Protein AF-A0A8G1S115-F1 (afdb_monomer_lite)

InterPro domains:
  IPR000209 Peptidase S8/S53 domain [PF00082] (184-410)
  IPR015500 Peptidase S8, subtilisin-related [PR00723] (183-202)
  IPR015500 Peptidase S8, subtilisin-related [PR00723] (228-241)
  IPR015500 Peptidase S8, subtilisin-related [PR00723] (392-408)
  IPR036852 Peptidase S8/S53 domain superfamily [G3DSA:3.40.50.200] (173-439)
  IPR036852 Peptidase S8/S53 domain superfamily [SSF52743] (178-411)
  IPR051048 Peptidase S8/S53 subtilisin kexin sedolisin [PTHR43399] (184-409)

Sequence (497 aa):
MVFIFDFLRKKRVSRILRVIVDDLLCPAHSDEAIEQAIRGFGVEVWDWRKIDISIDTIMDVASDVRELHLYSSGNNMVLRGWSDHGGLAQLKNLHTVYLHQNQGLETAERSRRNVNQFCNRLAALRPDIHVQLEKQVPNQHTKQTDKSVEGARECNEHPHRWITCMDKFADFIQNIHSPAGSMEGIRVALIDDGVDIEEKTLRGKIVGGRSFSPREHAQNLQRSFYVSGGGHGTVMASLVCRLCPAAKLFVVKVAEHVSRDSGRHISASSAAKAVRAAIDQKVHIITMPWTIERNELNAADIRDLEAATGAAANAGIMMFCAASDQGPAIDITFPAACVNTKNIFKIGAAEASGAVWKWVGDAAAVDFIFPGHEVVKERPNDAPIDECQTLTGSWVATAIASGFAALILHCVQLSFVQTQAINQPGQMDHFEGLQRHERMREAFLAIGTTQSSGNKYIEVWNVFEKAVEKSQGKPPDQFPAIVNEVANKLKARKMLE

Radius of gyration: 26.98 Å; chains: 1; bounding box: 74×54×70 Å

Organism: NCBI:txid1448319

Structure (mmCIF, N/CA/C/O backbone):
data_AF-A0A8G1S115-F1
#
_entry.id   AF-A0A8G1S115-F1
#
loop_
_atom_site.group_PDB
_atom_site.id
_atom_site.type_symbol
_atom_site.label_atom_id
_atom_site.label_alt_id
_atom_site.label_comp_id
_atom_site.label_asym_id
_atom_site.label_entity_id
_atom_site.label_seq_id
_atom_site.pdbx_PDB_ins_code
_atom_site.Cartn_x
_atom_site.Cartn_y
_atom_site.Cartn_z
_atom_site.occupancy
_atom_site.B_iso_or_equiv
_atom_site.auth_seq_id
_atom_site.auth_comp_id
_atom_site.aut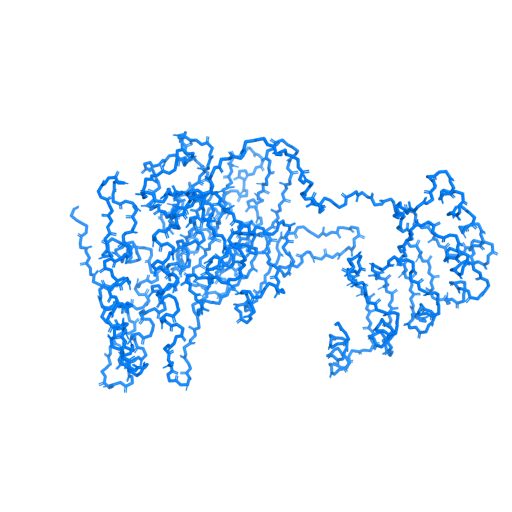h_asym_id
_atom_site.auth_atom_id
_atom_site.pdbx_PDB_model_num
ATOM 1 N N . MET A 1 1 ? 12.529 -20.465 -6.906 1.00 74.94 1 MET A N 1
ATOM 2 C CA . MET A 1 1 ? 12.141 -20.003 -8.255 1.00 74.94 1 MET A CA 1
ATOM 3 C C . MET A 1 1 ? 11.750 -21.132 -9.223 1.00 74.94 1 MET A C 1
ATOM 5 O O . MET A 1 1 ? 10.765 -20.942 -9.924 1.00 74.94 1 MET A O 1
ATOM 9 N N . VAL A 1 2 ? 12.383 -22.320 -9.215 1.00 84.44 2 VAL A N 1
ATOM 10 C CA . VAL A 1 2 ? 11.957 -23.488 -10.042 1.00 84.44 2 VAL A CA 1
ATOM 11 C C . VAL A 1 2 ? 10.444 -23.764 -9.969 1.00 84.44 2 VAL A C 1
ATOM 13 O O . VAL A 1 2 ? 9.809 -24.004 -10.992 1.00 84.44 2 VAL A O 1
ATOM 16 N N . PHE A 1 3 ? 9.835 -23.601 -8.789 1.00 87.94 3 PHE A N 1
ATOM 17 C CA . PHE A 1 3 ? 8.390 -23.772 -8.595 1.00 87.94 3 PHE A CA 1
ATOM 18 C C . PHE A 1 3 ? 7.513 -22.894 -9.514 1.00 87.94 3 PHE A C 1
ATOM 20 O O . PHE A 1 3 ? 6.417 -23.314 -9.888 1.00 87.94 3 PHE A O 1
ATOM 27 N N . ILE A 1 4 ? 7.962 -21.681 -9.875 1.00 88.62 4 ILE A N 1
ATOM 28 C CA . ILE A 1 4 ? 7.221 -20.766 -10.763 1.00 88.62 4 ILE A CA 1
ATOM 29 C C . ILE A 1 4 ? 7.180 -21.367 -12.165 1.00 88.62 4 ILE A C 1
ATOM 31 O O . ILE A 1 4 ? 6.129 -21.429 -12.799 1.00 88.62 4 ILE A O 1
ATOM 35 N N . PHE A 1 5 ? 8.315 -21.877 -12.627 1.00 91.81 5 PHE A N 1
ATOM 36 C CA . PHE A 1 5 ? 8.425 -22.531 -13.920 1.00 91.81 5 PHE A CA 1
ATOM 37 C C . PHE A 1 5 ? 7.688 -23.874 -13.942 1.00 91.81 5 PHE A C 1
ATOM 39 O O . PHE A 1 5 ? 6.985 -24.165 -14.909 1.00 91.81 5 PHE A O 1
ATOM 46 N N . ASP A 1 6 ? 7.714 -24.643 -12.850 1.00 91.56 6 ASP A N 1
ATOM 47 C CA . ASP A 1 6 ? 6.862 -25.830 -12.697 1.00 91.56 6 ASP A CA 1
ATOM 48 C C . ASP A 1 6 ? 5.374 -25.472 -12.812 1.00 91.56 6 ASP A C 1
ATOM 50 O O . ASP A 1 6 ? 4.598 -26.193 -13.444 1.00 91.56 6 ASP A O 1
ATOM 54 N N . PHE A 1 7 ? 4.956 -24.351 -12.217 1.00 92.38 7 PHE A N 1
ATOM 55 C CA . PHE A 1 7 ? 3.592 -23.845 -12.336 1.00 92.38 7 PHE A CA 1
ATOM 56 C C . PHE A 1 7 ? 3.244 -23.468 -13.784 1.00 92.38 7 PHE A C 1
ATOM 58 O O . PHE A 1 7 ? 2.181 -23.862 -14.269 1.00 92.38 7 PHE A O 1
ATOM 65 N N . LEU A 1 8 ? 4.137 -22.786 -14.507 1.00 93.31 8 LEU A N 1
ATOM 66 C CA . LEU A 1 8 ? 3.951 -22.478 -15.930 1.00 93.31 8 LEU A CA 1
ATOM 67 C C . LEU A 1 8 ? 3.835 -23.755 -16.779 1.00 93.31 8 LEU A C 1
ATOM 69 O O . LEU A 1 8 ? 2.917 -23.860 -17.599 1.00 93.31 8 LEU A O 1
ATOM 73 N N . ARG A 1 9 ? 4.674 -24.769 -16.519 1.00 92.44 9 ARG A N 1
ATOM 74 C CA . ARG A 1 9 ? 4.576 -26.087 -17.177 1.00 92.44 9 ARG A CA 1
ATOM 75 C C . ARG A 1 9 ? 3.225 -26.748 -16.895 1.00 92.44 9 ARG A C 1
ATOM 77 O O . ARG A 1 9 ? 2.567 -27.220 -17.820 1.00 92.44 9 ARG A O 1
ATOM 84 N N . LYS A 1 10 ? 2.740 -26.705 -15.647 1.00 93.81 10 LYS A N 1
ATOM 85 C CA . LYS A 1 10 ? 1.395 -27.200 -15.277 1.00 93.81 10 LYS A CA 1
ATOM 86 C C . LYS A 1 10 ? 0.270 -26.458 -16.006 1.00 93.81 10 LYS A C 1
ATOM 88 O O . LYS A 1 10 ? -0.763 -27.055 -16.299 1.00 93.81 10 LYS A O 1
ATOM 93 N N . LYS A 1 11 ? 0.464 -25.177 -16.331 1.00 94.69 11 LYS A N 1
ATOM 94 C CA . LYS A 1 11 ? -0.456 -24.369 -17.150 1.00 94.69 11 LYS A CA 1
ATOM 95 C C . LYS A 1 11 ? -0.286 -24.580 -18.661 1.00 94.69 11 LYS A C 1
ATOM 97 O O . LYS A 1 11 ? -0.959 -23.900 -19.428 1.00 94.69 11 LYS A O 1
ATOM 102 N N . ARG A 1 12 ? 0.540 -25.548 -19.083 1.00 93.38 12 ARG A N 1
ATOM 103 C CA . ARG A 1 12 ? 0.835 -25.888 -20.488 1.00 93.38 12 ARG A CA 1
ATOM 104 C C . ARG A 1 12 ? 1.473 -24.740 -21.274 1.00 93.38 12 ARG A C 1
ATOM 106 O O . ARG A 1 12 ? 1.303 -24.648 -22.487 1.00 93.38 12 ARG A O 1
ATOM 113 N N . VAL A 1 13 ? 2.210 -23.869 -20.590 1.00 94.00 13 VAL A N 1
ATOM 114 C CA . VAL A 1 13 ? 3.054 -22.878 -21.259 1.00 94.00 13 VAL A CA 1
ATOM 115 C C . VAL A 1 13 ? 4.243 -23.617 -21.871 1.00 94.00 13 VAL A C 1
ATOM 117 O O . VAL A 1 13 ? 4.922 -24.364 -21.175 1.00 94.00 13 VAL A O 1
ATOM 120 N N . SER A 1 14 ? 4.477 -23.425 -23.167 1.00 91.06 14 SER A N 1
ATOM 121 C CA . SER A 1 14 ? 5.612 -24.010 -23.899 1.00 91.06 14 SER A CA 1
ATOM 122 C C . SER A 1 14 ? 6.589 -22.961 -24.431 1.00 91.06 14 SER A C 1
ATOM 124 O O . SER A 1 14 ? 7.744 -23.275 -24.702 1.00 91.06 14 SER A O 1
ATOM 126 N N . ARG A 1 15 ? 6.146 -21.707 -24.562 1.00 92.38 15 ARG A N 1
ATOM 127 C CA . ARG A 1 15 ? 6.925 -20.597 -25.118 1.00 92.38 15 ARG A CA 1
ATOM 128 C C . ARG A 1 15 ? 6.859 -19.394 -24.187 1.00 92.38 15 ARG A C 1
ATOM 130 O O . ARG A 1 15 ? 5.772 -19.019 -23.744 1.00 92.38 15 ARG A O 1
ATOM 137 N N . ILE A 1 16 ? 8.012 -18.797 -23.907 1.00 92.12 16 ILE A N 1
ATOM 138 C CA . ILE A 1 16 ? 8.159 -17.606 -23.069 1.00 92.12 16 ILE A CA 1
ATOM 139 C C . ILE A 1 16 ? 8.727 -16.491 -23.944 1.00 92.12 16 ILE A C 1
ATOM 141 O O . ILE A 1 16 ? 9.867 -16.556 -24.394 1.00 92.12 16 ILE A O 1
ATOM 145 N N . LEU A 1 17 ? 7.926 -15.451 -24.183 1.00 90.88 17 LEU A N 1
ATOM 146 C CA . LEU A 1 17 ? 8.343 -14.334 -25.037 1.00 90.88 17 LEU A CA 1
ATOM 147 C C . LEU A 1 17 ? 9.509 -13.554 -24.416 1.00 90.88 17 LEU A C 1
ATOM 149 O O . LEU A 1 17 ? 10.434 -13.158 -25.114 1.00 90.88 17 LEU A O 1
ATOM 153 N N . ARG A 1 18 ? 9.466 -13.341 -23.098 1.00 89.50 18 ARG A N 1
ATOM 154 C CA . ARG A 1 18 ? 10.514 -12.657 -22.342 1.00 89.50 18 ARG A CA 1
ATOM 155 C C . ARG A 1 18 ? 10.540 -13.154 -20.907 1.00 89.50 18 ARG A C 1
ATOM 157 O O . ARG A 1 18 ? 9.490 -13.218 -20.268 1.00 89.50 18 ARG A O 1
ATOM 164 N N . VAL A 1 19 ? 11.727 -13.475 -20.406 1.00 90.56 19 VAL A N 1
ATOM 165 C CA . VAL A 1 19 ? 11.965 -13.809 -18.999 1.00 90.56 19 VAL A CA 1
ATOM 166 C C . VAL A 1 19 ? 12.970 -12.827 -18.419 1.00 90.56 19 VAL A C 1
ATOM 168 O O . VAL A 1 19 ? 14.030 -12.612 -19.003 1.00 90.56 19 VAL A O 1
ATOM 171 N N . ILE A 1 20 ? 12.606 -12.220 -17.287 1.00 89.06 20 ILE A N 1
ATOM 172 C CA . ILE A 1 20 ? 13.496 -11.363 -16.509 1.00 89.06 20 ILE A CA 1
ATOM 173 C C . ILE A 1 20 ? 13.566 -11.899 -15.086 1.00 89.06 20 ILE A C 1
ATOM 175 O O . ILE A 1 20 ? 12.526 -12.054 -14.442 1.00 89.06 20 ILE A O 1
ATOM 179 N N . VAL A 1 21 ? 14.775 -12.180 -14.608 1.00 88.50 21 VAL A N 1
ATOM 180 C CA . VAL A 1 21 ? 15.026 -12.636 -13.235 1.00 88.50 21 VAL A CA 1
ATOM 181 C C . VAL A 1 21 ? 16.127 -11.780 -12.636 1.00 88.50 21 VAL A C 1
ATOM 183 O O . VAL A 1 21 ? 17.242 -11.772 -13.152 1.00 88.50 21 VAL A O 1
ATOM 186 N N . ASP A 1 22 ? 15.821 -11.070 -11.551 1.00 84.81 22 ASP A N 1
ATOM 187 C CA . ASP A 1 22 ? 16.842 -10.367 -10.778 1.00 84.81 22 ASP A CA 1
ATOM 188 C C . ASP A 1 22 ? 17.574 -11.363 -9.866 1.00 84.81 22 ASP A C 1
ATOM 190 O O . ASP A 1 22 ? 16.977 -11.922 -8.947 1.00 84.81 22 ASP A O 1
ATOM 194 N N . ASP A 1 23 ? 18.843 -11.631 -10.174 1.00 86.44 23 ASP A N 1
ATOM 195 C CA . ASP A 1 23 ? 19.681 -12.651 -9.528 1.00 86.44 23 ASP A CA 1
ATOM 196 C C . ASP A 1 23 ? 21.080 -12.096 -9.192 1.00 86.44 23 ASP A C 1
ATOM 198 O O . ASP A 1 23 ? 22.078 -12.818 -9.153 1.00 86.44 23 ASP A O 1
ATOM 202 N N . LEU A 1 24 ? 21.169 -10.768 -9.014 1.00 84.12 24 LEU A N 1
ATOM 203 C CA . LEU A 1 24 ? 22.433 -10.066 -8.754 1.00 84.12 24 LEU A CA 1
ATOM 204 C C . LEU A 1 24 ? 22.847 -10.134 -7.279 1.00 84.12 24 LEU A C 1
ATOM 206 O O . LEU A 1 24 ? 23.994 -9.833 -6.942 1.00 84.12 24 LEU A O 1
ATOM 210 N N . LEU A 1 25 ? 21.912 -10.476 -6.390 1.00 79.25 25 LEU A N 1
ATOM 211 C CA . LEU A 1 25 ? 22.146 -10.576 -4.953 1.00 79.25 25 LEU A CA 1
ATOM 212 C C . LEU A 1 25 ? 22.726 -11.947 -4.589 1.00 79.25 25 LEU A C 1
ATOM 214 O O . LEU A 1 25 ? 22.385 -12.963 -5.182 1.00 79.25 25 LEU A O 1
ATOM 218 N N . CYS A 1 26 ? 23.606 -11.974 -3.587 1.00 72.81 26 CYS A N 1
ATOM 219 C CA . CYS A 1 26 ? 24.211 -13.207 -3.090 1.00 72.81 26 CYS A CA 1
ATOM 220 C C . CYS A 1 26 ? 23.360 -13.809 -1.950 1.00 72.81 26 CYS A C 1
ATOM 222 O O . CYS A 1 26 ? 22.986 -13.057 -1.046 1.00 72.81 26 CYS A O 1
ATOM 224 N N . PRO A 1 27 ? 23.103 -15.133 -1.930 1.00 80.50 27 PRO A N 1
ATOM 225 C CA . PRO A 1 27 ? 23.500 -16.117 -2.939 1.00 80.50 27 PRO A CA 1
ATOM 226 C C . PRO A 1 27 ? 22.615 -16.049 -4.193 1.00 80.50 27 PRO A C 1
ATOM 228 O O . PRO A 1 27 ? 21.392 -16.090 -4.092 1.00 80.50 27 PRO A O 1
ATOM 231 N N . ALA A 1 28 ? 23.254 -16.001 -5.364 1.00 87.06 28 ALA A N 1
ATOM 232 C CA . ALA A 1 28 ? 22.571 -16.135 -6.648 1.00 87.06 28 ALA A CA 1
ATOM 233 C C . ALA A 1 28 ? 22.176 -17.601 -6.896 1.00 87.06 28 ALA A C 1
ATOM 235 O O . ALA A 1 28 ? 22.732 -18.521 -6.280 1.00 87.06 28 ALA A O 1
ATOM 236 N N . HIS A 1 29 ? 21.247 -17.844 -7.818 1.00 90.56 29 HIS A N 1
ATOM 237 C CA . HIS A 1 29 ? 20.835 -19.205 -8.160 1.00 90.56 29 HIS A CA 1
ATOM 238 C C . HIS A 1 29 ? 21.995 -20.000 -8.787 1.00 90.56 29 HIS A C 1
ATOM 240 O O . HIS A 1 29 ? 22.796 -19.476 -9.567 1.00 90.56 29 HIS A O 1
ATOM 246 N N . SER A 1 30 ? 22.092 -21.296 -8.469 1.00 91.81 30 SER A N 1
ATOM 247 C CA . SER A 1 30 ? 23.040 -22.199 -9.134 1.00 91.81 30 SER A CA 1
ATOM 248 C C . SER A 1 30 ? 22.656 -22.389 -10.598 1.00 91.81 30 SER A C 1
ATOM 250 O O . SER A 1 30 ? 21.473 -22.375 -10.924 1.00 91.81 30 SER A O 1
ATOM 252 N N . ASP A 1 31 ? 23.643 -22.601 -11.468 1.00 91.50 31 ASP A N 1
ATOM 253 C CA . ASP A 1 31 ? 23.419 -22.850 -12.900 1.00 91.50 31 ASP A CA 1
ATOM 254 C C . ASP A 1 31 ? 22.452 -24.022 -13.141 1.00 91.50 31 ASP A C 1
ATOM 256 O O . ASP A 1 31 ? 21.497 -23.888 -13.899 1.00 91.50 31 ASP A O 1
ATOM 260 N N . GLU A 1 32 ? 22.584 -25.105 -12.370 1.00 92.44 32 GLU A N 1
ATOM 261 C CA . GLU A 1 32 ? 21.661 -26.248 -12.404 1.00 92.44 32 GLU A CA 1
ATOM 262 C C . GLU A 1 32 ? 20.201 -25.851 -12.103 1.00 92.44 32 GLU A C 1
ATOM 264 O O . GLU A 1 32 ? 19.265 -26.345 -12.735 1.00 92.44 32 GLU A O 1
ATOM 269 N N . ALA A 1 33 ? 19.975 -24.924 -11.163 1.00 92.19 33 ALA A N 1
ATOM 270 C CA . ALA A 1 33 ? 18.631 -24.441 -10.858 1.00 92.19 33 ALA A CA 1
ATOM 271 C C . ALA A 1 33 ? 18.062 -23.571 -11.992 1.00 92.19 33 ALA A C 1
ATOM 273 O O . ALA A 1 33 ? 16.856 -23.630 -12.253 1.00 92.19 33 ALA A O 1
ATOM 274 N N . ILE A 1 34 ? 18.911 -22.789 -12.673 1.00 93.50 34 ILE A N 1
ATOM 275 C CA . ILE A 1 34 ? 18.544 -22.026 -13.880 1.00 93.50 34 ILE A CA 1
ATOM 276 C C . ILE A 1 34 ? 18.143 -22.992 -14.993 1.00 93.50 34 ILE A C 1
ATOM 278 O O . ILE A 1 34 ? 17.081 -22.837 -15.604 1.00 93.50 34 ILE A O 1
ATOM 282 N N . GLU A 1 35 ? 18.951 -24.030 -15.206 1.00 93.56 35 GLU A N 1
ATOM 283 C CA . GLU A 1 35 ? 18.693 -25.048 -16.215 1.00 93.56 35 GLU A CA 1
ATOM 284 C C . GLU A 1 35 ? 17.364 -25.747 -15.952 1.00 93.56 35 GLU A C 1
ATOM 286 O O . GLU A 1 35 ? 16.499 -25.803 -16.824 1.00 93.56 35 GLU A O 1
ATOM 291 N N . GLN A 1 36 ? 17.146 -26.226 -14.727 1.00 92.69 36 GLN A N 1
ATOM 292 C CA . GLN A 1 36 ? 15.903 -26.891 -14.342 1.00 92.69 36 GLN A CA 1
ATOM 293 C C . GLN A 1 36 ? 14.671 -25.982 -14.492 1.00 92.69 36 GLN A C 1
ATOM 295 O O . GLN A 1 36 ? 13.579 -26.453 -14.834 1.00 92.69 36 GLN A O 1
ATOM 300 N N . ALA A 1 37 ? 14.826 -24.684 -14.229 1.00 92.88 37 ALA A N 1
ATOM 301 C CA . ALA A 1 37 ? 13.760 -23.708 -14.383 1.00 92.88 37 ALA A CA 1
ATOM 302 C C . ALA A 1 37 ? 13.354 -23.538 -15.857 1.00 92.88 37 ALA A C 1
ATOM 304 O O . ALA A 1 37 ? 12.173 -23.669 -16.182 1.00 92.88 37 ALA A O 1
ATOM 305 N N . ILE A 1 38 ? 14.315 -23.292 -16.751 1.00 93.56 38 ILE A N 1
ATOM 306 C CA . ILE A 1 38 ? 14.041 -22.940 -18.155 1.00 93.56 38 ILE A CA 1
ATOM 307 C C . ILE A 1 38 ? 13.865 -24.168 -19.060 1.00 93.56 38 ILE A C 1
ATOM 309 O O . ILE A 1 38 ? 13.205 -24.080 -20.098 1.00 93.56 38 ILE A O 1
ATOM 313 N N . ARG A 1 39 ? 14.386 -25.336 -18.672 1.00 90.69 39 ARG A N 1
ATOM 314 C CA . ARG A 1 39 ? 14.333 -26.555 -19.488 1.00 90.69 39 ARG A CA 1
ATOM 315 C C . ARG A 1 39 ? 12.913 -26.863 -19.970 1.00 90.69 39 ARG A C 1
ATOM 317 O O . ARG A 1 39 ? 11.976 -27.024 -19.184 1.00 90.69 39 ARG A O 1
ATOM 324 N N . GLY A 1 40 ? 12.787 -26.997 -21.289 1.00 87.94 40 GLY A N 1
ATOM 325 C CA . GLY A 1 40 ? 11.531 -27.302 -21.974 1.00 87.94 40 GLY A CA 1
ATOM 326 C C . GLY A 1 40 ? 10.699 -26.082 -22.383 1.00 87.94 40 GLY A C 1
ATOM 327 O O . GLY A 1 40 ? 9.637 -26.274 -22.973 1.00 87.94 40 GLY A O 1
ATOM 328 N N . PHE A 1 41 ? 11.157 -24.857 -22.112 1.00 92.19 41 PHE A N 1
ATOM 329 C CA . PHE A 1 41 ? 10.546 -23.635 -22.635 1.00 92.19 41 PHE A CA 1
ATOM 330 C C . PHE A 1 41 ? 11.324 -23.087 -23.835 1.00 92.19 41 PHE A C 1
ATOM 332 O O . PHE A 1 41 ? 12.541 -22.949 -23.772 1.00 92.19 41 PHE A O 1
ATOM 339 N N . GLY A 1 42 ? 10.617 -22.690 -24.896 1.00 91.50 42 GLY A N 1
ATOM 340 C CA . GLY A 1 42 ? 11.189 -21.855 -25.957 1.00 91.50 42 GLY A CA 1
ATOM 341 C C . GLY A 1 42 ? 11.229 -20.395 -25.503 1.00 91.50 42 GLY A C 1
ATOM 342 O O . GLY A 1 42 ? 10.195 -19.721 -25.539 1.00 91.50 42 GLY A O 1
ATOM 343 N N . VAL A 1 43 ? 12.381 -19.926 -25.016 1.00 93.31 43 VAL A N 1
ATOM 344 C CA . VAL A 1 43 ? 12.584 -18.545 -24.540 1.00 93.31 43 VAL A CA 1
ATOM 345 C C . VAL A 1 43 ? 13.122 -17.671 -25.671 1.00 93.31 43 VAL A C 1
ATOM 347 O O . VAL A 1 43 ? 14.166 -17.981 -26.232 1.00 93.31 43 VAL A O 1
ATOM 350 N N . GLU A 1 44 ? 12.449 -16.560 -25.979 1.00 93.19 44 GLU A N 1
ATOM 351 C CA . GLU A 1 44 ? 12.887 -15.630 -27.038 1.00 93.19 44 GLU A CA 1
ATOM 352 C C . GLU A 1 44 ? 13.762 -14.482 -26.538 1.00 93.19 44 GLU A C 1
ATOM 354 O O . GLU A 1 44 ? 14.748 -14.139 -27.188 1.00 93.19 44 GLU A O 1
ATOM 359 N N . VAL A 1 45 ? 13.413 -13.878 -25.402 1.00 92.50 45 VAL A N 1
ATOM 360 C CA . VAL A 1 45 ? 14.205 -12.814 -24.775 1.00 92.50 45 VAL A CA 1
ATOM 361 C C . VAL A 1 45 ? 14.609 -13.269 -23.384 1.00 92.50 45 VAL A C 1
ATOM 363 O O . VAL A 1 45 ? 13.748 -13.483 -22.523 1.00 92.50 45 VAL A O 1
ATOM 366 N N . TRP A 1 46 ? 15.912 -13.415 -23.168 1.00 93.50 46 TRP A N 1
ATOM 367 C CA . TRP A 1 46 ? 16.463 -13.873 -21.901 1.00 93.50 46 TRP A CA 1
ATOM 368 C C . TRP A 1 46 ? 17.258 -12.765 -21.218 1.00 93.50 46 TRP A C 1
ATOM 370 O O . TRP A 1 46 ? 18.309 -12.348 -21.700 1.00 93.50 46 TRP A O 1
ATOM 380 N N . ASP A 1 47 ? 16.752 -12.314 -20.072 1.00 92.44 47 ASP A N 1
ATOM 381 C CA . ASP A 1 47 ? 17.427 -11.379 -19.178 1.00 92.44 47 ASP A CA 1
ATOM 382 C C . ASP A 1 47 ? 17.495 -11.956 -17.762 1.00 92.44 47 ASP A C 1
ATOM 384 O O . ASP A 1 47 ? 16.638 -11.737 -16.908 1.00 92.44 47 ASP A O 1
ATOM 388 N N . TRP A 1 48 ? 18.515 -12.771 -17.519 1.00 92.62 48 TRP A N 1
ATOM 389 C CA . TRP A 1 48 ? 18.768 -13.313 -16.194 1.00 92.62 48 TRP A CA 1
ATOM 390 C C . TRP A 1 48 ? 19.976 -12.641 -15.598 1.00 92.62 48 TRP A C 1
ATOM 392 O O . TRP A 1 48 ? 21.105 -12.811 -16.062 1.00 92.62 48 TRP A O 1
ATOM 402 N N . ARG A 1 49 ? 19.723 -11.866 -14.550 1.00 91.69 49 ARG A N 1
ATOM 403 C CA . ARG A 1 49 ? 20.697 -10.949 -13.980 1.00 91.69 49 ARG A CA 1
ATOM 404 C C . ARG A 1 49 ? 21.648 -11.667 -13.043 1.00 91.69 49 ARG A C 1
ATOM 406 O O . ARG A 1 49 ? 21.725 -11.333 -11.875 1.00 91.69 49 ARG A O 1
ATOM 413 N N . LYS A 1 50 ? 22.367 -12.661 -13.554 1.00 90.62 50 LYS A N 1
ATOM 414 C CA . LYS A 1 50 ? 23.413 -13.383 -12.835 1.00 90.62 50 LYS A CA 1
ATOM 415 C C . LYS A 1 50 ? 24.766 -12.996 -13.411 1.00 90.62 50 LYS A C 1
ATOM 417 O O . LYS A 1 50 ? 24.990 -13.104 -14.615 1.00 90.62 50 LYS A O 1
ATOM 422 N N . ILE A 1 51 ? 25.662 -12.542 -12.539 1.00 90.00 51 ILE A N 1
ATOM 423 C CA . ILE A 1 51 ? 27.022 -12.180 -12.934 1.00 90.00 51 ILE A CA 1
ATOM 424 C C . ILE A 1 51 ? 27.756 -13.439 -13.398 1.00 90.00 51 ILE A C 1
ATOM 426 O O . ILE A 1 51 ? 27.786 -14.437 -12.681 1.00 90.00 51 ILE A O 1
ATOM 430 N N . ASP A 1 52 ? 28.379 -13.347 -14.571 1.00 90.25 52 ASP A N 1
ATOM 431 C CA . ASP A 1 52 ? 29.282 -14.350 -15.129 1.00 90.25 52 ASP A CA 1
ATOM 432 C C . ASP A 1 52 ? 28.655 -15.756 -15.269 1.00 90.25 52 ASP A C 1
ATOM 434 O O . ASP A 1 52 ? 29.280 -16.765 -14.949 1.00 90.25 52 ASP A O 1
ATOM 438 N N . ILE A 1 53 ? 27.411 -15.824 -15.759 1.00 92.12 53 ILE A N 1
ATOM 439 C CA . ILE A 1 53 ? 26.713 -17.090 -16.042 1.00 92.12 53 ILE A CA 1
ATOM 440 C C . ILE A 1 53 ? 27.506 -17.993 -17.009 1.00 92.12 53 ILE A C 1
ATOM 442 O O . ILE A 1 53 ? 28.119 -17.515 -17.974 1.00 92.12 53 ILE A O 1
ATOM 446 N N . SER A 1 54 ? 27.483 -19.308 -16.765 1.00 92.25 54 SER A N 1
ATOM 447 C CA . SER A 1 54 ? 28.172 -20.280 -17.618 1.00 92.25 54 SER A CA 1
ATOM 448 C C . SER A 1 54 ? 27.583 -20.328 -19.032 1.00 92.25 54 SER A C 1
ATOM 450 O O . SER A 1 54 ? 26.373 -20.210 -19.232 1.00 92.25 54 SER A O 1
ATOM 452 N N . ILE A 1 55 ? 28.451 -20.525 -20.029 1.00 92.19 55 ILE A N 1
ATOM 453 C CA . ILE A 1 55 ? 28.027 -20.714 -21.420 1.00 92.19 55 ILE A CA 1
ATOM 454 C C . ILE A 1 55 ? 27.261 -22.025 -21.609 1.00 92.19 55 ILE A C 1
ATOM 456 O O . ILE A 1 55 ? 26.297 -22.042 -22.366 1.00 92.19 55 ILE A O 1
ATOM 460 N N . ASP A 1 56 ? 27.635 -23.082 -20.886 1.00 90.56 56 ASP A N 1
ATOM 461 C CA . ASP A 1 56 ? 26.993 -24.399 -20.991 1.00 90.56 56 ASP A CA 1
ATOM 462 C C . ASP A 1 56 ? 25.517 -24.303 -20.590 1.00 90.56 56 ASP A C 1
ATOM 464 O O . ASP A 1 56 ? 24.628 -24.716 -21.330 1.00 90.56 56 ASP A O 1
ATOM 468 N N . THR A 1 57 ? 25.252 -23.595 -19.491 1.00 92.06 57 THR A N 1
ATOM 469 C CA . THR A 1 57 ? 23.904 -23.274 -19.013 1.00 92.06 57 THR A CA 1
ATOM 470 C C . THR A 1 57 ? 23.105 -22.516 -20.063 1.00 92.06 57 THR A C 1
ATOM 472 O O . THR A 1 57 ? 21.927 -22.804 -20.256 1.00 92.06 57 THR A O 1
ATOM 475 N N . ILE A 1 58 ? 23.722 -21.563 -20.775 1.00 91.81 58 ILE A N 1
ATOM 476 C CA . ILE A 1 58 ? 23.034 -20.826 -21.840 1.00 91.81 58 ILE A CA 1
ATOM 477 C C . ILE A 1 58 ? 22.677 -21.754 -23.005 1.00 91.81 58 ILE A C 1
ATOM 479 O O . ILE A 1 58 ? 21.545 -21.732 -23.495 1.00 91.81 58 ILE A O 1
ATOM 483 N N . MET A 1 59 ? 23.635 -22.568 -23.442 1.00 89.69 59 MET A N 1
ATOM 484 C CA . MET A 1 59 ? 23.477 -23.475 -24.577 1.00 89.69 59 MET A CA 1
ATOM 485 C C . MET A 1 59 ? 22.428 -24.560 -24.317 1.00 89.69 59 MET A C 1
ATOM 487 O O . MET A 1 59 ? 21.672 -24.904 -25.229 1.00 89.69 59 MET A O 1
ATOM 491 N N . ASP A 1 60 ? 22.328 -25.041 -23.078 1.00 88.06 60 ASP A N 1
ATOM 492 C CA . ASP A 1 60 ? 21.400 -26.104 -22.695 1.00 88.06 60 ASP A CA 1
ATOM 493 C C . ASP A 1 60 ? 19.932 -25.665 -22.689 1.00 88.06 60 ASP A C 1
ATOM 495 O O . ASP A 1 60 ? 19.043 -26.481 -22.960 1.00 88.06 60 ASP A O 1
ATOM 499 N N . VAL A 1 61 ? 19.644 -24.395 -22.379 1.00 88.00 61 VAL A N 1
ATOM 500 C CA . VAL A 1 61 ? 18.254 -23.947 -22.160 1.00 88.00 61 VAL A CA 1
ATOM 501 C C . VAL A 1 61 ? 17.754 -22.835 -23.070 1.00 88.00 61 VAL A C 1
ATOM 503 O O . VAL A 1 61 ? 16.547 -22.606 -23.106 1.00 88.00 61 VAL A O 1
ATOM 506 N N . ALA A 1 62 ? 18.618 -22.173 -23.840 1.00 85.31 62 ALA A N 1
ATOM 507 C CA . ALA A 1 62 ? 18.228 -21.027 -24.663 1.00 85.31 62 ALA A CA 1
ATOM 508 C C . ALA A 1 62 ? 18.505 -21.201 -26.153 1.00 85.31 62 ALA A C 1
ATOM 510 O O . ALA A 1 62 ? 18.969 -20.291 -26.834 1.00 85.31 62 ALA A O 1
ATOM 511 N N . SER A 1 63 ? 18.150 -22.363 -26.689 1.00 85.81 63 SER A N 1
ATOM 512 C CA . SER A 1 63 ? 18.268 -22.663 -28.120 1.00 85.81 63 SER A CA 1
ATOM 513 C C . SER A 1 63 ? 17.442 -21.731 -29.026 1.00 85.81 63 SER A C 1
ATOM 515 O O . SER A 1 63 ? 17.853 -21.450 -30.154 1.00 85.81 63 SER A O 1
ATOM 517 N N . ASP A 1 64 ? 16.315 -21.208 -28.532 1.00 90.69 64 ASP A N 1
ATOM 518 C CA . ASP A 1 64 ? 15.389 -20.345 -29.282 1.00 90.69 64 ASP A CA 1
ATOM 519 C C . ASP A 1 64 ? 15.595 -18.833 -29.060 1.00 90.69 64 ASP A C 1
ATOM 521 O O . ASP A 1 64 ? 14.834 -18.021 -29.600 1.00 90.69 64 ASP A O 1
ATOM 525 N N . VAL A 1 65 ? 16.621 -18.439 -28.299 1.00 93.69 65 VAL A N 1
ATOM 526 C CA . VAL A 1 65 ? 16.820 -17.041 -27.898 1.00 93.69 65 VAL A CA 1
ATOM 527 C C . VAL A 1 65 ? 17.172 -16.146 -29.082 1.00 93.69 65 VAL A C 1
ATOM 529 O O . VAL A 1 65 ? 17.988 -16.491 -29.937 1.00 93.69 65 VAL A O 1
ATOM 532 N N . ARG A 1 66 ? 16.547 -14.970 -29.113 1.00 93.81 66 ARG A N 1
ATOM 533 C CA . ARG A 1 66 ? 16.747 -13.906 -30.103 1.00 93.81 66 ARG A CA 1
ATOM 534 C C . ARG A 1 66 ? 17.468 -12.705 -29.518 1.00 93.81 66 ARG A C 1
ATOM 536 O O . ARG A 1 66 ? 18.300 -12.109 -30.205 1.00 93.81 66 ARG A O 1
ATOM 543 N N . GLU A 1 67 ? 17.177 -12.394 -28.259 1.00 93.69 67 GLU A N 1
ATOM 544 C CA . GLU A 1 67 ? 17.828 -11.335 -27.490 1.00 93.69 67 GLU A CA 1
ATOM 545 C C . GLU A 1 67 ? 18.334 -11.892 -26.158 1.00 93.69 67 GLU A C 1
ATOM 547 O O . GLU A 1 67 ? 17.567 -12.482 -25.393 1.00 93.69 67 GLU A O 1
ATOM 552 N N . LEU A 1 68 ? 19.622 -11.693 -25.878 1.00 93.44 68 LEU A N 1
ATOM 553 C CA . LEU A 1 68 ? 20.284 -12.206 -24.680 1.00 93.44 68 LEU A CA 1
ATOM 554 C C . LEU A 1 68 ? 20.944 -11.066 -23.899 1.00 93.44 68 LEU A C 1
ATOM 556 O O . LEU A 1 68 ? 21.769 -10.338 -24.449 1.00 93.44 68 LEU A O 1
ATOM 560 N N . HIS A 1 69 ? 20.614 -10.927 -22.616 1.00 93.50 69 HIS A N 1
ATOM 561 C CA . HIS A 1 69 ? 21.276 -9.995 -21.704 1.00 93.50 69 HIS A CA 1
ATOM 562 C C . HIS A 1 69 ? 22.291 -10.747 -20.840 1.00 93.50 69 HIS A C 1
ATOM 564 O O . HIS A 1 69 ? 21.946 -11.696 -20.138 1.00 93.50 69 HIS A O 1
ATOM 570 N N . LEU A 1 70 ? 23.548 -10.311 -20.890 1.00 92.81 70 LEU A N 1
ATOM 571 C CA . LEU A 1 70 ? 24.671 -10.897 -20.165 1.00 92.81 70 LEU A CA 1
ATOM 572 C C . LEU A 1 70 ? 25.237 -9.890 -19.175 1.00 92.81 70 LEU A C 1
ATOM 574 O O . LEU A 1 70 ? 25.513 -8.747 -19.534 1.00 92.81 70 LEU A O 1
ATOM 578 N N . TYR A 1 71 ? 25.472 -10.339 -17.947 1.00 91.69 71 TYR A N 1
ATOM 579 C CA . TYR A 1 71 ? 26.031 -9.527 -16.873 1.00 91.69 71 TYR A CA 1
ATOM 580 C C . TYR A 1 71 ? 27.451 -9.997 -16.595 1.00 91.69 71 TYR A C 1
ATOM 582 O O . TYR A 1 71 ? 27.652 -11.132 -16.173 1.00 91.69 71 TYR A O 1
ATOM 590 N N . SER A 1 72 ? 28.445 -9.145 -16.845 1.00 88.25 72 SER A N 1
ATOM 591 C CA . SER A 1 72 ? 29.854 -9.511 -16.681 1.00 88.25 72 SER A CA 1
ATOM 592 C C . SER A 1 72 ? 30.526 -8.707 -15.581 1.00 88.25 72 SER A C 1
ATOM 594 O O . SER A 1 72 ? 30.402 -7.483 -15.544 1.00 88.25 72 SER A O 1
ATOM 596 N N . SER A 1 73 ? 31.320 -9.381 -14.746 1.00 86.69 73 SER A N 1
ATOM 597 C CA . SER A 1 73 ? 32.237 -8.722 -13.801 1.00 86.69 73 SER A CA 1
ATOM 598 C C . SER A 1 73 ? 33.506 -8.165 -14.474 1.00 86.69 73 SER A C 1
ATOM 600 O O . SER A 1 73 ? 34.346 -7.538 -13.827 1.00 86.69 73 SER A O 1
ATOM 602 N N . GLY A 1 74 ? 33.690 -8.430 -15.773 1.00 82.06 74 GLY A N 1
ATOM 603 C CA . GLY A 1 74 ? 34.946 -8.208 -16.495 1.00 82.06 74 GLY A CA 1
ATOM 604 C C . GLY A 1 74 ? 35.883 -9.422 -16.510 1.00 82.06 74 GLY A C 1
ATOM 605 O O . GLY A 1 74 ? 36.989 -9.325 -17.056 1.00 82.06 74 GLY A O 1
ATOM 606 N N . ASN A 1 75 ? 35.450 -10.564 -15.961 1.00 86.06 75 ASN A N 1
ATOM 607 C CA . ASN A 1 75 ? 36.194 -11.820 -15.986 1.00 86.06 75 ASN A CA 1
ATOM 608 C C . ASN A 1 75 ? 36.467 -12.290 -17.429 1.00 86.06 75 ASN A C 1
ATOM 610 O O . ASN A 1 75 ? 35.573 -12.699 -18.171 1.00 86.06 75 ASN A O 1
ATOM 614 N N . ASN A 1 76 ? 37.741 -12.259 -17.828 1.00 88.44 76 ASN A N 1
ATOM 615 C CA . ASN A 1 76 ? 38.157 -12.586 -19.192 1.00 88.44 76 ASN A CA 1
ATOM 616 C C . ASN A 1 76 ? 37.903 -14.054 -19.573 1.00 88.44 76 ASN A C 1
ATOM 618 O O . ASN A 1 76 ? 37.714 -14.335 -20.752 1.00 88.44 76 ASN A O 1
ATOM 622 N N . MET A 1 77 ? 37.912 -14.985 -18.612 1.00 88.38 77 MET A N 1
ATOM 623 C CA . MET A 1 77 ? 37.633 -16.402 -18.890 1.00 88.38 77 MET A CA 1
ATOM 624 C C . MET A 1 77 ? 36.203 -16.585 -19.396 1.00 88.38 77 MET A C 1
ATOM 626 O O . MET A 1 77 ? 35.978 -17.250 -20.403 1.00 88.38 77 MET A O 1
ATOM 630 N N . VAL A 1 78 ? 35.258 -15.915 -18.743 1.00 90.69 78 VAL A N 1
ATOM 631 C CA . VAL A 1 78 ? 33.829 -15.975 -19.061 1.00 90.69 78 VAL A CA 1
ATOM 632 C C . VAL A 1 78 ? 33.554 -15.288 -20.396 1.00 90.69 78 VAL A C 1
ATOM 634 O O . VAL A 1 78 ? 32.959 -15.879 -21.294 1.00 90.69 78 VAL A O 1
ATOM 637 N N . LEU A 1 79 ? 34.110 -14.086 -20.592 1.00 90.69 79 LEU A N 1
ATOM 638 C CA . LEU A 1 79 ? 34.040 -13.380 -21.874 1.00 90.69 79 LEU A CA 1
ATOM 639 C C . LEU A 1 79 ? 34.640 -14.206 -23.023 1.00 90.69 79 LEU A C 1
ATOM 641 O O . LEU A 1 79 ? 34.156 -14.150 -24.151 1.00 90.69 79 LEU A O 1
ATOM 645 N N . ARG A 1 80 ? 35.706 -14.975 -22.780 1.00 91.12 80 ARG A N 1
ATOM 646 C CA . ARG A 1 80 ? 36.245 -15.901 -23.784 1.00 91.12 80 ARG A CA 1
ATOM 647 C C . ARG A 1 80 ? 35.275 -17.036 -24.067 1.00 91.12 80 ARG A C 1
ATOM 649 O O . ARG A 1 80 ? 34.959 -17.209 -25.235 1.00 91.12 80 ARG A O 1
ATOM 656 N N . GLY A 1 81 ? 34.758 -17.712 -23.042 1.00 90.56 81 GLY A N 1
ATOM 657 C CA . GLY A 1 81 ? 33.783 -18.796 -23.205 1.00 90.56 81 GLY A CA 1
ATOM 658 C C . GLY A 1 81 ? 32.562 -18.377 -24.027 1.00 90.56 81 GLY A C 1
ATOM 659 O O . GLY A 1 81 ? 32.180 -19.067 -24.966 1.00 90.56 81 GLY A O 1
ATOM 660 N N . TRP A 1 82 ? 32.010 -17.189 -23.769 1.00 93.56 82 TRP A N 1
ATOM 661 C CA . TRP A 1 82 ? 30.870 -16.675 -24.536 1.00 93.56 82 TRP A CA 1
ATOM 662 C C . TRP A 1 82 ? 31.189 -16.374 -26.010 1.00 93.56 82 TRP A C 1
ATOM 664 O O . TRP A 1 82 ? 30.319 -16.525 -26.863 1.00 93.56 82 TRP A O 1
ATOM 674 N N . SER A 1 83 ? 32.413 -15.938 -26.326 1.00 92.12 83 SER A N 1
ATOM 675 C CA . SER A 1 83 ? 32.819 -15.544 -27.692 1.00 92.12 83 SER A CA 1
ATOM 676 C C . SER A 1 83 ? 33.647 -16.594 -28.432 1.00 92.12 83 SER A C 1
ATOM 678 O O . SER A 1 83 ? 34.231 -16.280 -29.469 1.00 92.12 83 SER A O 1
ATOM 680 N N . ASP A 1 84 ? 33.740 -17.809 -27.899 1.00 91.69 84 ASP A N 1
ATOM 681 C CA . ASP A 1 84 ? 34.442 -18.909 -28.549 1.00 91.69 84 ASP A CA 1
ATOM 682 C C . ASP A 1 84 ? 33.566 -19.580 -29.623 1.00 91.69 84 ASP A C 1
ATOM 684 O O . ASP A 1 84 ? 32.350 -19.382 -29.677 1.00 91.69 84 ASP A O 1
ATOM 688 N N . HIS A 1 85 ? 34.169 -20.423 -30.464 1.00 85.50 85 HIS A N 1
ATOM 689 C CA . HIS A 1 85 ? 33.463 -21.225 -31.474 1.00 85.50 85 HIS A CA 1
ATOM 690 C C . HIS A 1 85 ? 32.383 -22.140 -30.862 1.00 85.50 85 HIS A C 1
ATOM 692 O O . HIS A 1 85 ? 31.389 -22.464 -31.515 1.00 85.50 85 HIS A O 1
ATOM 698 N N . GLY A 1 86 ? 32.591 -22.557 -29.608 1.00 84.44 86 GLY A N 1
ATOM 699 C CA . GLY A 1 86 ? 31.650 -23.327 -28.793 1.00 84.44 86 GLY A CA 1
ATOM 700 C C . GLY A 1 86 ? 30.524 -22.511 -28.151 1.00 84.44 86 GLY A C 1
ATOM 701 O O . GLY A 1 86 ? 29.610 -23.098 -27.587 1.00 84.44 86 GLY A O 1
ATOM 702 N N . GLY A 1 87 ? 30.608 -21.179 -28.194 1.00 88.94 87 GLY A N 1
ATOM 703 C CA . GLY A 1 87 ? 29.753 -20.290 -27.414 1.00 88.94 87 GLY A CA 1
ATOM 704 C C . GLY A 1 87 ? 28.559 -19.734 -28.185 1.00 88.94 87 GLY A C 1
ATOM 705 O O . GLY A 1 87 ? 27.908 -20.422 -28.971 1.00 88.94 87 GLY A O 1
ATOM 706 N N . LEU A 1 88 ? 28.283 -18.441 -27.988 1.00 90.81 88 LEU A N 1
ATOM 707 C CA . LEU A 1 88 ? 27.061 -17.777 -28.463 1.00 90.81 88 LEU A CA 1
ATOM 708 C C . LEU A 1 88 ? 26.862 -17.845 -29.984 1.00 90.81 88 LEU A C 1
ATOM 710 O O . LEU A 1 88 ? 25.732 -17.774 -30.460 1.00 90.81 88 LEU A O 1
ATOM 714 N N . ALA A 1 89 ? 27.940 -18.011 -30.754 1.00 89.38 89 ALA A N 1
ATOM 715 C CA . ALA A 1 89 ? 27.879 -18.121 -32.209 1.00 89.38 89 ALA A CA 1
ATOM 716 C C . ALA A 1 89 ? 27.042 -19.324 -32.700 1.00 89.38 89 ALA A C 1
ATOM 718 O O . ALA A 1 89 ? 26.535 -19.295 -33.826 1.00 89.38 89 ALA A O 1
ATOM 719 N N . GLN A 1 90 ? 26.873 -20.357 -31.865 1.00 90.50 90 GLN A N 1
ATOM 720 C CA . GLN A 1 90 ? 26.070 -21.543 -32.179 1.00 90.50 90 GLN A CA 1
ATOM 721 C C . GLN A 1 90 ? 24.557 -21.307 -32.073 1.00 90.50 90 GLN A C 1
ATOM 723 O O . GLN A 1 90 ? 23.770 -22.064 -32.652 1.00 90.50 90 GLN A O 1
ATOM 728 N N . LEU A 1 91 ? 24.133 -20.250 -31.376 1.00 90.12 91 LEU A N 1
ATOM 729 C CA . LEU A 1 91 ? 22.726 -19.896 -31.232 1.00 90.12 91 LEU A CA 1
ATOM 730 C C . LEU A 1 91 ? 22.215 -19.323 -32.561 1.00 90.12 91 LEU A C 1
ATOM 732 O O . LEU A 1 91 ? 22.539 -18.205 -32.968 1.00 90.12 91 LEU A O 1
ATOM 736 N N . LYS A 1 92 ? 21.434 -20.128 -33.287 1.00 88.19 92 LYS A N 1
ATOM 737 C CA . LYS A 1 92 ? 20.989 -19.805 -34.656 1.00 88.19 92 LYS A CA 1
ATOM 738 C C . LYS A 1 92 ? 20.074 -18.586 -34.701 1.00 88.19 92 LYS A C 1
ATOM 740 O O . LYS A 1 92 ? 20.158 -17.802 -35.637 1.00 88.19 92 LYS A O 1
ATOM 745 N N . ASN A 1 93 ? 19.227 -18.440 -33.685 1.00 91.19 93 ASN A N 1
ATOM 746 C CA . ASN A 1 93 ? 18.201 -17.406 -33.625 1.00 91.19 93 ASN A CA 1
ATOM 747 C C . ASN A 1 93 ? 18.666 -16.124 -32.924 1.00 91.19 93 ASN A C 1
ATOM 749 O O . ASN A 1 93 ? 17.891 -15.173 -32.887 1.00 91.19 93 ASN A O 1
ATOM 753 N N . LEU A 1 94 ? 19.888 -16.080 -32.384 1.00 92.94 94 LEU A N 1
ATOM 754 C CA . LEU A 1 94 ? 20.399 -14.935 -31.635 1.00 92.94 94 LEU A CA 1
ATOM 755 C C . LEU A 1 94 ? 20.771 -13.797 -32.591 1.00 92.94 94 LEU A C 1
ATOM 757 O O . LEU A 1 94 ? 21.583 -13.993 -33.491 1.00 92.94 94 LEU A O 1
ATOM 761 N N . HIS A 1 95 ? 20.193 -12.615 -32.370 1.00 92.00 95 HIS A N 1
ATOM 762 C CA . HIS A 1 95 ? 20.454 -11.409 -33.167 1.00 92.00 95 HIS A CA 1
ATOM 763 C C . HIS A 1 95 ? 21.059 -10.286 -32.324 1.00 92.00 95 HIS A C 1
ATOM 765 O O . HIS A 1 95 ? 21.899 -9.541 -32.819 1.00 92.00 95 HIS A O 1
ATOM 771 N N . THR A 1 96 ? 20.666 -10.172 -31.052 1.00 92.06 96 THR A N 1
ATOM 772 C CA . THR A 1 96 ? 21.097 -9.066 -30.187 1.00 92.06 96 THR A CA 1
ATOM 773 C C . THR A 1 96 ? 21.644 -9.589 -28.867 1.00 92.06 96 THR A C 1
ATOM 775 O O . THR A 1 96 ? 21.002 -10.395 -28.193 1.00 92.06 96 THR A O 1
ATOM 778 N N . VAL A 1 97 ? 22.817 -9.094 -28.474 1.00 92.81 97 VAL A N 1
ATOM 779 C CA . VAL A 1 97 ? 23.420 -9.349 -27.162 1.00 92.81 97 VAL A CA 1
ATOM 780 C C . VAL A 1 97 ? 23.599 -8.027 -26.428 1.00 92.81 97 VAL A C 1
ATOM 782 O O . VAL A 1 97 ? 24.354 -7.162 -26.868 1.00 92.81 97 VAL A O 1
ATOM 785 N N . TYR A 1 98 ? 22.940 -7.886 -25.285 1.00 91.75 98 TYR A N 1
ATOM 786 C CA . TYR A 1 98 ? 23.132 -6.770 -24.366 1.00 91.75 98 TYR A CA 1
ATOM 787 C C . TYR A 1 98 ? 24.171 -7.162 -23.324 1.00 91.75 98 TYR A C 1
ATOM 789 O O . TYR A 1 98 ? 23.926 -8.045 -22.506 1.00 91.75 98 TYR A O 1
ATOM 797 N N . LEU A 1 99 ? 25.336 -6.522 -23.342 1.00 90.50 99 LEU A N 1
ATOM 798 C CA . LEU A 1 99 ? 26.392 -6.775 -22.368 1.00 90.50 99 LEU A CA 1
ATOM 799 C C . LEU A 1 99 ? 26.393 -5.676 -21.302 1.00 90.50 99 LEU A C 1
ATOM 801 O O . LEU A 1 99 ? 26.785 -4.536 -21.563 1.00 90.50 99 LEU A O 1
ATOM 805 N N . HIS A 1 100 ? 25.977 -6.057 -20.097 1.00 88.62 100 HIS A N 1
ATOM 806 C CA . HIS A 1 100 ? 25.941 -5.239 -18.889 1.00 88.62 100 HIS A CA 1
ATOM 807 C C . HIS A 1 100 ? 27.260 -5.390 -18.145 1.00 88.62 100 HIS A C 1
ATOM 809 O O . HIS A 1 100 ? 27.598 -6.472 -17.657 1.00 88.62 100 HIS A O 1
ATOM 815 N N . GLN A 1 101 ? 28.031 -4.308 -18.073 1.00 81.56 101 GLN A N 1
ATOM 816 C CA . GLN A 1 101 ? 29.340 -4.332 -17.430 1.00 81.56 101 GLN A CA 1
ATOM 817 C C . GLN A 1 101 ? 29.255 -3.872 -15.973 1.00 81.56 101 GLN A C 1
ATOM 819 O O . GLN A 1 101 ? 29.034 -2.690 -15.703 1.00 81.56 101 GLN A O 1
ATOM 824 N N . ASN A 1 102 ? 29.532 -4.793 -15.050 1.00 77.94 102 ASN A N 1
ATOM 825 C CA . ASN A 1 102 ? 29.731 -4.499 -13.636 1.00 77.94 102 ASN A CA 1
ATOM 826 C C . ASN A 1 102 ? 31.233 -4.473 -13.339 1.00 77.94 102 ASN A C 1
ATOM 828 O O . ASN A 1 102 ? 31.988 -5.342 -13.773 1.00 77.94 102 ASN A O 1
ATOM 832 N N . GLN A 1 103 ? 31.682 -3.457 -12.606 1.00 72.88 103 GLN A N 1
ATOM 833 C CA . GLN A 1 103 ? 33.090 -3.315 -12.254 1.00 72.88 103 GLN A CA 1
ATOM 834 C C . GLN A 1 103 ? 33.478 -4.392 -11.228 1.00 72.88 103 GLN A C 1
ATOM 836 O O . GLN A 1 103 ? 33.145 -4.279 -10.050 1.00 72.88 103 GLN A O 1
ATOM 841 N N . GLY A 1 104 ? 34.163 -5.442 -11.684 1.00 73.31 104 GLY A N 1
ATOM 842 C CA . GLY A 1 104 ? 34.787 -6.444 -10.822 1.00 73.31 104 GLY A CA 1
ATOM 843 C C . GLY A 1 104 ? 36.177 -6.025 -10.336 1.00 73.31 104 GLY A C 1
ATOM 844 O O . GLY A 1 104 ? 36.489 -4.843 -10.200 1.00 73.31 104 GLY A O 1
ATOM 845 N N . LEU A 1 105 ? 37.033 -7.021 -10.091 1.00 74.31 105 LEU A N 1
ATOM 846 C CA . LEU A 1 105 ? 38.386 -6.835 -9.547 1.00 74.31 105 LEU A CA 1
ATOM 847 C C . LEU A 1 105 ? 39.405 -6.282 -10.564 1.00 74.31 105 LEU A C 1
ATOM 849 O O . LEU A 1 105 ? 40.480 -5.830 -10.178 1.00 74.31 105 LEU A O 1
ATOM 853 N N . GLU A 1 106 ? 39.097 -6.337 -11.861 1.00 79.88 106 GLU A N 1
ATOM 854 C CA . GLU A 1 106 ? 39.981 -5.863 -12.933 1.00 79.88 106 GLU A CA 1
ATOM 855 C C . GLU A 1 106 ? 39.964 -4.335 -13.066 1.00 79.88 106 GLU A C 1
ATOM 857 O O . GLU A 1 106 ? 38.961 -3.688 -12.785 1.00 79.88 106 GLU A O 1
ATOM 862 N N . THR A 1 107 ? 41.047 -3.724 -13.557 1.00 82.19 107 THR A N 1
ATOM 863 C CA . THR A 1 107 ? 41.068 -2.269 -13.803 1.00 82.19 107 THR A CA 1
ATOM 864 C C . THR A 1 107 ? 40.125 -1.879 -14.943 1.00 82.19 107 THR A C 1
ATOM 866 O O . THR A 1 107 ? 39.923 -2.645 -15.884 1.00 82.19 107 THR A O 1
ATOM 869 N N . ALA A 1 108 ? 39.585 -0.655 -14.923 1.00 80.88 108 ALA A N 1
ATOM 870 C CA . ALA A 1 108 ? 38.674 -0.173 -15.969 1.00 80.88 108 ALA A CA 1
ATOM 871 C C . ALA A 1 108 ? 39.271 -0.286 -17.390 1.00 80.88 108 ALA A C 1
ATOM 873 O O . ALA A 1 108 ? 38.585 -0.673 -18.339 1.00 80.88 108 ALA A O 1
ATOM 874 N N . GLU A 1 109 ? 40.569 -0.006 -17.547 1.00 83.62 109 GLU A N 1
ATOM 875 C CA . GLU A 1 109 ? 41.267 -0.144 -18.829 1.00 83.62 109 GLU A CA 1
ATOM 876 C C . GLU A 1 109 ? 41.357 -1.597 -19.302 1.00 83.62 109 GLU A C 1
ATOM 878 O O . GLU A 1 109 ? 41.159 -1.879 -20.490 1.00 83.62 109 GLU A O 1
ATOM 883 N N . ARG A 1 110 ? 41.642 -2.526 -18.380 1.00 84.62 110 ARG A N 1
ATOM 884 C CA . ARG A 1 110 ? 41.727 -3.956 -18.680 1.00 84.62 110 ARG A CA 1
ATOM 885 C C . ARG A 1 110 ? 40.354 -4.536 -18.988 1.00 84.62 110 ARG A C 1
ATOM 887 O O . ARG A 1 110 ? 40.217 -5.232 -19.992 1.00 84.62 110 ARG A O 1
ATOM 894 N N . SER A 1 111 ? 39.333 -4.164 -18.225 1.00 84.62 111 SER A N 1
ATOM 895 C CA . SER A 1 111 ? 37.940 -4.532 -18.485 1.00 84.62 111 SER A CA 1
ATOM 896 C C . SER A 1 111 ? 37.480 -4.053 -19.864 1.00 84.62 111 SER A C 1
ATOM 898 O O . SER A 1 111 ? 36.935 -4.842 -20.635 1.00 84.62 111 SER A O 1
ATOM 900 N N . ARG A 1 112 ? 37.785 -2.803 -20.248 1.00 85.69 112 ARG A N 1
ATOM 901 C CA . ARG A 1 112 ? 37.496 -2.285 -21.600 1.00 85.69 112 ARG A CA 1
ATOM 902 C C . ARG A 1 112 ? 38.206 -3.089 -22.691 1.00 85.69 112 ARG A C 1
ATOM 904 O O . ARG A 1 112 ? 37.613 -3.386 -23.725 1.00 85.69 112 ARG A O 1
ATOM 911 N N . ARG A 1 113 ? 39.469 -3.467 -22.469 1.00 87.88 113 ARG A N 1
ATOM 912 C CA . ARG A 1 113 ? 40.231 -4.296 -23.415 1.00 87.88 113 ARG A CA 1
ATOM 913 C C . ARG A 1 113 ? 39.609 -5.684 -23.580 1.00 87.88 113 ARG A C 1
ATOM 915 O O . ARG A 1 113 ? 39.460 -6.131 -24.714 1.00 87.88 113 ARG A O 1
ATOM 922 N N . ASN A 1 114 ? 39.234 -6.339 -22.483 1.00 89.25 114 ASN A N 1
ATOM 923 C CA . ASN A 1 114 ? 38.622 -7.670 -22.507 1.00 89.25 114 ASN A CA 1
ATOM 924 C C . ASN A 1 114 ? 37.284 -7.654 -23.262 1.00 89.25 114 ASN A C 1
ATOM 926 O O . ASN A 1 114 ? 37.052 -8.512 -24.113 1.00 89.25 114 ASN A O 1
ATOM 930 N N . VAL A 1 115 ? 36.447 -6.643 -23.010 1.00 88.62 115 VAL A N 1
ATOM 931 C CA . VAL A 1 115 ? 35.165 -6.452 -23.704 1.00 88.62 115 VAL A CA 1
ATOM 932 C C . VAL A 1 115 ? 35.366 -6.206 -25.200 1.00 88.62 115 VAL A C 1
ATOM 934 O O . VAL A 1 115 ? 34.731 -6.866 -26.017 1.00 88.62 115 VAL A O 1
ATOM 937 N N . ASN A 1 116 ? 36.308 -5.341 -25.588 1.00 89.88 116 ASN A N 1
ATOM 938 C CA . ASN A 1 116 ? 36.608 -5.118 -27.006 1.00 89.88 116 ASN A CA 1
ATOM 939 C C . ASN A 1 116 ? 37.076 -6.406 -27.703 1.00 89.88 116 ASN A C 1
ATOM 941 O O . ASN A 1 116 ? 36.681 -6.684 -28.833 1.00 89.88 116 ASN A O 1
ATOM 945 N N . GLN A 1 117 ? 37.897 -7.219 -27.030 1.00 91.62 117 GLN A N 1
ATOM 946 C CA . GLN A 1 117 ? 38.318 -8.510 -27.575 1.00 91.62 117 GLN A CA 1
ATOM 947 C C . GLN A 1 117 ? 37.152 -9.500 -27.701 1.00 91.62 117 GLN A C 1
ATOM 949 O O . GLN A 1 117 ? 37.117 -10.251 -28.671 1.00 91.62 117 GLN A O 1
ATOM 954 N N . PHE A 1 118 ? 36.212 -9.504 -26.752 1.00 92.62 118 PHE A N 1
ATOM 955 C CA . PHE A 1 118 ? 34.973 -10.283 -26.840 1.00 92.62 118 PHE A CA 1
ATOM 956 C C . PHE A 1 118 ? 34.155 -9.894 -28.074 1.00 92.62 118 PHE A C 1
ATOM 958 O O . PHE A 1 118 ? 33.860 -10.763 -28.894 1.00 92.62 118 PHE A O 1
ATOM 965 N N . CYS A 1 119 ? 33.876 -8.600 -28.257 1.00 90.75 119 CYS A N 1
ATOM 966 C CA . CYS A 1 119 ? 33.106 -8.114 -29.402 1.00 90.75 119 CYS A CA 1
ATOM 967 C C . CYS A 1 119 ? 33.778 -8.482 -30.730 1.00 90.75 119 CYS A C 1
ATOM 969 O O . CYS A 1 119 ? 33.115 -8.975 -31.637 1.00 90.75 119 CYS A O 1
ATOM 971 N N . ASN A 1 120 ? 35.101 -8.311 -30.831 1.00 91.44 120 ASN A N 1
ATOM 972 C CA . ASN A 1 120 ? 35.848 -8.634 -32.048 1.00 91.44 120 ASN A CA 1
ATOM 973 C C . ASN A 1 120 ? 35.803 -10.131 -32.385 1.00 91.44 120 ASN A C 1
ATOM 975 O O . ASN A 1 120 ? 35.648 -10.484 -33.551 1.00 91.44 120 ASN A O 1
ATOM 979 N N . ARG A 1 121 ? 35.935 -11.013 -31.383 1.00 93.06 121 ARG A N 1
ATOM 980 C CA . ARG A 1 121 ? 35.839 -12.466 -31.595 1.00 93.06 121 ARG A CA 1
ATOM 981 C C . ARG A 1 121 ? 34.439 -12.869 -32.040 1.00 93.06 121 ARG A C 1
ATOM 983 O O . ARG A 1 121 ? 34.309 -13.587 -33.022 1.00 93.06 121 ARG A O 1
ATOM 990 N N . LEU A 1 122 ? 33.403 -12.367 -31.366 1.00 91.25 122 LEU A N 1
ATOM 991 C CA . LEU A 1 122 ? 32.024 -12.711 -31.704 1.00 91.25 122 LEU A CA 1
ATOM 992 C C . LEU A 1 122 ? 31.646 -12.208 -33.106 1.00 91.25 122 LEU A C 1
ATOM 994 O O . LEU A 1 122 ? 31.100 -12.974 -33.894 1.00 91.25 122 LEU A O 1
ATOM 998 N N . ALA A 1 123 ? 32.029 -10.976 -33.457 1.00 90.75 123 ALA A N 1
ATOM 999 C CA . ALA A 1 123 ? 31.796 -10.411 -34.786 1.00 90.75 123 ALA A CA 1
ATOM 1000 C C . ALA A 1 123 ? 32.551 -11.160 -35.899 1.00 90.75 123 ALA A C 1
ATOM 1002 O O . ALA A 1 123 ? 32.048 -11.264 -37.015 1.00 90.75 123 ALA A O 1
ATOM 1003 N N . ALA A 1 124 ? 33.738 -11.705 -35.605 1.00 91.19 124 ALA A N 1
ATOM 1004 C CA . ALA A 1 1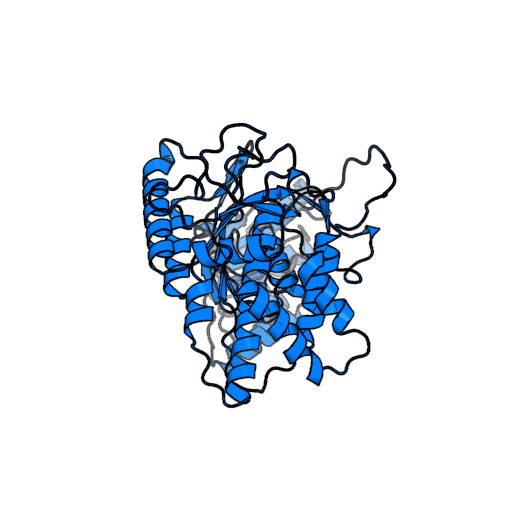24 ? 34.482 -12.528 -36.558 1.00 91.19 124 ALA A CA 1
ATOM 1005 C C . ALA A 1 124 ? 33.789 -13.872 -36.849 1.00 91.19 124 ALA A C 1
ATOM 1007 O O . ALA A 1 124 ? 33.935 -14.404 -37.946 1.00 91.19 124 ALA A O 1
ATOM 1008 N N . LEU A 1 125 ? 33.041 -14.416 -35.883 1.00 91.19 125 LEU A N 1
ATOM 1009 C CA . LEU A 1 125 ? 32.314 -15.681 -36.028 1.00 91.19 125 LEU A CA 1
ATOM 1010 C C . LEU A 1 125 ? 30.917 -15.494 -36.631 1.00 91.19 125 LEU A C 1
ATOM 1012 O O . LEU A 1 125 ? 30.506 -16.272 -37.490 1.00 91.19 125 LEU A O 1
ATOM 1016 N N . ARG A 1 126 ? 30.184 -14.482 -36.161 1.00 89.19 126 ARG A N 1
ATOM 1017 C CA . ARG A 1 126 ? 28.794 -14.180 -36.526 1.00 89.19 126 ARG A CA 1
ATOM 1018 C C . ARG A 1 126 ? 28.606 -12.659 -36.602 1.00 89.19 126 ARG A C 1
ATOM 1020 O O . ARG A 1 126 ? 28.227 -12.038 -35.608 1.00 89.19 126 ARG A O 1
ATOM 1027 N N . PRO A 1 127 ? 28.893 -12.034 -37.758 1.00 86.88 127 PRO A N 1
ATOM 1028 C CA . PRO A 1 127 ? 28.799 -10.579 -37.917 1.00 86.88 127 PRO A CA 1
ATOM 1029 C C . PRO A 1 127 ? 27.357 -10.049 -37.862 1.00 86.88 127 PRO A C 1
ATOM 1031 O O . PRO A 1 127 ? 27.146 -8.846 -37.749 1.00 86.88 127 PRO A O 1
ATOM 1034 N N . ASP A 1 128 ? 26.369 -10.936 -37.955 1.00 87.94 128 ASP A N 1
ATOM 1035 C CA . ASP A 1 128 ? 24.943 -10.650 -37.835 1.00 87.94 128 ASP A CA 1
ATOM 1036 C C . ASP A 1 128 ? 24.473 -10.444 -36.384 1.00 87.94 128 ASP A C 1
ATOM 1038 O O . ASP A 1 128 ? 23.400 -9.879 -36.179 1.00 87.94 128 ASP A O 1
ATOM 1042 N N . ILE A 1 129 ? 25.271 -10.840 -35.382 1.00 90.00 129 ILE A N 1
ATOM 1043 C CA . ILE A 1 129 ? 24.958 -10.591 -33.969 1.00 90.00 129 ILE A CA 1
ATOM 1044 C C . ILE A 1 129 ? 25.378 -9.168 -33.587 1.00 90.00 129 ILE A C 1
ATOM 1046 O O . ILE A 1 129 ? 26.559 -8.815 -33.595 1.00 90.00 129 ILE A O 1
ATOM 1050 N N . HIS A 1 130 ? 24.411 -8.354 -33.177 1.00 89.56 130 HIS A N 1
ATOM 1051 C CA . HIS A 1 130 ? 24.640 -7.000 -32.699 1.00 89.56 130 HIS A CA 1
ATOM 1052 C C . HIS A 1 130 ? 24.883 -6.976 -31.185 1.00 89.56 130 HIS A C 1
ATOM 1054 O O . HIS A 1 130 ? 24.011 -7.339 -30.397 1.00 89.56 130 HIS A O 1
ATOM 1060 N N . VAL A 1 131 ? 26.064 -6.514 -30.767 1.00 89.06 131 VAL A N 1
ATOM 1061 C CA . VAL A 1 131 ? 26.415 -6.367 -29.348 1.00 89.06 131 VAL A CA 1
ATOM 1062 C C . VAL A 1 131 ? 26.207 -4.920 -28.900 1.00 89.06 131 VAL A C 1
ATOM 1064 O O . VAL A 1 131 ? 26.878 -4.016 -29.401 1.00 89.06 131 VAL A O 1
ATOM 1067 N N . GLN A 1 132 ? 25.324 -4.706 -27.925 1.00 87.00 132 GLN A N 1
ATOM 1068 C CA . GLN A 1 132 ? 25.093 -3.408 -27.287 1.00 87.00 132 GLN A CA 1
ATOM 1069 C C . GLN A 1 132 ? 25.726 -3.379 -25.899 1.00 87.00 132 GLN A C 1
ATOM 1071 O O . GLN A 1 132 ? 25.469 -4.238 -25.059 1.00 87.00 132 GLN A O 1
ATOM 1076 N N . LEU A 1 133 ? 26.577 -2.381 -25.663 1.00 84.38 133 LEU A N 1
ATOM 1077 C CA . LEU A 1 133 ? 27.218 -2.168 -24.370 1.00 84.38 133 LEU A CA 1
ATOM 1078 C C . LEU A 1 133 ? 26.336 -1.268 -23.512 1.00 84.38 133 LEU A C 1
ATOM 1080 O O . LEU A 1 133 ? 26.267 -0.060 -23.746 1.00 84.38 133 LEU A O 1
ATOM 1084 N N . GLU A 1 134 ? 25.716 -1.847 -22.490 1.00 76.25 134 GLU A N 1
ATOM 1085 C CA . GLU A 1 134 ? 25.007 -1.083 -21.474 1.00 76.25 134 GLU A CA 1
ATOM 1086 C C . GLU A 1 134 ? 25.930 -0.875 -20.277 1.00 76.25 134 GLU A C 1
ATOM 1088 O O . GLU A 1 134 ? 26.349 -1.802 -19.579 1.00 76.25 134 GLU A O 1
ATOM 1093 N N . LYS A 1 135 ? 26.284 0.388 -20.037 1.00 61.66 135 LYS A N 1
ATOM 1094 C CA . LYS A 1 135 ? 26.833 0.771 -18.741 1.00 61.66 135 LYS A CA 1
ATOM 1095 C C . LYS A 1 135 ? 25.658 0.777 -17.783 1.00 61.66 135 LYS A C 1
ATOM 1097 O O . LYS A 1 135 ? 24.680 1.469 -18.064 1.00 61.66 135 LYS A O 1
ATOM 1102 N N . GLN A 1 136 ? 25.761 0.072 -16.659 1.00 49.59 136 GLN A N 1
ATOM 1103 C CA . GLN A 1 136 ? 24.814 0.308 -15.580 1.00 49.59 136 GLN A CA 1
ATOM 1104 C C . GLN A 1 136 ? 24.874 1.801 -15.233 1.00 49.59 136 GLN A C 1
ATOM 1106 O O . GLN A 1 136 ? 25.863 2.293 -14.685 1.00 49.59 136 GLN A O 1
ATOM 1111 N N . VAL A 1 137 ? 23.813 2.541 -15.567 1.00 33.56 137 VAL A N 1
ATOM 1112 C CA . VAL A 1 137 ? 23.447 3.696 -14.753 1.00 33.56 137 VAL A CA 1
ATOM 1113 C C . VAL A 1 137 ? 23.234 3.085 -13.378 1.00 33.56 137 VAL A C 1
ATOM 1115 O O . VAL A 1 137 ? 22.500 2.096 -13.306 1.00 33.56 137 VAL A O 1
ATOM 1118 N N . PRO A 1 138 ? 23.919 3.553 -12.323 1.00 29.59 138 PRO A N 1
ATOM 1119 C CA . PRO A 1 138 ? 23.735 2.973 -11.009 1.00 29.59 138 PRO A CA 1
ATOM 1120 C C . PRO A 1 138 ? 22.239 2.996 -10.729 1.00 29.59 138 PRO A C 1
ATOM 1122 O O . PRO A 1 138 ? 21.644 4.068 -10.607 1.00 29.59 138 PRO A O 1
ATOM 1125 N N . ASN A 1 139 ? 21.625 1.810 -10.692 1.00 29.47 139 ASN A N 1
ATOM 1126 C CA . ASN A 1 139 ? 20.336 1.661 -10.060 1.00 29.47 139 ASN A CA 1
ATOM 1127 C C . ASN A 1 139 ? 20.594 2.197 -8.661 1.00 29.47 139 ASN A C 1
ATOM 1129 O O . ASN A 1 139 ? 21.361 1.604 -7.901 1.00 29.47 139 ASN A O 1
ATOM 1133 N N . GLN A 1 140 ? 20.013 3.350 -8.343 1.00 30.55 140 GLN A N 1
ATOM 1134 C CA . GLN A 1 140 ? 19.906 3.823 -6.976 1.00 30.55 140 GLN A CA 1
ATOM 1135 C C . GLN A 1 140 ? 18.933 2.891 -6.236 1.00 30.55 140 GLN A C 1
ATOM 1137 O O . GLN A 1 140 ? 17.943 3.324 -5.670 1.00 30.55 140 GLN A O 1
ATOM 1142 N N . HIS A 1 141 ? 19.233 1.592 -6.189 1.00 29.95 141 HIS A N 1
ATOM 1143 C CA . HIS A 1 141 ? 19.212 0.929 -4.907 1.00 29.95 141 HIS A CA 1
ATOM 1144 C C . HIS A 1 141 ? 20.338 1.586 -4.127 1.00 29.95 141 HIS A C 1
ATOM 1146 O O . HIS A 1 141 ? 21.494 1.163 -4.159 1.00 29.95 141 HIS A O 1
ATOM 1152 N N . THR A 1 142 ? 19.996 2.700 -3.489 1.00 26.25 142 THR A N 1
ATOM 1153 C CA . THR A 1 142 ? 20.675 3.168 -2.298 1.00 26.25 142 THR A CA 1
ATOM 1154 C C . THR A 1 142 ? 20.770 1.966 -1.365 1.00 26.25 142 THR A C 1
ATOM 1156 O O . THR A 1 142 ? 19.892 1.703 -0.553 1.00 26.25 142 THR A O 1
ATOM 1159 N N . LYS A 1 143 ? 21.880 1.226 -1.462 1.00 27.78 143 LYS A N 1
ATOM 1160 C CA . LYS A 1 143 ? 22.558 0.796 -0.251 1.00 27.78 143 LYS A CA 1
ATOM 1161 C C . LYS A 1 143 ? 22.728 2.088 0.527 1.00 27.78 143 LYS A C 1
ATOM 1163 O O . LYS A 1 143 ? 23.507 2.945 0.111 1.00 27.78 143 LYS A O 1
ATOM 1168 N N . GLN A 1 144 ? 21.902 2.279 1.551 1.00 29.30 144 GLN A N 1
ATOM 1169 C CA . GLN A 1 144 ? 22.198 3.228 2.606 1.00 29.30 144 GLN A CA 1
ATOM 1170 C C . GLN A 1 144 ? 23.604 2.873 3.078 1.00 29.30 144 GLN A C 1
ATOM 1172 O O . GLN A 1 144 ? 23.830 1.875 3.751 1.00 29.30 144 GLN A O 1
ATOM 1177 N N . THR A 1 145 ? 24.583 3.611 2.576 1.00 25.67 145 THR A N 1
ATOM 1178 C CA . THR A 1 145 ? 25.905 3.642 3.159 1.00 25.67 145 THR A CA 1
ATOM 1179 C C . THR A 1 145 ? 25.752 4.391 4.462 1.00 25.67 145 THR A C 1
ATOM 1181 O O . THR A 1 145 ? 25.551 5.606 4.452 1.00 25.67 145 THR A O 1
ATOM 1184 N N . ASP A 1 146 ? 25.845 3.642 5.553 1.00 35.06 146 ASP A N 1
ATOM 1185 C CA . ASP A 1 146 ? 26.206 4.149 6.865 1.00 35.06 146 ASP A CA 1
ATOM 1186 C C . ASP A 1 146 ? 27.359 5.147 6.744 1.00 35.06 146 ASP A C 1
ATOM 1188 O O . ASP A 1 146 ? 28.439 4.814 6.243 1.00 35.06 146 ASP A O 1
ATOM 1192 N N . LYS A 1 147 ? 27.076 6.382 7.166 1.00 27.11 147 LYS A N 1
ATOM 1193 C CA . LYS A 1 147 ? 27.972 7.461 7.623 1.00 27.11 147 LYS A CA 1
ATOM 1194 C C . LYS A 1 147 ? 27.050 8.667 7.848 1.00 27.11 147 LYS A C 1
ATOM 1196 O O . LYS A 1 147 ? 26.504 9.195 6.892 1.00 27.11 147 LYS A O 1
ATOM 1201 N N . SER A 1 148 ? 26.764 9.096 9.069 1.00 25.67 148 SER A N 1
ATOM 1202 C CA . SER A 1 148 ? 27.713 9.437 10.127 1.00 25.67 148 SER A CA 1
ATOM 1203 C C . SER A 1 148 ? 27.229 9.001 11.512 1.00 25.67 148 SER A C 1
ATOM 1205 O O . SER A 1 148 ? 26.193 9.453 11.993 1.00 25.67 148 SER A O 1
ATOM 1207 N N . VAL A 1 149 ? 28.053 8.186 12.172 1.00 39.06 149 VAL A N 1
ATOM 1208 C CA . VAL A 1 149 ? 28.127 8.107 13.630 1.00 39.06 149 VAL A CA 1
ATOM 1209 C C . VAL A 1 149 ? 28.645 9.453 14.121 1.00 39.06 149 VAL A C 1
ATOM 1211 O O . VAL A 1 149 ? 29.816 9.761 13.928 1.00 39.06 149 VAL A O 1
ATOM 1214 N N . GLU A 1 150 ? 27.780 10.237 14.752 1.00 26.66 150 GLU A N 1
ATOM 1215 C CA . GLU A 1 150 ? 28.187 11.257 15.713 1.00 26.66 150 GLU A CA 1
ATOM 1216 C C . GLU A 1 150 ? 27.100 11.392 16.782 1.00 26.66 150 GLU A C 1
ATOM 1218 O O . GLU A 1 150 ? 25.977 11.815 16.519 1.00 26.66 150 GLU A O 1
ATOM 1223 N N . GLY A 1 151 ? 27.466 10.990 18.000 1.00 26.41 151 GLY A N 1
ATOM 1224 C CA . GLY A 1 151 ? 26.652 11.103 19.204 1.00 26.41 151 GLY A CA 1
ATOM 1225 C C . GLY A 1 151 ? 25.886 9.832 19.545 1.00 26.41 151 GLY A C 1
ATOM 1226 O O . GLY A 1 151 ? 24.699 9.732 19.260 1.00 26.41 151 GLY A O 1
ATOM 1227 N N . ALA A 1 152 ? 26.547 8.902 20.242 1.00 32.03 152 ALA A N 1
ATOM 1228 C CA . ALA A 1 152 ? 25.861 7.944 21.100 1.00 32.03 152 ALA A CA 1
ATOM 1229 C C . ALA A 1 152 ? 24.981 8.733 22.084 1.00 32.03 152 ALA A C 1
ATOM 1231 O O . ALA A 1 152 ? 25.464 9.268 23.082 1.00 32.03 152 ALA A O 1
ATOM 1232 N N . ARG A 1 153 ? 23.699 8.876 21.751 1.00 32.09 153 ARG A N 1
ATOM 1233 C CA . ARG A 1 153 ? 22.661 9.246 22.703 1.00 32.09 153 ARG A CA 1
ATOM 1234 C C . ARG A 1 153 ? 22.016 7.947 23.137 1.00 32.09 153 ARG A C 1
ATOM 1236 O O . ARG A 1 153 ? 21.595 7.150 22.307 1.00 32.09 153 ARG A O 1
ATOM 1243 N N . GLU A 1 154 ? 22.057 7.728 24.440 1.00 29.00 154 GLU A N 1
ATOM 1244 C CA . GLU A 1 154 ? 21.459 6.599 25.137 1.00 29.00 154 GLU A CA 1
ATOM 1245 C C . GLU A 1 154 ? 20.070 6.291 24.566 1.00 29.00 154 GLU A C 1
ATOM 1247 O O . GLU A 1 154 ? 19.191 7.154 24.552 1.00 29.00 154 GLU A O 1
ATOM 1252 N N . CYS A 1 155 ? 19.888 5.061 24.082 1.00 30.81 155 CYS A N 1
ATOM 1253 C CA . CYS A 1 155 ? 18.599 4.522 23.674 1.00 30.81 155 CYS A CA 1
ATOM 1254 C C . CYS A 1 155 ? 17.719 4.413 24.929 1.00 30.81 155 CYS A C 1
ATOM 1256 O O . CYS A 1 155 ? 17.749 3.423 25.654 1.00 30.81 155 CYS A O 1
ATOM 1258 N N . ASN A 1 156 ? 17.003 5.491 25.228 1.00 36.75 156 ASN A N 1
ATOM 1259 C CA . ASN A 1 156 ? 16.034 5.594 26.315 1.00 36.75 156 ASN A CA 1
ATOM 1260 C C . ASN A 1 156 ? 14.632 5.776 25.707 1.00 36.75 156 ASN A C 1
ATOM 1262 O O . ASN A 1 156 ? 13.870 6.666 26.081 1.00 36.75 156 ASN A O 1
ATOM 1266 N N . GLU A 1 157 ? 14.292 4.961 24.709 1.00 47.06 157 GLU A N 1
ATOM 1267 C CA . GLU A 1 157 ? 13.047 5.099 23.952 1.00 47.06 157 GLU A CA 1
ATOM 1268 C C . GLU A 1 157 ? 11.966 4.190 24.535 1.00 47.06 157 GLU A C 1
ATOM 1270 O O . GLU A 1 157 ? 11.974 2.967 24.401 1.00 47.06 157 GLU A O 1
ATOM 1275 N N . HIS A 1 158 ? 11.016 4.805 25.236 1.00 51.09 158 HIS A N 1
ATOM 1276 C CA . HIS A 1 158 ? 9.832 4.109 25.714 1.00 51.09 158 HIS A CA 1
ATOM 1277 C C . HIS A 1 158 ? 8.974 3.731 24.496 1.00 51.09 158 HIS A C 1
ATOM 1279 O O . HIS A 1 158 ? 8.606 4.626 23.730 1.00 51.09 158 HIS A O 1
ATOM 1285 N N . PRO A 1 159 ? 8.606 2.450 24.305 1.00 64.81 159 PRO A N 1
ATOM 1286 C CA . PRO A 1 159 ? 7.750 2.059 23.194 1.00 64.81 159 PRO A CA 1
ATOM 1287 C C . PRO A 1 159 ? 6.443 2.849 23.256 1.00 64.81 159 PRO A C 1
ATOM 1289 O O . PRO A 1 159 ? 5.845 2.984 24.328 1.00 64.81 159 PRO A O 1
ATOM 1292 N N . HIS A 1 160 ? 5.983 3.359 22.107 1.00 83.75 160 HIS A N 1
ATOM 1293 C CA . HIS A 1 160 ? 4.698 4.052 21.990 1.00 83.75 160 HIS A CA 1
ATOM 1294 C C . HIS A 1 160 ? 3.616 3.234 22.702 1.00 83.75 160 HIS A C 1
ATOM 1296 O O . HIS A 1 160 ? 3.240 2.153 22.235 1.00 83.75 160 HIS A O 1
ATOM 1302 N N . ARG A 1 161 ? 3.098 3.734 23.834 1.00 91.06 161 ARG A N 1
ATOM 1303 C CA . ARG A 1 161 ? 2.061 3.033 24.614 1.00 91.06 161 ARG A CA 1
ATOM 1304 C C . ARG A 1 161 ? 0.866 2.677 23.732 1.00 91.06 161 ARG A C 1
ATOM 1306 O O . ARG A 1 161 ? 0.306 1.591 23.853 1.00 91.06 161 ARG A O 1
ATOM 1313 N N . TRP A 1 162 ? 0.520 3.582 22.818 1.00 94.12 162 TRP A N 1
ATOM 1314 C CA . TRP A 1 162 ? -0.532 3.393 21.829 1.00 94.12 162 TRP A CA 1
ATOM 1315 C C . TRP A 1 162 ? -0.276 2.168 20.942 1.00 94.12 162 TRP A C 1
ATOM 1317 O O . TRP A 1 162 ? -1.137 1.298 20.840 1.00 94.12 162 TRP A O 1
ATOM 1327 N N . ILE A 1 163 ? 0.926 2.053 20.364 1.00 93.94 163 ILE A N 1
ATOM 1328 C CA . ILE A 1 163 ? 1.304 0.932 19.490 1.00 93.94 163 ILE A CA 1
ATOM 1329 C C . ILE A 1 163 ? 1.311 -0.374 20.282 1.00 93.94 163 ILE A C 1
ATOM 1331 O O . ILE A 1 163 ? 0.687 -1.341 19.862 1.00 93.94 163 ILE A O 1
ATOM 1335 N N . THR A 1 164 ? 1.910 -0.373 21.475 1.00 92.62 164 THR A N 1
ATOM 1336 C CA . THR A 1 164 ? 1.934 -1.543 22.367 1.00 92.62 164 THR A CA 1
ATOM 1337 C C . THR A 1 164 ? 0.524 -2.021 22.732 1.00 92.62 164 THR A C 1
ATOM 1339 O O . THR A 1 164 ? 0.250 -3.221 22.727 1.00 92.62 164 THR A O 1
ATOM 1342 N N . CYS A 1 165 ? -0.390 -1.097 23.042 1.00 94.69 165 CYS A N 1
ATOM 1343 C CA . CYS A 1 165 ? -1.792 -1.411 23.319 1.00 94.69 165 CYS A CA 1
ATOM 1344 C C . CYS A 1 165 ? -2.457 -2.082 22.111 1.00 94.69 165 CYS A C 1
ATOM 1346 O O . CYS A 1 165 ? -3.144 -3.095 22.256 1.00 94.69 165 CYS A O 1
ATOM 1348 N N . MET A 1 166 ? -2.250 -1.527 20.918 1.00 95.62 166 MET A N 1
ATOM 1349 C CA . MET A 1 166 ? -2.895 -2.029 19.711 1.00 95.62 166 MET A CA 1
ATOM 1350 C C . MET A 1 166 ? -2.280 -3.324 19.185 1.00 95.62 166 MET A C 1
ATOM 1352 O O . MET A 1 166 ? -3.026 -4.153 18.674 1.00 95.62 166 MET A O 1
ATOM 1356 N N . ASP A 1 167 ? -0.978 -3.555 19.364 1.00 94.06 167 ASP A N 1
ATOM 1357 C CA . ASP A 1 167 ? -0.352 -4.845 19.056 1.00 94.06 167 ASP A CA 1
ATOM 1358 C C . ASP A 1 167 ? -0.966 -5.963 19.902 1.00 94.06 167 ASP A C 1
ATOM 1360 O O . ASP A 1 167 ? -1.445 -6.953 19.349 1.00 94.06 167 ASP A O 1
ATOM 1364 N N . LYS A 1 168 ? -1.072 -5.756 21.224 1.00 93.94 168 LYS A N 1
ATOM 1365 C CA . LYS A 1 168 ? -1.729 -6.712 22.132 1.00 93.94 168 LYS A CA 1
ATOM 1366 C C . LYS A 1 168 ? -3.174 -6.995 21.718 1.00 93.94 168 LYS A C 1
ATOM 1368 O O . LYS A 1 168 ? -3.623 -8.138 21.768 1.00 93.94 168 LYS A O 1
ATOM 1373 N N . PHE A 1 169 ? -3.914 -5.964 21.310 1.00 95.25 169 PHE A N 1
ATOM 1374 C CA . PHE A 1 169 ? -5.294 -6.140 20.866 1.00 95.25 169 PHE A CA 1
ATOM 1375 C C . PHE A 1 169 ? -5.390 -6.854 19.509 1.00 95.25 169 PHE A C 1
ATOM 1377 O O . PHE A 1 169 ? -6.262 -7.700 19.319 1.00 95.25 169 PHE A O 1
ATOM 1384 N N . ALA A 1 170 ? -4.489 -6.567 18.573 1.00 93.62 170 ALA A N 1
ATOM 1385 C CA . ALA A 1 170 ? -4.417 -7.267 17.295 1.00 93.62 170 ALA A CA 1
ATOM 1386 C C . ALA A 1 170 ? -4.069 -8.755 17.479 1.00 93.62 170 ALA A C 1
ATOM 1388 O O . ALA A 1 170 ? -4.611 -9.601 16.767 1.00 93.62 170 ALA A O 1
ATOM 1389 N N . ASP A 1 171 ? -3.219 -9.096 18.449 1.00 91.69 171 ASP A N 1
ATOM 1390 C CA . ASP A 1 171 ? -2.936 -10.489 18.814 1.00 91.69 171 ASP A CA 1
ATOM 1391 C C . ASP A 1 171 ? -4.157 -11.155 19.466 1.00 91.69 171 ASP A C 1
ATOM 1393 O O . ASP A 1 171 ? -4.511 -12.281 19.120 1.00 91.69 171 ASP A O 1
ATOM 1397 N N . PHE A 1 172 ? -4.876 -10.444 20.339 1.00 92.50 172 PHE A N 1
ATOM 1398 C CA . PHE A 1 172 ? -6.153 -10.909 20.892 1.00 92.50 172 PHE A CA 1
ATOM 1399 C C . PHE A 1 172 ? -7.184 -11.227 19.792 1.00 92.50 172 PHE A C 1
ATOM 1401 O O . PHE A 1 172 ? -7.760 -12.315 19.792 1.00 92.50 172 PHE A O 1
ATOM 1408 N N . ILE A 1 173 ? -7.379 -10.328 18.820 1.00 90.12 173 ILE A N 1
ATOM 1409 C CA . ILE A 1 173 ? -8.342 -10.513 17.721 1.00 90.12 173 ILE A CA 1
ATOM 1410 C C . ILE A 1 173 ? -7.971 -11.694 16.816 1.00 90.12 173 ILE A C 1
ATOM 1412 O O . ILE A 1 173 ? -8.856 -12.437 16.394 1.00 90.12 173 ILE A O 1
ATOM 1416 N N . GLN A 1 174 ? -6.682 -11.909 16.538 1.00 88.31 174 GLN A N 1
ATOM 1417 C CA . GLN A 1 174 ? -6.225 -13.043 15.720 1.00 88.31 174 GLN A CA 1
ATOM 1418 C C . GLN A 1 174 ? -6.550 -14.408 16.336 1.00 88.31 174 GLN A C 1
ATOM 1420 O O . GLN A 1 174 ? -6.695 -15.385 15.607 1.00 88.31 174 GLN A O 1
ATOM 1425 N N . ASN A 1 175 ? -6.704 -14.475 17.660 1.00 87.00 175 ASN A N 1
ATOM 1426 C CA . ASN A 1 175 ? -7.040 -15.705 18.376 1.00 87.00 175 ASN A CA 1
ATOM 1427 C C . ASN A 1 175 ? -8.550 -16.019 18.388 1.00 87.00 175 ASN A C 1
ATOM 1429 O O . ASN A 1 175 ? -8.979 -17.002 19.001 1.00 87.00 175 ASN A O 1
ATOM 1433 N N . ILE A 1 176 ? -9.376 -15.209 17.718 1.00 84.31 176 ILE A N 1
ATOM 1434 C CA . ILE A 1 176 ? -10.823 -15.419 17.634 1.00 84.31 176 ILE A CA 1
ATOM 1435 C C . ILE A 1 176 ? -11.146 -16.300 16.430 1.00 84.31 176 ILE A C 1
ATOM 1437 O O . ILE A 1 176 ? -11.053 -15.889 15.273 1.00 84.31 176 ILE A O 1
ATOM 1441 N N . HIS A 1 177 ? -11.600 -17.517 16.714 1.00 72.00 177 HIS A N 1
ATOM 1442 C CA . HIS A 1 177 ? -12.053 -18.449 15.693 1.00 72.00 177 HIS A CA 1
ATOM 1443 C C . HIS A 1 177 ? -13.426 -18.005 15.181 1.00 72.00 177 HIS A C 1
ATOM 1445 O O . HIS A 1 177 ? -14.433 -18.108 15.881 1.00 72.00 177 HIS A O 1
ATOM 1451 N N . SER A 1 178 ? -13.473 -17.491 13.953 1.00 64.06 178 SER A N 1
ATOM 1452 C CA . SER A 1 178 ? -14.751 -17.258 13.278 1.00 64.06 178 SER A CA 1
ATOM 1453 C C . SER A 1 178 ? -15.341 -18.603 12.837 1.00 64.06 178 SER A C 1
ATOM 1455 O O . SER A 1 178 ? -14.585 -19.442 12.337 1.00 64.06 178 SER A O 1
ATOM 1457 N N . PRO A 1 179 ? -16.660 -18.839 12.990 1.00 58.09 179 PRO A N 1
ATOM 1458 C CA . PRO A 1 179 ? -17.290 -20.037 12.447 1.00 58.09 179 PRO A CA 1
ATOM 1459 C C . PRO A 1 179 ? -16.988 -20.124 10.946 1.00 58.09 179 PRO A C 1
ATOM 1461 O O . PRO A 1 179 ? -17.103 -19.138 10.217 1.00 58.09 179 PRO A O 1
ATOM 1464 N N . ALA A 1 180 ? -16.496 -21.285 10.510 1.00 43.34 180 ALA A N 1
ATOM 1465 C CA . ALA A 1 180 ? -15.964 -21.483 9.171 1.00 43.34 180 ALA A CA 1
ATOM 1466 C C . ALA A 1 180 ? -17.038 -21.202 8.104 1.00 43.34 180 ALA A C 1
ATOM 1468 O O . ALA A 1 180 ? -17.966 -21.987 7.929 1.00 43.34 180 ALA A O 1
ATOM 1469 N N . GLY A 1 181 ? -16.885 -20.087 7.384 1.00 51.22 181 GLY A N 1
ATOM 1470 C CA . GLY A 1 181 ? -17.702 -19.745 6.221 1.00 51.22 181 GLY A CA 1
ATOM 1471 C C . GLY A 1 181 ? -18.201 -18.298 6.210 1.00 51.22 181 GLY A C 1
ATOM 1472 O O . GLY A 1 181 ? -19.076 -17.925 6.979 1.00 51.22 181 GLY A O 1
ATOM 1473 N N . SER A 1 182 ? -17.711 -17.524 5.235 1.00 54.81 182 SER A N 1
ATOM 1474 C CA . SER A 1 182 ? -18.352 -16.310 4.703 1.00 54.81 182 SER A CA 1
ATOM 1475 C C . SER A 1 182 ? -18.237 -14.995 5.493 1.00 54.81 182 SER A C 1
ATOM 1477 O O . SER A 1 182 ? -19.184 -14.208 5.517 1.00 54.81 182 SER A O 1
ATOM 1479 N N . MET A 1 183 ? -17.064 -14.667 6.043 1.00 66.25 183 MET A N 1
ATOM 1480 C CA . MET A 1 183 ? -16.744 -13.255 6.284 1.00 66.25 183 MET A CA 1
ATOM 1481 C C . MET A 1 183 ? -15.801 -12.750 5.194 1.00 66.25 183 MET A C 1
ATOM 1483 O O . MET A 1 183 ? -14.643 -13.160 5.121 1.00 66.25 183 MET A O 1
ATOM 1487 N N . GLU A 1 184 ? -16.303 -11.873 4.325 1.00 75.81 184 GLU A N 1
ATOM 1488 C CA . GLU A 1 184 ? -15.445 -11.178 3.372 1.00 75.81 184 GLU A CA 1
ATOM 1489 C C . GLU A 1 184 ? -14.534 -10.210 4.140 1.00 75.81 184 GLU A C 1
ATOM 1491 O O . GLU A 1 184 ? -15.016 -9.373 4.903 1.00 75.81 184 GLU A O 1
ATOM 1496 N N . GLY A 1 185 ? -13.216 -10.360 3.991 1.00 86.12 185 GLY A N 1
ATOM 1497 C CA . GLY A 1 185 ? -12.249 -9.545 4.727 1.00 86.12 185 GLY A CA 1
ATOM 1498 C C . GLY A 1 185 ? -12.358 -8.056 4.391 1.00 86.12 185 GLY A C 1
ATOM 1499 O O . GLY A 1 185 ? -12.738 -7.674 3.280 1.00 86.12 185 GLY A O 1
ATOM 1500 N N . ILE A 1 186 ? -11.977 -7.196 5.340 1.00 93.75 186 ILE A N 1
ATOM 1501 C CA . ILE A 1 186 ? -11.989 -5.747 5.128 1.00 93.75 186 ILE A CA 1
ATOM 1502 C C . ILE A 1 186 ? -10.964 -5.379 4.048 1.00 93.75 186 ILE A C 1
ATOM 1504 O O . ILE A 1 186 ? -9.756 -5.430 4.278 1.00 93.75 186 ILE A O 1
ATOM 1508 N N . ARG A 1 187 ? -11.455 -5.011 2.859 1.00 97.06 187 ARG A N 1
ATOM 1509 C CA . ARG A 1 187 ? -10.636 -4.522 1.746 1.00 97.06 187 ARG A CA 1
ATOM 1510 C C . ARG A 1 187 ? -10.138 -3.096 1.983 1.00 97.06 187 ARG A C 1
ATOM 1512 O O . ARG A 1 187 ? -10.948 -2.176 2.115 1.00 97.06 187 ARG A O 1
ATOM 1519 N N . VAL A 1 188 ? -8.822 -2.921 1.952 1.00 98.56 188 VAL A N 1
ATOM 1520 C CA . VAL A 1 188 ? -8.129 -1.629 2.018 1.00 98.56 188 VAL A CA 1
ATOM 1521 C C . VAL A 1 188 ? -7.339 -1.437 0.724 1.00 98.56 188 VAL A C 1
ATOM 1523 O O . VAL A 1 188 ? -6.482 -2.257 0.394 1.00 98.56 188 VAL A O 1
ATOM 1526 N N . ALA A 1 189 ? -7.621 -0.373 -0.024 1.00 98.69 189 ALA A N 1
ATOM 1527 C CA . ALA A 1 189 ? -6.787 0.042 -1.141 1.00 98.69 189 ALA A CA 1
ATOM 1528 C C . ALA A 1 189 ? -5.592 0.848 -0.632 1.00 98.69 189 ALA A C 1
ATOM 1530 O O . ALA A 1 189 ? -5.776 1.910 -0.039 1.00 98.69 189 ALA A O 1
ATOM 1531 N N . LEU A 1 190 ? -4.383 0.364 -0.909 1.00 98.62 190 LEU A N 1
ATOM 1532 C CA . LEU A 1 190 ? -3.142 1.099 -0.680 1.00 98.62 190 LEU A CA 1
ATOM 1533 C C . LEU A 1 190 ? -2.706 1.745 -1.992 1.00 98.62 190 LEU A C 1
ATOM 1535 O O . LEU A 1 190 ? -2.306 1.039 -2.918 1.00 98.62 190 LEU A O 1
ATOM 1539 N N . ILE A 1 191 ? -2.791 3.071 -2.070 1.00 98.31 191 ILE A N 1
ATOM 1540 C CA . ILE A 1 191 ? -2.324 3.840 -3.225 1.00 98.31 191 ILE A CA 1
ATOM 1541 C C . ILE A 1 191 ? -0.934 4.376 -2.889 1.00 98.31 191 ILE A C 1
ATOM 1543 O O . ILE A 1 191 ? -0.831 5.326 -2.122 1.00 98.31 191 ILE A O 1
ATOM 1547 N N . ASP A 1 192 ? 0.124 3.763 -3.420 1.00 96.50 192 ASP A N 1
ATOM 1548 C CA . ASP A 1 192 ? 1.510 4.117 -3.073 1.00 96.50 192 ASP A CA 1
ATOM 1549 C C . ASP A 1 192 ? 2.517 3.631 -4.143 1.00 96.50 192 ASP A C 1
ATOM 1551 O O . ASP A 1 192 ? 2.156 3.445 -5.305 1.00 96.50 192 ASP A O 1
ATOM 1555 N N . ASP A 1 193 ? 3.782 3.397 -3.790 1.00 93.38 193 ASP A N 1
ATOM 1556 C CA . ASP A 1 193 ? 4.856 2.967 -4.689 1.00 93.38 193 ASP A CA 1
ATOM 1557 C C . ASP A 1 193 ? 4.804 1.478 -5.054 1.00 93.38 193 ASP A C 1
ATOM 1559 O O . ASP A 1 193 ? 5.755 0.956 -5.630 1.00 93.38 193 ASP A O 1
ATOM 1563 N N . GLY A 1 194 ? 3.707 0.781 -4.769 1.00 93.94 194 GLY A N 1
ATOM 1564 C CA . GLY A 1 194 ? 3.618 -0.674 -4.864 1.00 93.94 194 GLY A CA 1
ATOM 1565 C C . GLY A 1 194 ? 3.944 -1.350 -3.535 1.00 93.94 194 GLY A C 1
ATOM 1566 O O . GLY A 1 194 ? 3.910 -0.731 -2.480 1.00 93.94 194 GLY A O 1
ATOM 1567 N N . VAL A 1 195 ? 4.195 -2.651 -3.572 1.00 94.62 195 VAL A N 1
ATOM 1568 C CA . VAL A 1 195 ? 4.435 -3.464 -2.377 1.00 94.62 195 VAL A CA 1
ATOM 1569 C C . VAL A 1 195 ? 5.405 -4.580 -2.719 1.00 94.62 195 VAL A C 1
ATOM 1571 O O . VAL A 1 195 ? 5.332 -5.122 -3.816 1.00 94.62 195 VAL A O 1
ATOM 1574 N N . ASP A 1 196 ? 6.290 -4.937 -1.800 1.00 90.50 196 ASP A N 1
ATOM 1575 C CA . ASP A 1 196 ? 7.025 -6.195 -1.877 1.00 90.50 196 ASP A CA 1
ATOM 1576 C C . ASP A 1 196 ? 6.126 -7.332 -1.373 1.00 90.50 196 ASP A C 1
ATOM 1578 O O . ASP A 1 196 ? 5.717 -7.357 -0.213 1.00 90.50 196 ASP A O 1
ATOM 1582 N N . ILE A 1 197 ? 5.774 -8.259 -2.262 1.00 87.19 197 ILE A N 1
ATOM 1583 C CA . ILE A 1 197 ? 4.910 -9.401 -1.931 1.00 87.19 197 ILE A CA 1
ATOM 1584 C C . ILE A 1 197 ? 5.631 -10.494 -1.135 1.00 87.19 197 ILE A C 1
ATOM 1586 O O . ILE A 1 197 ? 4.959 -11.337 -0.535 1.00 87.19 197 ILE A O 1
ATOM 1590 N N . GLU A 1 198 ? 6.966 -10.492 -1.120 1.00 84.69 198 GLU A N 1
ATOM 1591 C CA . GLU A 1 198 ? 7.767 -11.465 -0.371 1.00 84.69 198 GLU A CA 1
ATOM 1592 C C . GLU A 1 198 ? 7.907 -11.088 1.110 1.00 84.69 198 GLU A C 1
ATOM 1594 O O . GLU A 1 198 ? 8.254 -11.941 1.939 1.00 84.69 198 GLU A O 1
ATOM 1599 N N . GLU A 1 199 ? 7.562 -9.843 1.454 1.00 86.81 199 GLU A N 1
ATOM 1600 C CA . GLU A 1 199 ? 7.531 -9.336 2.820 1.00 86.81 199 GLU A CA 1
ATOM 1601 C C . GLU A 1 199 ? 6.671 -10.245 3.713 1.00 86.81 199 GLU A C 1
ATOM 1603 O O . GLU A 1 199 ? 5.467 -10.446 3.504 1.00 86.81 199 GLU A O 1
ATOM 1608 N N . LYS A 1 200 ? 7.307 -10.826 4.739 1.00 88.12 200 LYS A N 1
ATOM 1609 C CA . LYS A 1 200 ? 6.714 -11.889 5.567 1.00 88.12 200 LYS A CA 1
ATOM 1610 C C . LYS A 1 200 ? 5.410 -11.435 6.212 1.00 88.12 200 LYS A C 1
ATOM 1612 O O . LYS A 1 200 ? 4.452 -12.210 6.260 1.00 88.12 200 LYS A O 1
ATOM 1617 N N . THR A 1 201 ? 5.360 -10.180 6.658 1.00 85.75 201 THR A N 1
ATOM 1618 C CA . THR A 1 201 ? 4.198 -9.591 7.339 1.00 85.75 201 THR A CA 1
ATOM 1619 C C . THR A 1 201 ? 2.963 -9.435 6.438 1.00 85.75 201 THR A C 1
ATOM 1621 O O . THR A 1 201 ? 1.847 -9.272 6.951 1.00 85.75 201 THR A O 1
ATOM 1624 N N . LEU A 1 202 ? 3.128 -9.545 5.112 1.00 91.69 202 LEU A N 1
ATOM 1625 C CA . LEU A 1 202 ? 2.088 -9.339 4.094 1.00 91.69 202 LEU A CA 1
ATOM 1626 C C . LEU A 1 202 ? 1.594 -10.625 3.421 1.00 91.69 202 LEU A C 1
ATOM 1628 O O . LEU A 1 202 ? 0.624 -10.593 2.652 1.00 91.69 202 LEU A O 1
ATOM 1632 N N . ARG A 1 203 ? 2.207 -11.772 3.729 1.00 89.25 203 ARG A N 1
ATOM 1633 C CA . ARG A 1 203 ? 1.842 -13.068 3.142 1.00 89.25 203 ARG A CA 1
ATOM 1634 C C . ARG A 1 203 ? 0.356 -13.377 3.336 1.00 89.25 203 ARG A C 1
ATOM 1636 O O . ARG A 1 203 ? -0.167 -13.362 4.446 1.00 89.25 203 ARG A O 1
ATOM 1643 N N . GLY A 1 204 ? -0.338 -13.656 2.231 1.00 89.12 204 GLY A N 1
ATOM 1644 C CA . GLY A 1 204 ? -1.773 -13.972 2.221 1.00 89.12 204 GLY A CA 1
ATOM 1645 C C . GLY A 1 204 ? -2.715 -12.784 2.477 1.00 89.12 204 GLY A C 1
ATOM 1646 O O . GLY A 1 204 ? -3.936 -12.978 2.557 1.00 89.12 204 GLY A O 1
ATOM 1647 N N . LYS A 1 205 ? -2.188 -11.557 2.601 1.00 93.50 205 LYS A N 1
ATOM 1648 C CA . LYS A 1 205 ? -2.982 -10.336 2.828 1.00 93.50 205 LYS A CA 1
ATOM 1649 C C . LYS A 1 205 ? -3.251 -9.558 1.540 1.00 93.50 205 LYS A C 1
ATOM 1651 O O . LYS A 1 205 ? -4.272 -8.887 1.446 1.00 93.50 205 LYS A O 1
ATOM 1656 N N . ILE A 1 206 ? -2.393 -9.685 0.532 1.00 95.25 206 ILE A N 1
ATOM 1657 C CA . ILE A 1 206 ? -2.545 -9.004 -0.760 1.00 95.25 206 ILE A CA 1
ATOM 1658 C C . ILE A 1 206 ? -3.495 -9.813 -1.650 1.00 95.25 206 ILE A C 1
ATOM 1660 O O . ILE A 1 206 ? -3.207 -10.960 -1.986 1.00 95.25 206 ILE A O 1
ATOM 1664 N N . VAL A 1 207 ? -4.636 -9.225 -2.019 1.00 94.31 207 VAL A N 1
ATOM 1665 C CA . VAL A 1 207 ? -5.679 -9.896 -2.829 1.00 94.31 207 VAL A CA 1
ATOM 1666 C C . VAL A 1 207 ? -5.623 -9.534 -4.309 1.00 94.31 207 VAL A C 1
ATOM 1668 O O . VAL A 1 207 ? -6.238 -10.200 -5.136 1.00 94.31 207 VAL A O 1
ATOM 1671 N N . GLY A 1 208 ? -4.875 -8.491 -4.657 1.00 94.38 208 GLY A N 1
ATOM 1672 C CA . GLY A 1 208 ? -4.674 -8.058 -6.030 1.00 94.38 208 GLY A CA 1
ATOM 1673 C C . GLY A 1 208 ? -4.086 -6.658 -6.095 1.00 94.38 208 GLY A C 1
ATOM 1674 O O . GLY A 1 208 ? -3.797 -6.035 -5.071 1.00 94.38 208 GLY A O 1
ATOM 1675 N N . GLY A 1 209 ? -3.938 -6.149 -7.311 1.00 95.00 209 GLY A N 1
ATOM 1676 C CA . GLY A 1 209 ? -3.462 -4.795 -7.515 1.00 95.00 209 GLY A CA 1
ATOM 1677 C C . GLY A 1 209 ? -3.473 -4.346 -8.967 1.00 95.00 209 GLY A C 1
ATOM 1678 O O . GLY A 1 209 ? -3.749 -5.121 -9.886 1.00 95.00 209 GLY A O 1
ATOM 1679 N N . ARG A 1 210 ? -3.182 -3.064 -9.171 1.00 94.69 210 ARG A N 1
ATOM 1680 C CA . ARG A 1 210 ? -3.022 -2.422 -10.484 1.00 94.69 210 ARG A CA 1
ATOM 1681 C C . ARG A 1 210 ? -1.829 -1.474 -10.439 1.00 94.69 210 ARG A C 1
ATOM 1683 O O . ARG A 1 210 ? -1.464 -0.980 -9.380 1.00 94.69 210 ARG A O 1
ATOM 1690 N N . SER A 1 211 ? -1.220 -1.202 -11.586 1.00 93.94 211 SER A N 1
ATOM 1691 C CA . SER A 1 211 ? -0.144 -0.216 -11.679 1.00 93.94 211 SER A CA 1
ATOM 1692 C C . SER A 1 211 ? -0.459 0.839 -12.724 1.00 93.94 211 SER A C 1
ATOM 1694 O O . SER A 1 211 ? -0.743 0.513 -13.877 1.00 93.94 211 SER A O 1
ATOM 1696 N N . PHE A 1 212 ? -0.362 2.095 -12.307 1.00 93.31 212 PHE A N 1
ATOM 1697 C CA . PHE A 1 212 ? -0.421 3.292 -13.141 1.00 93.31 212 PHE A CA 1
ATOM 1698 C C . PHE A 1 212 ? 0.935 4.005 -13.202 1.00 93.31 212 PHE A C 1
ATOM 1700 O O . PHE A 1 212 ? 1.012 5.153 -13.636 1.00 93.31 212 PHE A O 1
ATOM 1707 N N . SER A 1 213 ? 2.003 3.323 -12.777 1.00 85.88 213 SER A N 1
ATOM 1708 C CA . SER A 1 213 ? 3.376 3.784 -12.958 1.00 85.88 213 SER A CA 1
ATOM 1709 C C . SER A 1 213 ? 3.768 3.719 -14.443 1.00 85.88 213 SER A C 1
ATOM 1711 O O . SER A 1 213 ? 3.293 2.819 -15.151 1.00 85.88 213 SER A O 1
ATOM 1713 N N . PRO A 1 214 ? 4.617 4.634 -14.950 1.00 78.31 214 PRO A N 1
ATOM 1714 C CA . PRO A 1 214 ? 5.036 4.615 -16.343 1.00 78.31 214 PRO A CA 1
ATOM 1715 C C . PRO A 1 214 ? 5.732 3.298 -16.680 1.00 78.31 214 PRO A C 1
ATOM 1717 O O . PRO A 1 214 ? 6.420 2.700 -15.846 1.00 78.31 214 PRO A O 1
ATOM 1720 N N . ARG A 1 215 ? 5.561 2.849 -17.925 1.00 73.81 215 ARG A N 1
ATOM 1721 C CA . ARG A 1 215 ? 6.302 1.695 -18.430 1.00 73.81 215 ARG A CA 1
ATOM 1722 C C . ARG A 1 215 ? 7.789 2.018 -18.476 1.00 73.81 215 ARG A C 1
ATOM 1724 O O . ARG A 1 215 ? 8.190 3.128 -18.835 1.00 73.81 215 ARG A O 1
ATOM 1731 N N . GLU A 1 216 ? 8.604 1.027 -18.158 1.00 66.88 216 GLU A N 1
ATOM 1732 C CA . GLU A 1 216 ? 10.032 1.100 -18.414 1.00 66.88 216 GLU A CA 1
ATOM 1733 C C . GLU A 1 216 ? 10.248 0.918 -19.915 1.00 66.88 216 GLU A C 1
ATOM 1735 O O . GLU A 1 216 ? 10.164 -0.192 -20.433 1.00 66.88 216 GLU A O 1
ATOM 1740 N N . HIS A 1 217 ? 10.460 2.028 -20.628 1.00 59.22 217 HIS A N 1
ATOM 1741 C CA . HIS A 1 217 ? 10.510 2.039 -22.092 1.00 59.22 217 HIS A CA 1
ATOM 1742 C C . HIS A 1 217 ? 11.677 1.204 -22.639 1.00 59.22 217 HIS A C 1
ATOM 1744 O O . HIS A 1 217 ? 11.526 0.573 -23.677 1.00 59.22 217 HIS A O 1
ATOM 1750 N N . ALA A 1 218 ? 12.797 1.132 -21.910 1.00 59.72 218 ALA A N 1
ATOM 1751 C CA . ALA A 1 218 ? 13.948 0.307 -22.284 1.00 59.72 218 ALA A CA 1
ATOM 1752 C C . ALA A 1 218 ? 13.617 -1.196 -22.324 1.00 59.72 218 ALA A C 1
ATOM 1754 O O . ALA A 1 218 ? 14.130 -1.924 -23.164 1.00 59.72 218 ALA A O 1
ATOM 1755 N N . GLN A 1 219 ? 12.730 -1.663 -21.442 1.00 57.03 219 GLN A N 1
ATOM 1756 C CA . GLN A 1 219 ? 12.378 -3.084 -21.328 1.00 57.03 219 GLN A CA 1
ATOM 1757 C C . GLN A 1 219 ? 10.959 -3.386 -21.839 1.00 57.03 219 GLN A C 1
ATOM 1759 O O . GLN A 1 219 ? 10.539 -4.541 -21.844 1.00 57.03 219 GLN A O 1
ATOM 1764 N N . ASN A 1 220 ? 10.206 -2.362 -22.263 1.00 63.16 220 ASN A N 1
ATOM 1765 C CA . ASN A 1 220 ? 8.777 -2.426 -22.596 1.00 63.16 220 ASN A CA 1
ATOM 1766 C C . ASN A 1 220 ? 7.901 -3.086 -21.512 1.00 63.16 220 ASN A C 1
ATOM 1768 O O . ASN A 1 220 ? 6.823 -3.610 -21.799 1.00 63.16 220 ASN A O 1
ATOM 1772 N N . LEU A 1 221 ? 8.329 -3.027 -20.249 1.00 67.94 221 LEU A N 1
ATOM 1773 C CA . LEU A 1 221 ? 7.619 -3.635 -19.129 1.00 67.94 221 LEU A CA 1
ATOM 1774 C C . LEU A 1 221 ? 6.762 -2.630 -18.368 1.00 67.94 221 LEU A C 1
ATOM 1776 O O . LEU A 1 221 ? 7.135 -1.474 -18.152 1.00 67.94 221 LEU A O 1
ATOM 1780 N N . GLN A 1 222 ? 5.616 -3.104 -17.888 1.00 72.50 222 GLN A N 1
ATOM 1781 C CA . GLN A 1 222 ? 4.860 -2.402 -16.863 1.00 72.50 222 GLN A CA 1
ATOM 1782 C C . GLN A 1 222 ? 5.505 -2.675 -15.503 1.00 72.50 222 GLN A C 1
ATOM 1784 O O . GLN A 1 222 ? 5.708 -3.828 -15.133 1.00 72.50 222 GLN A O 1
ATOM 1789 N N . ARG A 1 223 ? 5.804 -1.619 -14.741 1.00 81.94 223 ARG A N 1
ATOM 1790 C CA . ARG A 1 223 ? 6.249 -1.767 -13.352 1.00 81.94 223 ARG A CA 1
ATOM 1791 C C . ARG A 1 223 ? 5.082 -2.280 -12.525 1.00 81.94 223 ARG A C 1
ATOM 1793 O O . ARG A 1 223 ? 4.151 -1.524 -12.257 1.00 81.94 223 ARG A O 1
ATOM 1800 N N . SER A 1 224 ? 5.088 -3.560 -12.185 1.00 88.44 224 SER A N 1
ATOM 1801 C CA . SER A 1 224 ? 3.978 -4.202 -11.484 1.00 88.44 224 SER A CA 1
ATOM 1802 C C . SER A 1 224 ? 3.756 -3.641 -10.081 1.00 88.44 224 SER A C 1
ATOM 1804 O O . SER A 1 224 ? 4.667 -3.115 -9.451 1.00 88.44 224 SER A O 1
ATOM 1806 N N . PHE A 1 225 ? 2.532 -3.781 -9.571 1.00 92.06 225 PHE A N 1
ATOM 1807 C CA . PHE A 1 225 ? 2.186 -3.334 -8.218 1.00 92.06 225 PHE A CA 1
ATOM 1808 C C . PHE A 1 225 ? 2.883 -4.146 -7.120 1.00 92.06 225 PHE A C 1
ATOM 1810 O O . PHE A 1 225 ? 3.086 -3.623 -6.034 1.00 92.06 225 PHE A O 1
ATOM 1817 N N . TYR A 1 226 ? 3.252 -5.399 -7.413 1.00 90.25 226 TYR A N 1
ATOM 1818 C CA . TYR A 1 226 ? 3.954 -6.317 -6.510 1.00 90.25 226 TYR A CA 1
ATOM 1819 C C . TYR A 1 226 ? 5.473 -6.080 -6.449 1.00 90.25 226 TYR A C 1
ATOM 1821 O O . TYR A 1 226 ? 6.207 -6.914 -5.927 1.00 90.25 226 TYR A O 1
ATOM 1829 N N . VAL A 1 227 ? 5.946 -4.964 -7.014 1.00 86.88 227 VAL A N 1
ATOM 1830 C CA . VAL A 1 227 ? 7.323 -4.490 -6.872 1.00 86.88 227 VAL A CA 1
ATOM 1831 C C . VAL A 1 227 ? 7.274 -3.050 -6.363 1.00 86.88 227 VAL A C 1
ATOM 1833 O O . VAL A 1 227 ? 6.870 -2.129 -7.091 1.00 86.88 227 VAL A O 1
ATOM 1836 N N . SER A 1 228 ? 7.664 -2.854 -5.104 1.00 87.94 228 SER A N 1
ATOM 1837 C CA . SER A 1 228 ? 7.748 -1.524 -4.495 1.00 87.94 228 SER A CA 1
ATOM 1838 C C . SER A 1 228 ? 8.878 -0.698 -5.126 1.00 87.94 228 SER A C 1
ATOM 1840 O O . SER A 1 228 ? 9.914 -1.234 -5.513 1.00 87.94 228 SER A O 1
ATOM 1842 N N . GLY A 1 229 ? 8.646 0.606 -5.308 1.00 83.06 229 GLY A N 1
ATOM 1843 C CA . GLY A 1 229 ? 9.608 1.532 -5.916 1.00 83.06 229 GLY A CA 1
ATOM 1844 C C . GLY A 1 229 ? 10.751 1.924 -4.979 1.00 83.06 229 GLY A C 1
ATOM 1845 O O . GLY A 1 229 ? 11.903 1.935 -5.403 1.00 83.06 229 GLY A O 1
ATOM 1846 N N . GLY A 1 230 ? 10.434 2.224 -3.719 1.00 82.62 230 GLY A N 1
ATOM 1847 C CA . GLY A 1 230 ? 11.388 2.644 -2.689 1.00 82.62 230 GLY A CA 1
ATOM 1848 C C . GLY A 1 230 ? 11.154 1.994 -1.323 1.00 82.62 230 GLY A C 1
ATOM 1849 O O . GLY A 1 230 ? 11.759 2.413 -0.342 1.00 82.62 230 GLY A O 1
ATOM 1850 N N . GLY A 1 231 ? 10.275 0.993 -1.239 1.00 88.94 231 GLY A N 1
ATOM 1851 C CA . GLY A 1 231 ? 9.910 0.299 -0.003 1.00 88.94 231 GLY A CA 1
ATOM 1852 C C . GLY A 1 231 ? 8.821 1.001 0.809 1.00 88.94 231 GLY A C 1
ATOM 1853 O O . GLY A 1 231 ? 8.311 0.413 1.763 1.00 88.94 231 GLY A O 1
ATOM 1854 N N . HIS A 1 232 ? 8.421 2.222 0.439 1.00 92.38 232 HIS A N 1
ATOM 1855 C CA . HIS A 1 232 ? 7.477 3.017 1.224 1.00 92.38 232 HIS A CA 1
ATOM 1856 C C . HIS A 1 232 ? 6.118 2.318 1.326 1.00 92.38 232 HIS A C 1
ATOM 1858 O O . HIS A 1 232 ? 5.611 2.097 2.426 1.00 92.38 232 HIS A O 1
ATOM 1864 N N . GLY A 1 233 ? 5.556 1.879 0.201 1.00 94.62 233 GLY A N 1
ATOM 1865 C CA . GLY A 1 233 ? 4.287 1.166 0.169 1.00 94.62 233 GLY A CA 1
ATOM 1866 C C . GLY A 1 233 ? 4.344 -0.180 0.893 1.00 94.62 233 GLY A C 1
ATOM 1867 O O . GLY A 1 233 ? 3.375 -0.545 1.556 1.00 94.62 233 GLY A O 1
ATOM 1868 N N . THR A 1 234 ? 5.487 -0.875 0.891 1.00 95.38 234 THR A N 1
ATOM 1869 C CA . THR A 1 234 ? 5.689 -2.078 1.719 1.00 95.38 234 THR A CA 1
ATOM 1870 C C . THR A 1 234 ? 5.541 -1.759 3.204 1.00 95.38 234 THR A C 1
ATOM 1872 O O . THR A 1 234 ? 4.769 -2.419 3.896 1.00 95.38 234 THR A O 1
ATOM 1875 N N . VAL A 1 235 ? 6.199 -0.701 3.687 1.00 95.56 235 VAL A N 1
ATOM 1876 C CA . VAL A 1 235 ? 6.086 -0.269 5.089 1.00 95.56 235 VAL A CA 1
ATOM 1877 C C . VAL A 1 235 ? 4.643 0.120 5.432 1.00 95.56 235 VAL A C 1
ATOM 1879 O O . VAL A 1 235 ? 4.123 -0.296 6.468 1.00 95.56 235 VAL A O 1
ATOM 1882 N N . MET A 1 236 ? 3.956 0.855 4.551 1.00 97.06 236 MET A N 1
ATOM 1883 C CA . MET A 1 236 ? 2.551 1.248 4.747 1.00 97.06 236 MET A CA 1
ATOM 1884 C C . MET A 1 236 ? 1.613 0.049 4.809 1.00 97.06 236 MET A C 1
ATOM 1886 O O . MET A 1 236 ? 0.780 -0.037 5.714 1.00 97.06 236 MET A O 1
ATOM 1890 N N . ALA A 1 237 ? 1.778 -0.905 3.895 1.00 97.56 237 ALA A N 1
ATOM 1891 C CA . ALA A 1 237 ? 1.048 -2.163 3.912 1.00 97.56 237 ALA A CA 1
ATOM 1892 C C . ALA A 1 237 ? 1.263 -2.907 5.239 1.00 97.56 237 ALA A C 1
ATOM 1894 O O . ALA A 1 237 ? 0.292 -3.352 5.858 1.00 97.56 237 ALA A O 1
ATOM 1895 N N . SER A 1 238 ? 2.514 -3.008 5.700 1.00 96.06 238 SER A N 1
ATOM 1896 C CA . SER A 1 238 ? 2.854 -3.707 6.940 1.00 96.06 238 SER A CA 1
ATOM 1897 C C . SER A 1 238 ? 2.227 -3.037 8.158 1.00 96.06 238 SER A C 1
ATOM 1899 O O . SER A 1 238 ? 1.653 -3.740 8.985 1.00 96.06 238 SER A O 1
ATOM 1901 N N . LEU A 1 239 ? 2.234 -1.702 8.249 1.00 96.88 239 LEU A N 1
ATOM 1902 C CA . LEU A 1 239 ? 1.579 -0.973 9.343 1.00 96.88 239 LEU A CA 1
ATOM 1903 C C . LEU A 1 239 ? 0.055 -1.159 9.338 1.00 96.88 239 LEU A C 1
ATOM 1905 O O . LEU A 1 239 ? -0.525 -1.469 10.378 1.00 96.88 239 LEU A O 1
ATOM 1909 N N . VAL A 1 240 ? -0.604 -1.054 8.178 1.00 97.88 240 VAL A N 1
ATOM 1910 C CA . VAL A 1 240 ? -2.055 -1.312 8.067 1.00 97.88 240 VAL A CA 1
ATOM 1911 C C . VAL A 1 240 ? -2.384 -2.721 8.570 1.00 97.88 240 VAL A C 1
ATOM 1913 O O . VAL A 1 240 ? -3.295 -2.910 9.380 1.00 97.88 240 VAL A O 1
ATOM 1916 N N . CYS A 1 241 ? -1.611 -3.713 8.130 1.00 96.00 241 CYS A N 1
ATOM 1917 C CA . CYS A 1 241 ? -1.804 -5.115 8.481 1.00 96.00 241 CYS A CA 1
ATOM 1918 C C . CYS A 1 241 ? -1.309 -5.496 9.885 1.00 96.00 241 CYS A C 1
ATOM 1920 O O . CYS A 1 241 ? -1.693 -6.559 10.378 1.00 96.00 241 CYS A O 1
ATOM 1922 N N . ARG A 1 242 ? -0.469 -4.670 10.517 1.00 94.31 242 ARG A N 1
ATOM 1923 C CA . ARG A 1 242 ? -0.077 -4.780 11.929 1.00 94.31 242 ARG A CA 1
ATOM 1924 C C . ARG A 1 242 ? -1.254 -4.428 12.831 1.00 94.31 242 ARG A C 1
ATOM 1926 O O . ARG A 1 242 ? -1.504 -5.126 13.808 1.00 94.31 242 ARG A O 1
ATOM 1933 N N . LEU A 1 243 ? -1.996 -3.381 12.472 1.00 95.19 243 LEU A N 1
ATOM 1934 C CA . LEU A 1 243 ? -3.176 -2.940 13.216 1.00 95.19 243 LEU A CA 1
ATOM 1935 C C . LEU A 1 243 ? -4.398 -3.821 12.940 1.00 95.19 243 LEU A C 1
ATOM 1937 O O . LEU A 1 243 ? -5.118 -4.181 13.868 1.00 95.19 243 LEU A O 1
ATOM 1941 N N . CYS A 1 244 ? -4.624 -4.200 11.681 1.00 95.44 244 CYS A N 1
ATOM 1942 C CA . CYS A 1 244 ? -5.701 -5.108 11.295 1.00 95.44 244 CYS A CA 1
ATOM 1943 C C . CYS A 1 244 ? -5.139 -6.344 10.569 1.00 95.44 244 CYS A C 1
ATOM 1945 O O . CYS A 1 244 ? -5.036 -6.352 9.339 1.00 95.44 244 CYS A O 1
ATOM 1947 N N . PRO A 1 245 ? -4.813 -7.425 11.300 1.00 92.56 245 PRO A N 1
ATOM 1948 C CA . PRO A 1 245 ? -4.278 -8.655 10.708 1.00 92.56 245 PRO A CA 1
ATOM 1949 C C . PRO A 1 245 ? -5.209 -9.329 9.690 1.00 92.56 245 PRO A C 1
ATOM 1951 O O . PRO A 1 245 ? -4.735 -9.999 8.773 1.00 92.56 245 PRO A O 1
ATOM 1954 N N . ALA A 1 246 ? -6.524 -9.120 9.825 1.00 91.75 246 ALA A N 1
ATOM 1955 C CA . ALA A 1 246 ? -7.552 -9.641 8.924 1.00 91.75 246 ALA A CA 1
ATOM 1956 C C . ALA A 1 246 ? -7.764 -8.793 7.650 1.00 91.75 246 ALA A C 1
ATOM 1958 O O . ALA A 1 246 ? -8.528 -9.200 6.768 1.00 91.75 246 ALA A O 1
ATOM 1959 N N . ALA A 1 247 ? -7.114 -7.627 7.535 1.00 95.12 247 ALA A N 1
ATOM 1960 C CA . ALA A 1 247 ? -7.261 -6.750 6.379 1.00 95.12 247 ALA A CA 1
ATOM 1961 C C . ALA A 1 247 ? -6.763 -7.416 5.088 1.00 95.12 247 ALA A C 1
ATOM 1963 O O . ALA A 1 247 ? -5.775 -8.158 5.072 1.00 95.12 247 ALA A O 1
ATOM 1964 N N . LYS A 1 248 ? -7.448 -7.112 3.985 1.00 96.94 248 LYS A N 1
ATOM 1965 C CA . LYS A 1 248 ? -7.091 -7.543 2.633 1.00 96.94 248 LYS A CA 1
ATOM 1966 C C . LYS A 1 248 ? -6.689 -6.337 1.799 1.00 96.94 248 LYS A C 1
ATOM 1968 O O . LYS A 1 248 ? -7.475 -5.410 1.630 1.00 96.94 248 LYS A O 1
ATOM 1973 N N . LEU A 1 249 ? -5.469 -6.346 1.279 1.00 98.19 249 LEU A N 1
ATOM 1974 C CA . LEU A 1 249 ? -4.894 -5.211 0.570 1.00 98.19 249 LEU A CA 1
ATOM 1975 C C . LEU A 1 249 ? -5.123 -5.322 -0.938 1.00 98.19 249 LEU A C 1
ATOM 1977 O O . LEU A 1 249 ? -4.753 -6.324 -1.557 1.00 98.19 249 LEU A O 1
ATOM 1981 N N . PHE A 1 250 ? -5.688 -4.269 -1.525 1.00 98.25 250 PHE A N 1
ATOM 1982 C CA . PHE A 1 250 ? -5.665 -4.026 -2.964 1.00 98.25 250 PHE A CA 1
ATOM 1983 C C . PHE A 1 250 ? -4.626 -2.942 -3.259 1.00 98.25 250 PHE A C 1
ATOM 1985 O O . PHE A 1 250 ? -4.821 -1.777 -2.920 1.00 98.25 250 PHE A O 1
ATOM 1992 N N . VAL A 1 251 ? -3.494 -3.316 -3.848 1.00 98.12 251 VAL A N 1
ATOM 1993 C CA . VAL A 1 251 ? -2.361 -2.391 -3.996 1.00 98.12 251 VAL A CA 1
ATOM 1994 C C . VAL A 1 251 ? -2.408 -1.701 -5.348 1.00 98.12 251 VAL A C 1
ATOM 1996 O O . VAL A 1 251 ? -2.452 -2.348 -6.395 1.00 98.12 251 VAL A O 1
ATOM 1999 N N . VAL A 1 252 ? -2.371 -0.373 -5.342 1.00 97.75 252 VAL A N 1
ATOM 2000 C CA . VAL A 1 252 ? -2.382 0.433 -6.556 1.00 97.75 252 VAL A CA 1
ATOM 2001 C C . VAL A 1 252 ? -1.113 1.263 -6.638 1.00 97.75 252 VAL A C 1
ATOM 2003 O O . VAL A 1 252 ? -0.955 2.253 -5.930 1.00 97.75 252 VAL A O 1
ATOM 2006 N N . LYS A 1 253 ? -0.204 0.852 -7.524 1.00 96.00 253 LYS A N 1
ATOM 2007 C CA . LYS A 1 253 ? 1.071 1.540 -7.724 1.00 96.00 253 LYS A CA 1
ATOM 2008 C C . LYS A 1 253 ? 0.873 2.808 -8.550 1.00 96.00 253 LYS A C 1
ATOM 2010 O O . LYS A 1 253 ? 0.366 2.730 -9.673 1.00 96.00 253 LYS A O 1
ATOM 2015 N N . VAL A 1 254 ? 1.297 3.953 -8.026 1.00 94.81 254 VAL A N 1
ATOM 2016 C CA . VAL A 1 254 ? 1.240 5.252 -8.713 1.00 94.81 254 VAL A CA 1
ATOM 2017 C C . VAL A 1 254 ? 2.551 5.592 -9.425 1.00 94.81 254 VAL A C 1
ATOM 2019 O O . VAL A 1 254 ? 3.576 4.926 -9.268 1.00 94.81 254 VAL A O 1
ATOM 2022 N N . ALA A 1 255 ? 2.492 6.595 -10.298 1.00 90.12 255 ALA A N 1
ATOM 2023 C CA . ALA A 1 255 ? 3.664 7.146 -10.955 1.00 90.12 255 ALA A CA 1
ATOM 2024 C C . ALA A 1 255 ? 4.382 8.111 -10.011 1.00 90.12 255 ALA A C 1
ATOM 2026 O O . ALA A 1 255 ? 3.754 8.989 -9.416 1.00 90.12 255 ALA A O 1
ATOM 2027 N N . GLU A 1 256 ? 5.698 7.951 -9.921 1.00 83.94 256 GLU A N 1
ATOM 2028 C CA . GLU A 1 256 ? 6.552 8.712 -9.021 1.00 83.94 256 GLU A CA 1
ATOM 2029 C C . GLU A 1 256 ? 7.661 9.390 -9.811 1.00 83.94 256 GLU A C 1
ATOM 2031 O O . GLU A 1 256 ? 8.242 8.802 -10.728 1.00 83.94 256 GLU A O 1
ATOM 2036 N N . HIS A 1 257 ? 7.972 10.617 -9.420 1.00 77.06 257 HIS A N 1
ATOM 2037 C CA . HIS A 1 257 ? 9.106 11.370 -9.920 1.00 77.06 257 HIS A CA 1
ATOM 2038 C C . HIS A 1 257 ? 9.990 11.731 -8.731 1.00 77.06 257 HIS A C 1
ATOM 2040 O O . HIS A 1 257 ? 9.544 12.374 -7.784 1.00 77.06 257 HIS A O 1
ATOM 2046 N N . VAL A 1 258 ? 11.245 11.292 -8.770 1.00 64.81 258 VAL A N 1
ATOM 2047 C CA . VAL A 1 258 ? 12.248 11.699 -7.786 1.00 64.81 258 VAL A CA 1
ATOM 2048 C C . VAL A 1 258 ? 12.944 12.930 -8.346 1.00 64.81 258 VAL A C 1
ATOM 2050 O O . VAL A 1 258 ? 13.618 12.853 -9.374 1.00 64.81 258 VAL A O 1
ATOM 2053 N N . SER A 1 259 ? 12.746 14.074 -7.699 1.00 57.66 259 SER A N 1
ATOM 2054 C CA . SER A 1 259 ? 13.525 15.277 -7.988 1.00 57.66 259 SER A CA 1
ATOM 2055 C C . SER A 1 259 ? 14.793 15.258 -7.140 1.00 57.66 259 SER A C 1
ATOM 2057 O O . SER A 1 259 ? 14.749 14.842 -5.982 1.00 57.66 259 SER A O 1
ATOM 2059 N N . ARG A 1 260 ? 15.921 15.718 -7.697 1.00 48.47 260 ARG A N 1
ATOM 2060 C CA . ARG A 1 260 ? 17.217 15.750 -6.990 1.00 48.47 260 ARG A CA 1
ATOM 2061 C C . ARG A 1 260 ? 17.181 16.594 -5.710 1.00 48.47 260 ARG A C 1
ATOM 2063 O O . ARG A 1 260 ? 17.924 16.281 -4.790 1.00 48.47 260 ARG A O 1
ATOM 2070 N N . ASP A 1 261 ? 16.284 17.580 -5.649 1.00 47.34 261 ASP A N 1
ATOM 2071 C CA . ASP A 1 261 ? 16.250 18.586 -4.579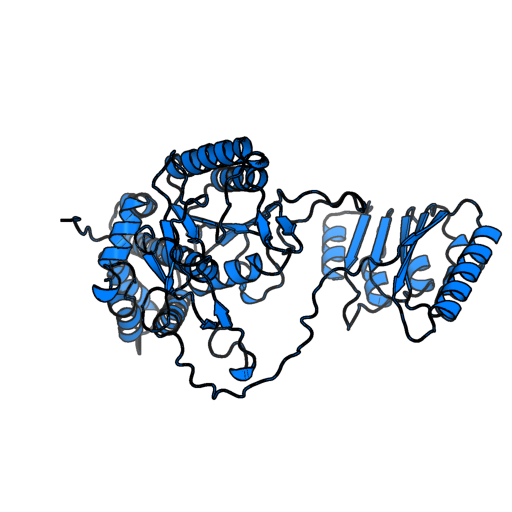 1.00 47.34 261 ASP A CA 1
ATOM 2072 C C . ASP A 1 261 ? 14.972 18.553 -3.716 1.00 47.34 261 ASP A C 1
ATOM 2074 O O . ASP A 1 261 ? 14.921 19.216 -2.686 1.00 47.34 261 ASP A O 1
ATOM 2078 N N . SER A 1 262 ? 13.928 17.804 -4.103 1.00 53.19 262 SER A N 1
ATOM 2079 C CA . SER A 1 262 ? 12.603 17.898 -3.455 1.00 53.19 262 SER A CA 1
ATOM 2080 C C . SER A 1 262 ? 11.932 16.562 -3.122 1.00 53.19 262 SER A C 1
ATOM 2082 O O . SER A 1 262 ? 10.731 16.519 -2.873 1.00 53.19 262 SER A O 1
ATOM 2084 N N . GLY A 1 263 ? 12.688 15.464 -3.080 1.00 65.94 263 GLY A N 1
ATOM 2085 C CA . GLY A 1 263 ? 12.177 14.169 -2.627 1.00 65.94 263 GLY A CA 1
ATOM 2086 C C . GLY A 1 263 ? 11.214 13.492 -3.612 1.00 65.94 263 GLY A C 1
ATOM 2087 O O . GLY A 1 263 ? 11.304 13.662 -4.831 1.00 65.94 263 GLY A O 1
ATOM 2088 N N . ARG A 1 264 ? 10.334 12.648 -3.066 1.00 78.81 264 ARG A N 1
ATOM 2089 C CA . ARG A 1 264 ? 9.387 11.791 -3.793 1.00 78.81 264 ARG A CA 1
ATOM 2090 C C . ARG A 1 264 ? 8.121 12.573 -4.163 1.00 78.81 264 ARG A C 1
ATOM 2092 O O . ARG A 1 264 ? 7.385 12.983 -3.274 1.00 78.81 264 ARG A O 1
ATOM 2099 N N . HIS A 1 265 ? 7.827 12.702 -5.460 1.00 84.56 265 HIS A N 1
ATOM 2100 C CA . HIS A 1 265 ? 6.608 13.350 -5.971 1.00 84.56 265 HIS A CA 1
ATOM 2101 C C . HIS A 1 265 ? 5.686 12.350 -6.650 1.00 84.56 265 HIS A C 1
ATOM 2103 O O . HIS A 1 265 ? 6.118 11.605 -7.530 1.00 84.56 265 HIS A O 1
ATOM 2109 N N . ILE A 1 266 ? 4.403 12.371 -6.300 1.00 90.69 266 ILE A N 1
ATOM 2110 C CA . ILE A 1 266 ? 3.387 11.513 -6.915 1.00 90.69 266 ILE A CA 1
ATOM 2111 C C . ILE A 1 266 ? 2.648 12.278 -8.010 1.00 90.69 266 ILE A C 1
ATOM 2113 O O . ILE A 1 266 ? 2.236 13.424 -7.838 1.00 90.69 266 ILE A O 1
ATOM 2117 N N . SER A 1 267 ? 2.446 11.630 -9.156 1.00 93.19 267 SER A N 1
ATOM 2118 C CA . SER A 1 267 ? 1.651 12.198 -10.245 1.00 93.19 267 SER A CA 1
ATOM 2119 C C . SER A 1 267 ? 0.159 12.176 -9.904 1.00 93.19 267 SER A C 1
ATOM 2121 O O . SER A 1 267 ? -0.437 11.099 -9.776 1.00 93.19 267 SER A O 1
ATOM 2123 N N . ALA A 1 268 ? -0.464 13.357 -9.869 1.00 95.50 268 ALA A N 1
ATOM 2124 C CA . ALA A 1 268 ? -1.903 13.518 -9.653 1.00 95.50 268 ALA A CA 1
ATOM 2125 C C . ALA A 1 268 ? -2.753 12.733 -10.673 1.00 95.50 268 ALA A C 1
ATOM 2127 O O . ALA A 1 268 ? -3.745 12.115 -10.293 1.00 95.50 268 ALA A O 1
ATOM 2128 N N . SER A 1 269 ? -2.318 12.647 -11.938 1.00 95.31 269 SER A N 1
ATOM 2129 C CA . SER A 1 269 ? -3.006 11.866 -12.980 1.00 95.31 269 SER A CA 1
ATOM 2130 C C . SER A 1 269 ? -3.060 10.375 -12.633 1.00 95.31 269 SER A C 1
ATOM 2132 O O . SER A 1 269 ? -4.090 9.707 -12.761 1.00 95.31 269 SER A O 1
ATOM 2134 N N . SER A 1 270 ? -1.929 9.831 -12.170 1.00 95.94 270 SER A N 1
ATOM 2135 C CA . SER A 1 270 ? -1.846 8.426 -11.763 1.00 95.94 270 SER A CA 1
ATOM 2136 C C . SER A 1 270 ? -2.628 8.159 -10.476 1.00 95.94 270 SER A C 1
ATOM 2138 O O . SER A 1 270 ? -3.289 7.125 -10.377 1.00 95.94 270 SER A O 1
ATOM 2140 N N . ALA A 1 271 ? -2.636 9.114 -9.542 1.00 97.19 271 ALA A N 1
ATOM 2141 C CA . ALA A 1 271 ? -3.423 9.046 -8.318 1.00 97.19 271 ALA A CA 1
ATOM 2142 C C . ALA A 1 271 ? -4.933 9.048 -8.608 1.00 97.19 271 ALA A C 1
ATOM 2144 O O . ALA A 1 271 ? -5.659 8.219 -8.065 1.00 97.19 271 ALA A O 1
ATOM 2145 N N . ALA A 1 272 ? -5.412 9.890 -9.529 1.00 97.94 272 ALA A N 1
ATOM 2146 C CA . ALA A 1 272 ? -6.821 9.923 -9.923 1.00 97.94 272 ALA A CA 1
ATOM 2147 C C . ALA A 1 272 ? -7.282 8.581 -10.521 1.00 97.94 272 ALA A C 1
ATOM 2149 O O . ALA A 1 272 ? -8.340 8.050 -10.173 1.00 97.94 272 ALA A O 1
ATOM 2150 N N . LYS A 1 273 ? -6.459 7.974 -11.388 1.00 97.94 273 LYS A N 1
ATOM 2151 C CA . LYS A 1 273 ? -6.696 6.616 -11.914 1.00 97.94 273 LYS A CA 1
ATOM 2152 C C . LYS A 1 273 ? -6.674 5.564 -10.806 1.00 97.94 273 LYS A C 1
ATOM 2154 O O . LYS A 1 273 ? -7.482 4.636 -10.838 1.00 97.94 273 LYS A O 1
ATOM 2159 N N . ALA A 1 274 ? -5.791 5.718 -9.823 1.00 97.94 274 ALA A N 1
ATOM 2160 C CA . ALA A 1 274 ? -5.690 4.802 -8.699 1.00 97.94 274 ALA A CA 1
ATOM 2161 C C . ALA A 1 274 ? -6.927 4.831 -7.794 1.00 97.94 274 ALA A C 1
ATOM 2163 O O . ALA A 1 274 ? -7.448 3.770 -7.448 1.00 97.94 274 ALA A O 1
ATOM 2164 N N . VAL A 1 275 ? -7.452 6.021 -7.493 1.00 98.50 275 VAL A N 1
ATOM 2165 C CA . VAL A 1 275 ? -8.705 6.183 -6.741 1.00 98.50 275 VAL A CA 1
ATOM 2166 C C . VAL A 1 275 ? -9.863 5.515 -7.487 1.00 98.50 275 VAL A C 1
ATOM 2168 O O . VAL A 1 275 ? -10.597 4.728 -6.896 1.00 98.50 275 VAL A O 1
ATOM 2171 N N . ARG A 1 276 ? -9.986 5.719 -8.805 1.00 98.50 276 ARG A N 1
ATOM 2172 C CA . ARG A 1 276 ? -11.012 5.033 -9.616 1.00 98.50 276 ARG A CA 1
ATOM 2173 C C . ARG A 1 276 ? -10.861 3.515 -9.610 1.00 98.50 276 ARG A C 1
ATOM 2175 O O . ARG A 1 276 ? -11.847 2.805 -9.461 1.00 98.50 276 ARG A O 1
ATOM 2182 N N . ALA A 1 277 ? -9.634 3.007 -9.700 1.00 98.06 277 ALA A N 1
ATOM 2183 C CA . ALA A 1 277 ? -9.385 1.574 -9.588 1.00 98.06 277 ALA A CA 1
ATOM 2184 C C . ALA A 1 277 ? -9.803 1.005 -8.223 1.00 98.06 277 ALA A C 1
ATOM 2186 O O . ALA A 1 277 ? -10.288 -0.122 -8.163 1.00 98.06 277 ALA A O 1
ATOM 2187 N N . ALA A 1 278 ? -9.632 1.764 -7.139 1.00 98.19 278 ALA A N 1
ATOM 2188 C CA . ALA A 1 278 ? -10.109 1.368 -5.818 1.00 98.19 278 ALA A CA 1
ATOM 2189 C C . ALA A 1 278 ? -11.648 1.335 -5.747 1.00 98.19 278 ALA A C 1
ATOM 2191 O O . ALA A 1 278 ? -12.206 0.397 -5.173 1.00 98.19 278 ALA A O 1
ATOM 2192 N N . ILE A 1 279 ? -12.330 2.291 -6.394 1.00 98.06 279 ILE A N 1
ATOM 2193 C CA . ILE A 1 279 ? -13.796 2.289 -6.550 1.00 98.06 279 ILE A CA 1
ATOM 2194 C C . ILE A 1 279 ? -14.259 1.035 -7.302 1.00 98.06 279 ILE A C 1
ATOM 2196 O O . ILE A 1 279 ? -15.153 0.338 -6.823 1.00 98.06 279 ILE A O 1
ATOM 2200 N N . ASP A 1 280 ? -13.622 0.693 -8.428 1.00 97.56 280 ASP A N 1
ATOM 2201 C CA . ASP A 1 280 ? -13.959 -0.506 -9.215 1.00 97.56 280 ASP A CA 1
ATOM 2202 C C . ASP A 1 280 ? -13.872 -1.794 -8.381 1.00 97.56 280 ASP A C 1
ATOM 2204 O O . ASP A 1 280 ? -14.647 -2.730 -8.575 1.00 97.56 280 ASP A O 1
ATOM 2208 N N . GLN A 1 281 ? -12.908 -1.856 -7.456 1.00 96.12 281 GLN A N 1
ATOM 2209 C CA . GLN A 1 281 ? -12.717 -2.988 -6.543 1.00 96.12 281 GLN A CA 1
ATOM 2210 C C . GLN A 1 281 ? -13.617 -2.942 -5.301 1.00 96.12 281 GLN A C 1
ATOM 2212 O O . GLN A 1 281 ? -13.511 -3.818 -4.435 1.00 96.12 281 GLN A O 1
ATOM 2217 N N . LYS A 1 282 ? -14.499 -1.938 -5.201 1.00 95.31 282 LYS A N 1
ATOM 2218 C CA . LYS A 1 282 ? -15.452 -1.752 -4.100 1.00 95.31 282 LYS A CA 1
ATOM 2219 C C . LYS A 1 282 ? -14.771 -1.856 -2.735 1.00 95.31 282 LYS A C 1
ATOM 2221 O O . LYS A 1 282 ? -15.246 -2.577 -1.860 1.00 95.31 282 LYS A O 1
ATOM 2226 N N . VAL A 1 283 ? -13.591 -1.259 -2.574 1.00 97.00 283 VAL A N 1
ATOM 2227 C CA . VAL A 1 283 ? -12.872 -1.321 -1.292 1.00 97.00 283 VAL A CA 1
ATOM 2228 C C . VAL A 1 283 ? -13.637 -0.569 -0.204 1.00 97.00 283 VAL A C 1
ATOM 2230 O O . VAL A 1 283 ? -14.434 0.313 -0.503 1.00 97.00 283 VAL A O 1
ATOM 2233 N N . HIS A 1 284 ? -13.380 -0.894 1.062 1.00 96.44 284 HIS A N 1
ATOM 2234 C CA . HIS A 1 284 ? -13.992 -0.173 2.181 1.00 96.44 284 HIS A CA 1
ATOM 2235 C C . HIS A 1 284 ? -13.202 1.090 2.536 1.00 96.44 284 HIS A C 1
ATOM 2237 O O . HIS A 1 284 ? -13.781 2.106 2.912 1.00 96.44 284 HIS A O 1
ATOM 2243 N N . ILE A 1 285 ? -11.872 1.013 2.425 1.00 98.44 285 ILE A N 1
ATOM 2244 C CA . ILE A 1 285 ? -10.946 2.078 2.813 1.00 98.44 285 ILE A CA 1
ATOM 2245 C C . ILE A 1 285 ? -9.953 2.324 1.676 1.00 98.44 285 ILE A C 1
ATOM 2247 O O . ILE A 1 285 ? -9.438 1.370 1.097 1.00 98.44 285 ILE A O 1
ATOM 2251 N N . ILE A 1 286 ? -9.650 3.586 1.387 1.00 98.62 286 ILE A N 1
ATOM 2252 C CA . ILE A 1 286 ? -8.517 4.031 0.572 1.00 98.62 286 ILE A CA 1
ATOM 2253 C C . ILE A 1 286 ? -7.529 4.742 1.496 1.00 98.62 286 ILE A C 1
ATOM 2255 O O . ILE A 1 286 ? -7.898 5.684 2.198 1.00 98.62 286 ILE A O 1
ATOM 2259 N N . THR A 1 287 ? -6.270 4.316 1.469 1.00 98.44 287 THR A N 1
ATOM 2260 C CA . THR A 1 287 ? -5.173 4.984 2.170 1.00 98.44 287 THR A CA 1
ATOM 2261 C C . THR A 1 287 ? -4.220 5.630 1.165 1.00 98.44 287 THR A C 1
ATOM 2263 O O . THR A 1 287 ? -3.782 4.991 0.202 1.00 98.44 287 THR A O 1
ATOM 2266 N N . MET A 1 288 ? -3.955 6.923 1.364 1.00 98.31 288 MET A N 1
ATOM 2267 C CA . MET A 1 288 ? -3.077 7.766 0.546 1.00 98.31 288 MET A CA 1
ATOM 2268 C C . MET A 1 288 ? -2.051 8.449 1.467 1.00 98.31 288 MET A C 1
ATOM 2270 O O . MET A 1 288 ? -2.225 9.616 1.822 1.00 98.31 288 MET A O 1
ATOM 2274 N N . PRO A 1 289 ? -1.015 7.727 1.931 1.00 96.88 289 PRO A N 1
ATOM 2275 C CA . PRO A 1 289 ? -0.049 8.217 2.919 1.00 96.88 289 PRO A CA 1
ATOM 2276 C C . PRO A 1 289 ? 1.007 9.133 2.275 1.00 96.88 289 PRO A C 1
ATOM 2278 O O . PRO A 1 289 ? 2.208 8.899 2.365 1.00 96.88 289 PRO A O 1
ATOM 2281 N N . TRP A 1 290 ? 0.545 10.164 1.576 1.00 95.69 290 TRP A N 1
ATOM 2282 C CA . TRP A 1 290 ? 1.350 11.118 0.824 1.00 95.69 290 TRP A CA 1
ATOM 2283 C C . TRP A 1 290 ? 0.533 12.379 0.534 1.00 95.69 290 TRP A C 1
ATOM 2285 O O . TRP A 1 290 ? -0.690 12.398 0.689 1.00 95.69 290 TRP A O 1
ATOM 2295 N N . THR A 1 291 ? 1.216 13.422 0.073 1.00 94.19 291 THR A N 1
ATOM 2296 C CA . THR A 1 291 ? 0.623 14.705 -0.308 1.00 94.19 291 THR A CA 1
ATOM 2297 C C . THR A 1 291 ? 1.068 15.114 -1.713 1.00 94.19 291 THR A C 1
ATOM 2299 O O . THR A 1 291 ? 2.120 14.694 -2.198 1.00 94.19 291 THR A O 1
ATOM 2302 N N . ILE A 1 292 ? 0.249 15.916 -2.400 1.00 93.88 292 ILE A N 1
ATOM 2303 C CA . ILE A 1 292 ? 0.586 16.531 -3.691 1.00 93.88 292 ILE A CA 1
ATOM 2304 C C . ILE A 1 292 ? 0.349 18.035 -3.603 1.00 93.88 292 ILE A C 1
ATOM 2306 O O . ILE A 1 292 ? -0.758 18.491 -3.309 1.00 93.88 292 ILE A O 1
ATOM 2310 N N . GLU A 1 293 ? 1.376 18.814 -3.922 1.00 91.69 293 GLU A N 1
ATOM 2311 C CA . GLU A 1 293 ? 1.259 20.258 -4.093 1.00 91.69 293 GLU A CA 1
ATOM 2312 C C . GLU A 1 293 ? 0.730 20.603 -5.488 1.00 91.69 293 GLU A C 1
ATOM 2314 O O . GLU A 1 293 ? 1.176 20.069 -6.511 1.00 91.69 293 GLU A O 1
ATOM 2319 N N . ARG A 1 294 ? -0.237 21.521 -5.544 1.00 91.19 294 ARG A N 1
ATOM 2320 C CA . ARG A 1 294 ? -0.758 22.035 -6.810 1.00 91.19 294 ARG A CA 1
ATOM 2321 C C . ARG A 1 294 ? 0.193 23.079 -7.384 1.00 91.19 294 ARG A C 1
ATOM 2323 O O . ARG A 1 294 ? 0.587 24.015 -6.699 1.00 91.19 294 ARG A O 1
ATOM 2330 N N . ASN A 1 295 ? 0.471 22.964 -8.674 1.00 89.69 295 ASN A N 1
ATOM 2331 C CA . ASN A 1 295 ? 1.201 23.947 -9.462 1.00 89.69 295 ASN A CA 1
ATOM 2332 C C . ASN A 1 295 ? 0.522 24.140 -10.829 1.00 89.69 295 ASN A C 1
ATOM 2334 O O . ASN A 1 295 ? -0.509 23.530 -11.129 1.00 89.69 295 ASN A O 1
ATOM 2338 N N . GLU A 1 296 ? 1.077 25.018 -11.662 1.00 89.44 296 GLU A N 1
ATOM 2339 C CA . GLU A 1 296 ? 0.509 25.328 -12.979 1.00 89.44 296 GLU A CA 1
ATOM 2340 C C . GLU A 1 296 ? 0.489 24.109 -13.915 1.00 89.44 296 GLU A C 1
ATOM 2342 O O . GLU A 1 296 ? -0.465 23.928 -14.671 1.00 89.44 296 GLU A O 1
ATOM 2347 N N . LEU A 1 297 ? 1.496 23.235 -13.817 1.00 90.06 297 LEU A N 1
ATOM 2348 C CA . LEU A 1 297 ? 1.672 22.080 -14.699 1.00 90.06 297 LEU A CA 1
ATOM 2349 C C . LEU A 1 297 ? 0.701 20.937 -14.377 1.00 90.06 297 LEU A C 1
ATOM 2351 O O . LEU A 1 297 ? 0.258 20.241 -15.286 1.00 90.06 297 LEU A O 1
ATOM 2355 N N . ASN A 1 298 ? 0.351 20.743 -13.102 1.00 93.44 298 ASN A N 1
ATOM 2356 C CA . ASN A 1 298 ? -0.511 19.640 -12.664 1.00 93.44 298 ASN A CA 1
ATOM 2357 C C . ASN A 1 298 ? -1.969 20.053 -12.395 1.00 93.44 298 ASN A C 1
ATOM 2359 O O . ASN A 1 298 ? -2.774 19.218 -11.991 1.00 93.44 298 ASN A O 1
ATOM 2363 N N . ALA A 1 299 ? -2.351 21.311 -12.636 1.00 94.31 299 ALA A N 1
ATOM 2364 C CA . ALA A 1 299 ? -3.672 21.821 -12.265 1.00 94.31 299 ALA A CA 1
ATOM 2365 C C . ALA A 1 299 ? -4.847 21.037 -12.884 1.00 94.31 299 ALA A C 1
ATOM 2367 O O . ALA A 1 299 ? -5.896 20.913 -12.253 1.00 94.31 299 ALA A O 1
ATOM 2368 N N . ALA A 1 300 ? -4.703 20.530 -14.114 1.00 96.06 300 ALA A N 1
ATOM 2369 C CA . ALA A 1 300 ? -5.723 19.693 -14.750 1.00 96.06 300 ALA A CA 1
ATOM 2370 C C . ALA A 1 300 ? -5.823 18.306 -14.100 1.00 96.06 300 ALA A C 1
ATOM 2372 O O . ALA A 1 300 ? -6.926 17.840 -13.827 1.00 96.06 300 ALA A O 1
ATOM 2373 N N . ASP A 1 301 ? -4.681 17.696 -13.788 1.00 96.44 301 ASP A N 1
ATOM 2374 C CA . ASP A 1 301 ? -4.615 16.402 -13.113 1.00 96.44 301 ASP A CA 1
ATOM 2375 C C . ASP A 1 301 ? -5.132 16.475 -11.670 1.00 96.44 301 ASP A C 1
ATOM 2377 O O . ASP A 1 301 ? -5.773 15.542 -11.195 1.00 96.44 301 ASP A O 1
ATOM 2381 N N . ILE A 1 302 ? -4.909 17.596 -10.977 1.00 96.94 302 ILE A N 1
ATOM 2382 C CA . ILE A 1 302 ? -5.478 17.844 -9.647 1.00 96.94 302 ILE A CA 1
ATOM 2383 C C . ILE A 1 302 ? -7.004 17.913 -9.715 1.00 96.94 302 ILE A C 1
ATOM 2385 O O . ILE A 1 302 ? -7.664 17.268 -8.906 1.00 96.94 302 ILE A O 1
ATOM 2389 N N . ARG A 1 303 ? -7.581 18.607 -10.708 1.00 96.69 303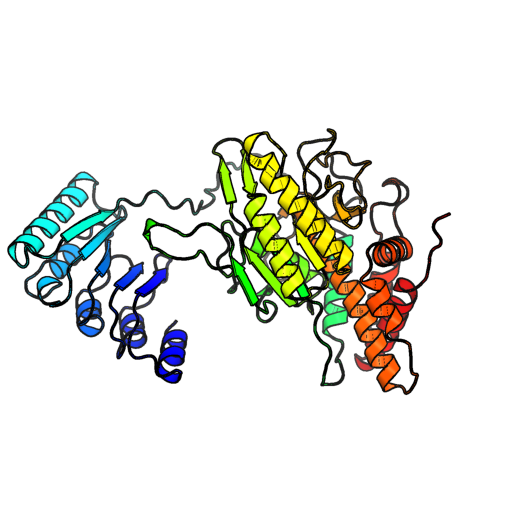 ARG A N 1
ATOM 2390 C CA . ARG A 1 303 ? -9.044 18.606 -10.905 1.00 96.69 303 ARG A CA 1
ATOM 2391 C C . ARG A 1 303 ? -9.583 17.198 -11.163 1.00 96.69 303 ARG A C 1
ATOM 2393 O O . ARG A 1 303 ? -10.667 16.857 -10.696 1.00 96.69 303 ARG A O 1
ATOM 2400 N N . ASP A 1 304 ? -8.829 16.375 -11.890 1.00 97.50 304 ASP A N 1
ATOM 2401 C CA . ASP A 1 304 ? -9.191 14.978 -12.127 1.00 97.50 304 ASP A CA 1
ATOM 2402 C C . ASP A 1 304 ? -9.144 14.140 -10.838 1.00 97.50 304 ASP A C 1
ATOM 2404 O O . ASP A 1 304 ? -10.049 13.343 -10.577 1.00 97.50 304 ASP A O 1
ATOM 2408 N N . LEU A 1 305 ? -8.129 14.364 -9.996 1.00 97.69 305 LEU A N 1
ATOM 2409 C CA . LEU A 1 305 ? -8.023 13.756 -8.670 1.00 97.69 305 LEU A CA 1
ATOM 2410 C C . LEU A 1 305 ? -9.187 14.179 -7.768 1.00 97.69 305 LEU A C 1
ATOM 2412 O O . LEU A 1 305 ? -9.794 13.317 -7.142 1.00 97.69 305 LEU A O 1
ATOM 2416 N N . GLU A 1 306 ? -9.559 15.459 -7.751 1.00 97.38 306 GLU A N 1
ATOM 2417 C CA . GLU A 1 306 ? -10.723 15.964 -7.008 1.00 97.38 306 GLU A CA 1
ATOM 2418 C C . GLU A 1 306 ? -12.042 15.331 -7.468 1.00 97.38 306 GLU A C 1
ATOM 2420 O O . GLU A 1 306 ? -12.933 15.059 -6.661 1.00 97.38 306 GLU A O 1
ATOM 2425 N N . ALA A 1 307 ? -12.203 15.099 -8.771 1.00 98.00 307 ALA A N 1
ATOM 2426 C CA . ALA A 1 307 ? -13.367 14.393 -9.296 1.00 98.00 307 ALA A CA 1
ATOM 2427 C C . ALA A 1 307 ? -13.371 12.919 -8.856 1.00 98.00 307 ALA A C 1
ATOM 2429 O O . ALA A 1 307 ? -14.413 12.391 -8.464 1.00 98.00 307 ALA A O 1
ATOM 2430 N N . ALA A 1 308 ? -12.210 12.257 -8.879 1.00 98.25 308 ALA A N 1
ATOM 2431 C CA . ALA A 1 308 ? -12.070 10.870 -8.447 1.00 98.25 308 ALA A CA 1
ATOM 2432 C C . ALA A 1 308 ? -12.313 10.696 -6.937 1.00 98.25 308 ALA A C 1
ATOM 2434 O O . ALA A 1 308 ? -13.025 9.771 -6.544 1.00 98.25 308 ALA A O 1
ATOM 2435 N N . THR A 1 309 ? -11.785 11.586 -6.090 1.00 97.88 309 THR A N 1
ATOM 2436 C CA . THR A 1 309 ? -12.029 11.561 -4.636 1.00 97.88 309 THR A CA 1
ATOM 2437 C C . THR A 1 309 ? -13.487 11.877 -4.310 1.00 97.88 309 THR A C 1
ATOM 2439 O O . THR A 1 309 ? -14.084 11.200 -3.474 1.00 97.88 309 THR A O 1
ATOM 2442 N N . GLY A 1 310 ? -14.111 12.823 -5.022 1.00 97.31 310 GLY A N 1
ATOM 2443 C CA . GLY A 1 310 ? -15.554 13.065 -4.937 1.00 97.31 310 GLY A CA 1
ATOM 2444 C C . GLY A 1 310 ? -16.381 11.820 -5.286 1.00 97.31 310 GLY A C 1
ATOM 2445 O O . GLY A 1 310 ? -17.305 11.461 -4.558 1.00 97.31 310 GLY A O 1
ATOM 2446 N N . ALA A 1 311 ? -16.011 11.100 -6.350 1.00 97.62 311 ALA A N 1
ATOM 2447 C CA . ALA A 1 311 ? -16.668 9.848 -6.726 1.00 97.62 311 ALA A CA 1
ATOM 2448 C C . ALA A 1 311 ? -16.484 8.738 -5.674 1.00 97.62 311 ALA A C 1
ATOM 2450 O O . ALA A 1 311 ? -17.441 8.024 -5.376 1.00 97.62 311 ALA A O 1
ATOM 2451 N N . ALA A 1 312 ? -15.294 8.612 -5.076 1.00 97.19 312 ALA A N 1
ATOM 2452 C CA . ALA A 1 312 ? -15.038 7.649 -4.002 1.00 97.19 312 ALA A CA 1
ATOM 2453 C C . ALA A 1 312 ? -15.879 7.948 -2.752 1.00 97.19 312 ALA A C 1
ATOM 2455 O O . ALA A 1 312 ? -16.493 7.040 -2.191 1.00 97.19 312 ALA A O 1
ATOM 2456 N N . ALA A 1 313 ? -15.981 9.224 -2.370 1.00 95.31 313 ALA A N 1
ATOM 2457 C CA . ALA A 1 313 ? -16.846 9.657 -1.277 1.00 95.31 313 ALA A CA 1
ATOM 2458 C C . ALA A 1 313 ? -18.327 9.344 -1.552 1.00 95.31 313 ALA A C 1
ATOM 2460 O O . ALA A 1 313 ? -19.015 8.826 -0.673 1.00 95.31 313 ALA A O 1
ATOM 2461 N N . ASN A 1 314 ? -18.810 9.596 -2.774 1.00 94.69 314 ASN A N 1
ATOM 2462 C CA . ASN A 1 314 ? -20.184 9.274 -3.181 1.00 94.69 314 ASN A CA 1
ATOM 2463 C C . ASN A 1 314 ? -20.458 7.762 -3.201 1.00 94.69 314 ASN A C 1
ATOM 2465 O O . ASN A 1 314 ? -21.580 7.338 -2.939 1.00 94.69 314 ASN A O 1
ATOM 2469 N N . ALA A 1 315 ? -19.437 6.949 -3.476 1.00 94.25 315 ALA A N 1
ATOM 2470 C CA . ALA A 1 315 ? -19.506 5.494 -3.376 1.00 94.25 315 ALA A CA 1
ATOM 2471 C C . ALA A 1 315 ? -19.458 4.978 -1.921 1.00 94.25 315 ALA A C 1
ATOM 2473 O O . ALA A 1 315 ? -19.496 3.768 -1.709 1.00 94.25 315 ALA A O 1
ATOM 2474 N N . GLY A 1 316 ? -19.370 5.868 -0.924 1.00 92.56 316 GLY A N 1
ATOM 2475 C CA . GLY A 1 316 ? -19.304 5.504 0.492 1.00 92.56 316 GLY A CA 1
ATOM 2476 C C . GLY A 1 316 ? -17.953 4.933 0.926 1.00 92.56 316 GLY A C 1
ATOM 2477 O O . GLY A 1 316 ? -17.884 4.272 1.958 1.00 92.56 316 GLY A O 1
ATOM 2478 N N . ILE A 1 317 ? -16.887 5.164 0.152 1.00 95.50 317 ILE A N 1
ATOM 2479 C CA . ILE A 1 317 ? -15.546 4.663 0.461 1.00 95.50 317 ILE A CA 1
ATOM 2480 C C . ILE A 1 317 ? -14.842 5.640 1.398 1.00 95.50 317 ILE A C 1
ATOM 2482 O O . ILE A 1 317 ? -14.733 6.835 1.117 1.00 95.50 317 ILE A O 1
ATOM 2486 N N . MET A 1 318 ? -14.325 5.119 2.505 1.00 95.88 318 MET A N 1
ATOM 2487 C CA . MET A 1 318 ? -13.599 5.908 3.490 1.00 95.88 318 MET A CA 1
ATOM 2488 C C . MET A 1 318 ? -12.190 6.219 2.999 1.00 95.88 318 MET A C 1
ATOM 2490 O O . MET A 1 318 ? -11.478 5.323 2.554 1.00 95.88 318 MET A O 1
ATOM 2494 N N . MET A 1 319 ? -11.765 7.475 3.096 1.00 98.00 319 MET A N 1
ATOM 2495 C CA . MET A 1 319 ? -10.454 7.908 2.617 1.00 98.00 319 MET A CA 1
ATOM 2496 C C . MET A 1 319 ? -9.620 8.480 3.759 1.00 98.00 319 MET A C 1
ATOM 2498 O O . MET A 1 319 ? -10.126 9.264 4.561 1.00 98.00 319 MET A O 1
ATOM 2502 N N . PHE A 1 320 ? -8.340 8.118 3.790 1.00 98.56 320 PHE A N 1
ATOM 2503 C CA . PHE A 1 320 ? -7.336 8.673 4.695 1.00 98.56 320 PHE A CA 1
ATOM 2504 C C . PHE A 1 320 ? -6.179 9.246 3.886 1.00 98.56 320 PHE A C 1
ATOM 2506 O O . PHE A 1 320 ? -5.689 8.588 2.962 1.00 98.56 320 PHE A O 1
ATOM 2513 N N . CYS A 1 321 ? -5.719 10.438 4.255 1.00 97.56 321 CYS A N 1
ATOM 2514 C CA . CYS A 1 321 ? -4.516 11.033 3.691 1.00 97.56 321 CYS A CA 1
ATOM 2515 C C . CYS A 1 321 ? -3.634 11.691 4.747 1.00 97.56 321 CYS A C 1
ATOM 2517 O O . CYS A 1 321 ? -4.113 12.117 5.801 1.00 97.56 321 CYS A O 1
ATOM 2519 N N . ALA A 1 322 ? -2.347 11.801 4.429 1.00 96.44 322 ALA A N 1
ATOM 2520 C CA . ALA A 1 322 ? -1.382 12.465 5.290 1.00 96.44 322 ALA A CA 1
ATOM 2521 C C . ALA A 1 322 ? -1.570 13.987 5.272 1.00 96.44 322 ALA A C 1
ATOM 2523 O O . ALA A 1 322 ? -1.926 14.572 4.249 1.00 96.44 322 ALA A O 1
ATOM 2524 N N . ALA A 1 323 ? -1.311 14.624 6.410 1.00 95.38 323 ALA A N 1
ATOM 2525 C CA . ALA A 1 323 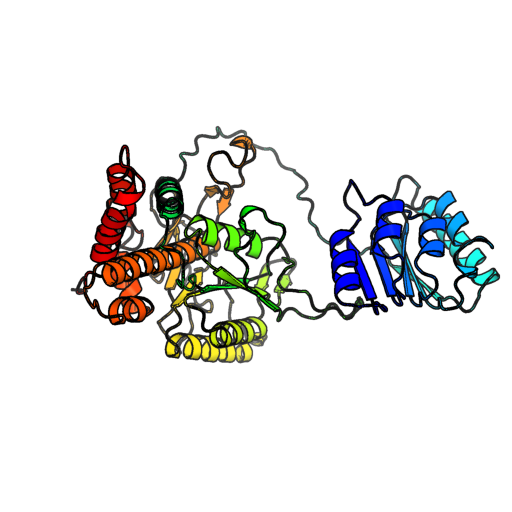? -0.963 16.036 6.450 1.00 95.38 323 ALA A CA 1
ATOM 2526 C C . ALA A 1 323 ? 0.437 16.256 5.852 1.00 95.38 323 ALA A C 1
ATOM 2528 O O . ALA A 1 323 ? 1.269 15.345 5.840 1.00 95.38 323 ALA A O 1
ATOM 2529 N N . SER A 1 324 ? 0.703 17.468 5.369 1.00 92.19 324 SER A N 1
ATOM 2530 C CA . SER A 1 324 ? 2.058 17.876 4.994 1.00 92.19 324 SER A CA 1
ATOM 2531 C C . SER A 1 324 ? 2.968 17.900 6.224 1.00 92.19 324 SER A C 1
ATOM 2533 O O . SER A 1 324 ? 2.544 18.339 7.285 1.00 92.19 324 SER A O 1
ATOM 2535 N N . ASP A 1 325 ? 4.223 17.474 6.083 1.00 90.69 325 ASP A N 1
ATOM 2536 C CA . ASP A 1 325 ? 5.228 17.496 7.157 1.00 90.69 325 ASP A CA 1
ATOM 2537 C C . ASP A 1 325 ? 6.275 18.615 6.950 1.00 90.69 325 ASP A C 1
ATOM 2539 O O . ASP A 1 325 ? 7.440 18.482 7.321 1.00 90.69 325 ASP A O 1
ATOM 2543 N N . GLN A 1 326 ? 5.883 19.718 6.303 1.00 84.25 326 GLN A N 1
ATOM 2544 C CA . GLN A 1 326 ? 6.775 20.839 5.954 1.00 84.25 326 GLN A CA 1
ATOM 2545 C C . GLN A 1 326 ? 6.777 21.974 6.998 1.00 84.25 326 GLN A C 1
ATOM 2547 O O . GLN A 1 326 ? 7.179 23.102 6.707 1.00 84.25 326 GLN A O 1
ATOM 2552 N N . GLY A 1 327 ? 6.340 21.694 8.228 1.00 78.75 327 GLY A N 1
ATOM 2553 C CA . GLY A 1 327 ? 6.212 22.687 9.296 1.00 78.75 327 GLY A CA 1
ATOM 2554 C C . GLY A 1 327 ? 4.817 23.316 9.366 1.00 78.75 327 GLY A C 1
ATOM 2555 O O . GLY A 1 327 ? 3.956 23.006 8.550 1.00 78.75 327 GLY A O 1
ATOM 2556 N N . PRO A 1 328 ? 4.571 24.229 10.324 1.00 75.56 328 PRO A N 1
ATOM 2557 C CA . PRO A 1 328 ? 3.229 24.660 10.742 1.00 75.56 328 PRO A CA 1
ATOM 2558 C C . PRO A 1 328 ? 2.508 25.588 9.748 1.00 75.56 328 PRO A C 1
ATOM 2560 O O . PRO A 1 328 ? 1.517 26.225 10.103 1.00 75.56 328 PRO A O 1
ATOM 2563 N N . ALA A 1 329 ? 3.011 25.712 8.520 1.00 82.38 329 ALA A N 1
ATOM 2564 C CA . ALA A 1 329 ? 2.383 26.510 7.479 1.00 82.38 329 ALA A CA 1
ATOM 2565 C C . ALA A 1 329 ? 0.999 25.954 7.105 1.00 82.38 329 ALA A C 1
ATOM 2567 O O . ALA A 1 329 ? 0.678 24.793 7.374 1.00 82.38 329 ALA A O 1
ATOM 2568 N N . ILE A 1 330 ? 0.186 26.802 6.465 1.00 84.12 330 ILE A N 1
ATOM 2569 C CA . ILE A 1 330 ? -1.112 26.396 5.923 1.00 84.12 330 ILE A CA 1
ATOM 2570 C C . ILE A 1 330 ? -0.878 25.282 4.907 1.00 84.12 330 ILE A C 1
ATOM 2572 O O . ILE A 1 330 ? -0.130 25.445 3.942 1.00 84.12 330 ILE A O 1
ATOM 2576 N N . ASP A 1 331 ? -1.550 24.161 5.120 1.00 85.56 331 ASP A N 1
ATOM 2577 C CA . ASP A 1 331 ? -1.410 22.985 4.285 1.00 85.56 331 ASP A CA 1
ATOM 2578 C C . ASP A 1 331 ? -2.564 22.915 3.283 1.00 85.56 331 ASP A C 1
ATOM 2580 O O . ASP A 1 331 ? -3.681 22.497 3.597 1.00 85.56 331 ASP A O 1
ATOM 2584 N N . ILE A 1 332 ? -2.250 23.339 2.060 1.00 89.88 332 ILE A N 1
ATOM 2585 C CA . ILE A 1 332 ? -3.135 23.330 0.889 1.00 89.88 332 ILE A CA 1
ATOM 2586 C C . ILE A 1 332 ? -2.887 22.116 -0.021 1.00 89.88 332 ILE A C 1
ATOM 2588 O O . ILE A 1 332 ? -3.209 22.153 -1.212 1.00 89.88 332 ILE A O 1
ATOM 2592 N N . THR A 1 333 ? -2.270 21.057 0.507 1.00 93.06 333 THR A N 1
ATOM 2593 C CA . THR A 1 333 ? -1.920 19.879 -0.286 1.00 93.06 333 THR A CA 1
ATOM 2594 C C . THR A 1 333 ? -3.107 18.945 -0.515 1.00 93.06 333 THR A C 1
ATOM 2596 O O . THR A 1 333 ? -4.056 18.844 0.266 1.00 93.06 333 THR A O 1
ATOM 2599 N N . PHE A 1 334 ? -3.060 18.246 -1.642 1.00 94.94 334 PHE A N 1
ATOM 2600 C CA . PHE A 1 334 ? -4.053 17.264 -2.053 1.00 94.94 334 PHE A CA 1
ATOM 2601 C C . PHE A 1 334 ? -3.638 15.864 -1.580 1.00 94.94 334 PHE A C 1
ATOM 2603 O O . PHE A 1 334 ? -2.441 15.581 -1.529 1.00 94.94 334 PHE A O 1
ATOM 2610 N N . PRO A 1 335 ? -4.593 14.967 -1.270 1.00 95.25 335 PRO A N 1
ATOM 2611 C CA . PRO A 1 335 ? -6.040 15.095 -1.491 1.00 95.25 335 PRO A CA 1
ATOM 2612 C C . PRO A 1 335 ? -6.821 15.805 -0.366 1.00 95.25 335 PRO A C 1
ATOM 2614 O O . PRO A 1 335 ? -8.017 16.030 -0.527 1.00 95.25 335 PRO A O 1
ATOM 2617 N N . ALA A 1 336 ? -6.189 16.197 0.745 1.00 93.38 336 ALA A N 1
ATOM 2618 C CA . ALA A 1 336 ? -6.886 16.861 1.856 1.00 93.38 336 ALA A CA 1
ATOM 2619 C C . ALA A 1 336 ? -7.582 18.174 1.436 1.00 93.38 336 ALA A C 1
ATOM 2621 O O . ALA A 1 336 ? -8.685 18.477 1.891 1.00 93.38 336 ALA A O 1
ATOM 2622 N N . ALA A 1 337 ? -6.960 18.936 0.533 1.00 93.12 337 ALA A N 1
ATOM 2623 C CA . ALA A 1 337 ? -7.489 20.196 0.016 1.00 93.12 337 ALA A CA 1
ATOM 2624 C C . ALA A 1 337 ? -8.593 20.050 -1.053 1.00 93.12 337 ALA A C 1
ATOM 2626 O O . ALA A 1 337 ? -9.066 21.068 -1.560 1.00 93.12 337 ALA A O 1
ATOM 2627 N N . CYS A 1 338 ? -9.026 18.829 -1.407 1.00 90.62 338 CYS A N 1
ATOM 2628 C CA . CYS A 1 338 ? -10.093 18.627 -2.391 1.00 90.62 338 CYS A CA 1
ATOM 2629 C C . CYS A 1 338 ? -11.370 19.397 -2.002 1.00 90.62 338 CYS A C 1
ATOM 2631 O O . CYS A 1 338 ? -11.886 19.271 -0.888 1.00 90.62 338 CYS A O 1
ATOM 2633 N N . VAL A 1 339 ? -11.921 20.175 -2.937 1.00 87.69 339 VAL A N 1
ATOM 2634 C CA . VAL A 1 339 ? -13.149 20.957 -2.677 1.00 87.69 339 VAL A CA 1
ATOM 2635 C C . VAL A 1 339 ? -14.428 20.143 -2.864 1.00 87.69 339 VAL A C 1
ATOM 2637 O O . VAL A 1 339 ? -15.431 20.413 -2.208 1.00 87.69 339 VAL A O 1
ATOM 2640 N N . ASN A 1 340 ? -14.385 19.116 -3.717 1.00 86.88 340 ASN A N 1
ATOM 2641 C CA . ASN A 1 340 ? -15.550 18.303 -4.079 1.00 86.88 340 ASN A CA 1
ATOM 2642 C C . ASN A 1 340 ? -16.063 17.413 -2.938 1.00 86.88 340 ASN A C 1
ATOM 2644 O O . ASN A 1 340 ? -17.174 16.894 -3.022 1.00 86.88 340 ASN A O 1
ATOM 2648 N N . THR A 1 341 ? -15.260 17.185 -1.897 1.00 89.19 341 THR A N 1
ATOM 2649 C CA . THR A 1 341 ? -15.646 16.353 -0.757 1.00 89.19 341 THR A CA 1
ATOM 2650 C C . THR A 1 341 ? -14.892 16.748 0.506 1.00 89.19 341 THR A C 1
ATOM 2652 O O . THR A 1 341 ? -13.715 17.090 0.458 1.00 89.19 341 THR A O 1
ATOM 2655 N N . LYS A 1 342 ? -15.577 16.664 1.649 1.00 88.69 342 LYS A N 1
ATOM 2656 C CA . LYS A 1 342 ? -14.976 16.723 2.993 1.00 88.69 342 LYS A CA 1
ATOM 2657 C C . LYS A 1 342 ? -14.921 15.350 3.668 1.00 88.69 342 LYS A C 1
ATOM 2659 O O . LYS A 1 342 ? -14.518 15.247 4.818 1.00 88.69 342 LYS A O 1
ATOM 2664 N N . ASN A 1 343 ? -15.301 14.293 2.947 1.00 92.38 343 ASN A N 1
ATOM 2665 C CA . ASN A 1 343 ? -15.305 12.916 3.439 1.00 92.38 343 ASN A CA 1
ATOM 2666 C C . ASN A 1 343 ? -13.934 12.253 3.256 1.00 92.38 343 ASN A C 1
ATOM 2668 O O . ASN A 1 343 ? -13.825 11.174 2.673 1.00 92.38 343 ASN A O 1
ATOM 2672 N N . ILE A 1 344 ? -12.888 12.927 3.724 1.00 95.56 344 ILE A N 1
ATOM 2673 C CA . ILE A 1 344 ? -11.517 12.430 3.762 1.00 95.56 344 ILE A CA 1
ATOM 2674 C C . ILE A 1 344 ? -10.914 12.810 5.108 1.00 95.56 344 ILE A C 1
ATOM 2676 O O . ILE A 1 344 ? -10.995 13.964 5.513 1.00 95.56 344 ILE A O 1
ATOM 2680 N N . PHE A 1 345 ? -10.323 11.840 5.798 1.00 97.25 345 PHE A N 1
ATOM 2681 C CA . PHE A 1 345 ? -9.626 12.091 7.048 1.00 97.25 345 PHE A CA 1
ATOM 2682 C C . PHE A 1 345 ? -8.203 12.558 6.762 1.00 97.25 345 PHE A C 1
ATOM 2684 O O . PHE A 1 345 ? -7.382 11.783 6.259 1.00 97.25 345 PHE A O 1
ATOM 2691 N N . LYS A 1 346 ? -7.906 13.805 7.122 1.00 97.06 346 LYS A N 1
ATOM 2692 C CA . LYS A 1 346 ? -6.548 14.346 7.137 1.00 97.06 346 LYS A CA 1
ATOM 2693 C C . LYS A 1 346 ? -5.873 13.977 8.455 1.00 97.06 346 LYS A C 1
ATOM 2695 O O . LYS A 1 346 ? -6.299 14.430 9.519 1.00 97.06 346 LYS A O 1
ATOM 2700 N N . ILE A 1 347 ? -4.824 13.165 8.386 1.00 98.06 347 ILE A N 1
ATOM 2701 C CA . ILE A 1 347 ? -4.150 12.601 9.557 1.00 98.06 347 ILE A CA 1
ATOM 2702 C C . ILE A 1 347 ? -2.780 13.245 9.762 1.00 98.06 347 ILE A C 1
ATOM 2704 O O . ILE A 1 347 ? -1.950 13.251 8.854 1.00 98.06 347 ILE A O 1
ATOM 2708 N N . GLY A 1 348 ? -2.539 13.755 10.971 1.00 97.19 348 GLY A N 1
ATOM 2709 C CA . GLY A 1 348 ? -1.233 14.263 11.395 1.00 97.19 348 GLY A CA 1
ATOM 2710 C C . GLY A 1 348 ? -0.461 13.273 12.272 1.00 97.19 348 GLY A C 1
ATOM 2711 O O . GLY A 1 348 ? -1.049 12.425 12.950 1.00 97.19 348 GLY A O 1
ATOM 2712 N N . ALA A 1 349 ? 0.864 13.403 12.291 1.00 96.94 349 ALA A N 1
ATOM 2713 C CA . ALA A 1 349 ? 1.726 12.660 13.204 1.00 96.94 349 ALA A CA 1
ATOM 2714 C C . ALA A 1 349 ? 1.651 13.179 14.649 1.00 96.94 349 ALA A C 1
ATOM 2716 O O . ALA A 1 349 ? 1.637 14.383 14.912 1.00 96.94 349 ALA A O 1
ATOM 2717 N N . ALA A 1 350 ? 1.661 12.245 15.593 1.00 95.69 350 ALA A N 1
ATOM 2718 C CA . ALA A 1 350 ? 1.800 12.491 17.017 1.00 95.69 350 ALA A CA 1
ATOM 2719 C C . ALA A 1 350 ? 3.069 11.834 17.569 1.00 95.69 350 ALA A C 1
ATOM 2721 O O . ALA A 1 350 ? 3.506 10.773 17.103 1.00 95.69 350 ALA A O 1
ATOM 2722 N N . GLU A 1 351 ? 3.617 12.460 18.601 1.00 93.75 351 GLU A N 1
ATOM 2723 C CA . GLU A 1 351 ? 4.693 11.927 19.430 1.00 93.75 351 GLU A CA 1
ATOM 2724 C C . GLU A 1 351 ? 4.157 10.878 20.418 1.00 93.75 351 GLU A C 1
ATOM 2726 O O . GLU A 1 351 ? 2.946 10.755 20.628 1.00 93.75 351 GLU A O 1
ATOM 2731 N N . ALA A 1 352 ? 5.052 10.133 21.074 1.00 90.69 352 ALA A N 1
ATOM 2732 C CA . ALA A 1 352 ? 4.672 9.116 22.064 1.00 90.69 352 ALA A CA 1
ATOM 2733 C C . ALA A 1 352 ? 3.893 9.690 23.263 1.00 90.69 352 ALA A C 1
ATOM 2735 O O . ALA A 1 352 ? 3.110 8.981 23.896 1.00 90.69 352 ALA A O 1
ATOM 2736 N N . SER A 1 353 ? 4.069 10.984 23.541 1.00 88.94 353 SER A N 1
ATOM 2737 C CA . SER A 1 353 ? 3.322 11.749 24.546 1.00 88.94 353 SER A CA 1
ATOM 2738 C C . SER A 1 353 ? 1.852 11.996 24.169 1.00 88.94 353 SER A C 1
ATOM 2740 O O . SER A 1 353 ? 1.063 12.409 25.017 1.00 88.94 353 SER A O 1
ATOM 2742 N N . GLY A 1 354 ? 1.479 11.776 22.904 1.00 89.56 354 GLY A N 1
ATOM 2743 C CA . GLY A 1 354 ? 0.186 12.163 22.339 1.00 89.56 354 GLY A CA 1
ATOM 2744 C C . GLY A 1 354 ? 0.106 13.628 21.894 1.00 89.56 354 GLY A C 1
ATOM 2745 O O . GLY A 1 354 ? -0.955 14.069 21.448 1.00 89.56 354 GLY A O 1
ATOM 2746 N N . ALA A 1 355 ? 1.205 14.385 21.996 1.00 91.94 355 ALA A N 1
ATOM 2747 C CA . ALA A 1 355 ? 1.310 15.724 21.427 1.00 91.94 355 ALA A CA 1
ATOM 2748 C C . ALA A 1 355 ? 1.435 15.666 19.897 1.00 91.94 355 ALA A C 1
ATOM 2750 O O . ALA A 1 355 ? 1.974 14.708 19.341 1.00 91.94 355 ALA A O 1
ATOM 2751 N N . VAL A 1 356 ? 0.952 16.705 19.211 1.00 93.81 356 VAL A N 1
ATOM 2752 C CA . VAL A 1 356 ? 1.156 16.850 17.765 1.00 93.81 356 VAL A CA 1
ATOM 2753 C C . VAL A 1 356 ? 2.641 17.039 17.463 1.00 93.81 356 VAL A C 1
ATOM 2755 O O . VAL A 1 356 ? 3.324 17.813 18.133 1.00 93.81 356 VAL A O 1
ATOM 2758 N N . TRP A 1 357 ? 3.143 16.340 16.449 1.00 94.19 357 TRP A N 1
ATOM 2759 C CA . TRP A 1 357 ? 4.527 16.486 16.027 1.00 94.19 357 TRP A CA 1
ATOM 2760 C C . TRP A 1 357 ? 4.741 17.856 15.372 1.00 94.19 357 TRP A C 1
ATOM 2762 O O . TRP A 1 357 ? 3.961 18.285 14.524 1.00 94.19 357 TRP A O 1
ATOM 2772 N N . LYS A 1 358 ? 5.815 18.555 15.749 1.00 91.88 358 LYS A N 1
ATOM 2773 C CA . LYS A 1 358 ? 6.042 19.972 15.391 1.00 91.88 358 LYS A CA 1
ATOM 2774 C C . LYS A 1 358 ? 6.089 20.284 13.888 1.00 91.88 358 LYS A C 1
ATOM 2776 O O . LYS A 1 358 ? 5.957 21.443 13.507 1.00 91.88 358 LYS A O 1
ATOM 2781 N N . TRP A 1 359 ? 6.328 19.274 13.054 1.00 91.75 359 TRP A N 1
ATOM 2782 C CA . TRP A 1 359 ? 6.433 19.421 11.603 1.00 91.75 359 TRP A CA 1
ATOM 2783 C C . TRP A 1 359 ? 5.104 19.222 10.871 1.00 91.75 359 TRP A C 1
ATOM 2785 O O . TRP A 1 359 ? 5.047 19.483 9.673 1.00 91.75 359 TRP A O 1
ATOM 2795 N N . VAL A 1 360 ? 4.041 18.820 11.576 1.00 91.81 360 VAL A N 1
ATOM 2796 C CA . VAL A 1 360 ? 2.703 18.671 10.994 1.00 91.81 360 VAL A CA 1
ATOM 2797 C C . VAL A 1 360 ? 2.181 20.031 10.530 1.00 91.81 360 VAL A C 1
ATOM 2799 O O . VAL A 1 360 ? 2.009 20.964 11.319 1.00 91.81 360 VAL A O 1
ATOM 2802 N N . GLY A 1 361 ? 1.898 20.111 9.237 1.00 86.38 361 GLY A N 1
ATOM 2803 C CA . GLY A 1 361 ? 1.323 21.257 8.558 1.00 86.38 361 GLY A CA 1
ATOM 2804 C C . GLY A 1 361 ? -0.132 21.458 8.924 1.00 86.38 361 GLY A C 1
ATOM 2805 O O . GLY A 1 361 ? -0.935 20.522 8.908 1.00 86.38 361 GLY A O 1
ATOM 2806 N N . ASP A 1 362 ? -0.453 22.707 9.255 1.00 86.25 362 ASP A N 1
ATOM 2807 C CA . ASP A 1 362 ? -1.773 23.137 9.697 1.00 86.25 362 ASP A CA 1
ATOM 2808 C C . ASP A 1 362 ? -2.413 22.152 10.693 1.00 86.25 362 ASP A C 1
ATOM 2810 O O . ASP A 1 362 ? -3.450 21.530 10.440 1.00 86.25 362 ASP A O 1
ATOM 2814 N N . ALA A 1 363 ? -1.765 21.985 11.849 1.00 87.38 363 ALA A N 1
ATOM 2815 C CA . ALA A 1 363 ? -2.230 21.103 12.919 1.00 87.38 363 ALA A CA 1
ATOM 2816 C C . ALA A 1 363 ? -3.666 21.419 13.388 1.00 87.38 363 ALA A C 1
ATOM 2818 O O . ALA A 1 363 ? -4.331 20.565 13.976 1.00 87.38 363 ALA A O 1
ATOM 2819 N N . ALA A 1 364 ? -4.183 22.623 13.131 1.00 87.31 364 ALA A N 1
ATOM 2820 C CA . ALA A 1 364 ? -5.574 22.972 13.402 1.00 87.31 364 ALA A CA 1
ATOM 2821 C C . ALA A 1 364 ? -6.542 22.351 12.378 1.00 87.31 364 ALA A C 1
ATOM 2823 O O . ALA A 1 364 ? -7.640 21.952 12.770 1.00 87.31 364 ALA A O 1
ATOM 2824 N N . ALA A 1 365 ? -6.125 22.181 11.122 1.00 89.19 365 ALA A N 1
ATOM 2825 C CA . ALA A 1 365 ? -6.930 21.598 10.048 1.00 89.19 365 ALA A CA 1
ATOM 2826 C C . ALA A 1 365 ? -6.875 20.063 9.944 1.00 89.19 365 ALA A C 1
ATOM 2828 O O . ALA A 1 365 ? -7.656 19.491 9.188 1.00 89.19 365 ALA A O 1
ATOM 2829 N N . VAL A 1 366 ? -5.978 19.372 10.663 1.00 94.06 366 VAL A N 1
ATOM 2830 C CA . VAL A 1 366 ? -6.010 17.894 10.713 1.00 94.06 366 VAL A CA 1
ATOM 2831 C C . VAL A 1 366 ? -7.218 17.403 11.512 1.00 94.06 366 VAL A C 1
ATOM 2833 O O . VAL A 1 366 ? -7.574 18.002 12.531 1.00 94.06 366 VAL A O 1
ATOM 2836 N N . ASP A 1 367 ? -7.830 16.303 11.079 1.00 95.44 367 ASP A N 1
ATOM 2837 C CA . ASP A 1 367 ? -9.005 15.727 11.736 1.00 95.44 367 ASP A CA 1
ATOM 2838 C C . ASP A 1 367 ? -8.631 14.978 13.011 1.00 95.44 367 ASP A C 1
ATOM 2840 O O . ASP A 1 367 ? -9.247 15.164 14.058 1.00 95.44 367 ASP A O 1
ATOM 2844 N N . PHE A 1 368 ? -7.601 14.141 12.912 1.00 97.12 368 PHE A N 1
ATOM 2845 C CA . PHE A 1 368 ? -7.081 13.331 14.004 1.00 97.12 368 PHE A CA 1
ATOM 2846 C C . PHE A 1 368 ? -5.562 13.237 13.901 1.00 97.12 368 PHE A C 1
ATOM 2848 O O . PHE A 1 368 ? -4.975 13.417 12.830 1.00 97.12 368 PHE A O 1
ATOM 2855 N N . ILE A 1 369 ? -4.931 12.920 15.025 1.00 97.06 369 ILE A N 1
ATOM 2856 C CA . ILE A 1 369 ? -3.505 12.620 15.090 1.00 97.06 369 ILE A CA 1
ATOM 2857 C C . ILE A 1 369 ? -3.291 11.213 15.647 1.00 97.06 369 ILE A C 1
ATOM 2859 O O . ILE A 1 369 ? -3.988 10.772 16.563 1.00 97.06 369 ILE A O 1
ATOM 2863 N N . PHE A 1 370 ? -2.327 10.505 15.069 1.00 97.25 370 PHE A N 1
ATOM 2864 C CA . PHE A 1 370 ? -1.965 9.129 15.421 1.00 97.25 370 PHE A CA 1
ATOM 2865 C C . PHE A 1 370 ? -0.451 9.027 15.608 1.00 97.25 370 PHE A C 1
ATOM 2867 O O . PHE A 1 370 ? 0.265 9.900 15.112 1.00 97.25 370 PHE A O 1
ATOM 2874 N N . PRO A 1 371 ? 0.066 7.987 16.292 1.00 97.06 371 PRO A N 1
ATOM 2875 C CA . PRO A 1 371 ? 1.506 7.778 16.399 1.00 97.06 371 PRO A CA 1
ATOM 2876 C C . PRO A 1 371 ? 2.175 7.869 15.031 1.00 97.06 371 PRO A C 1
ATOM 2878 O O . PRO A 1 371 ? 1.812 7.152 14.102 1.00 97.06 371 PRO A O 1
ATOM 2881 N N . GLY A 1 372 ? 3.122 8.790 14.904 1.00 95.75 372 GLY A N 1
ATOM 2882 C CA . GLY A 1 372 ? 3.802 9.045 13.641 1.00 95.75 372 GLY A CA 1
ATOM 2883 C C . GLY A 1 372 ? 5.205 9.602 13.803 1.00 95.75 372 GLY A C 1
ATOM 2884 O O . GLY A 1 372 ? 5.848 9.836 12.798 1.00 95.75 372 GLY A O 1
ATOM 2885 N N . HIS A 1 373 ? 5.697 9.817 15.023 1.00 94.94 373 HIS A N 1
ATOM 2886 C CA . HIS A 1 373 ? 7.079 10.212 15.282 1.00 94.94 373 HIS A CA 1
ATOM 2887 C C . HIS A 1 373 ? 7.797 9.105 16.052 1.00 94.94 373 HIS A C 1
ATOM 2889 O O . HIS A 1 373 ? 7.278 8.663 17.073 1.00 94.94 373 HIS A O 1
ATOM 2895 N N . GLU A 1 374 ? 8.948 8.651 15.553 1.00 92.31 374 GLU A N 1
ATOM 2896 C CA . GLU A 1 374 ? 9.763 7.586 16.164 1.00 92.31 374 GLU A CA 1
ATOM 2897 C C . GLU A 1 374 ? 8.953 6.304 16.437 1.00 92.31 374 GLU A C 1
ATOM 2899 O O . GLU A 1 374 ? 9.014 5.685 17.498 1.00 92.31 374 GLU A O 1
ATOM 2904 N N . VAL A 1 375 ? 8.123 5.907 15.469 1.00 91.62 375 VAL A N 1
ATOM 2905 C CA . VAL A 1 375 ? 7.343 4.668 15.554 1.00 91.62 375 VAL A CA 1
ATOM 2906 C C . VAL A 1 375 ? 8.218 3.501 15.123 1.00 91.62 375 VAL A C 1
ATOM 2908 O O . VAL A 1 375 ? 8.654 3.447 13.975 1.00 91.62 375 VAL A O 1
ATOM 2911 N N . VAL A 1 376 ? 8.435 2.541 16.018 1.00 90.00 376 VAL A N 1
ATOM 2912 C CA . VAL A 1 376 ? 9.146 1.298 15.694 1.00 90.00 376 VAL A CA 1
ATOM 2913 C C . VAL A 1 376 ? 8.341 0.491 14.677 1.00 90.00 376 VAL A C 1
ATOM 2915 O O . VAL A 1 376 ? 7.176 0.166 14.923 1.00 90.00 376 VAL A O 1
ATOM 2918 N N . LYS A 1 377 ? 8.953 0.168 13.537 1.00 85.31 377 LYS A N 1
ATOM 2919 C CA . LYS A 1 377 ? 8.327 -0.563 12.430 1.00 85.31 377 LYS A CA 1
ATOM 2920 C C . LYS A 1 377 ? 8.019 -2.012 12.800 1.00 85.31 377 LYS A C 1
ATOM 2922 O O . LYS A 1 377 ? 6.906 -2.483 12.546 1.00 85.31 377 LYS A O 1
ATOM 2927 N N . GLU A 1 378 ? 8.985 -2.696 13.396 1.00 83.12 378 GLU A N 1
ATOM 2928 C CA . GLU A 1 378 ? 8.914 -4.102 13.783 1.00 83.12 378 GLU A CA 1
ATOM 2929 C C . GLU A 1 378 ? 8.008 -4.310 15.018 1.00 83.12 378 GLU A C 1
ATOM 2931 O O . GLU A 1 378 ? 7.812 -3.402 15.839 1.00 83.12 378 GLU A O 1
ATOM 2936 N N . ARG A 1 379 ? 7.402 -5.500 15.156 1.00 78.75 379 ARG A N 1
ATOM 2937 C CA . ARG A 1 379 ? 6.717 -5.873 16.403 1.00 78.75 379 ARG A CA 1
ATOM 2938 C C . ARG A 1 379 ? 7.722 -6.386 17.435 1.00 78.75 379 ARG A C 1
ATOM 2940 O O . ARG A 1 379 ? 8.805 -6.847 17.069 1.00 78.75 379 ARG A O 1
ATOM 2947 N N . PRO A 1 380 ? 7.361 -6.375 18.730 1.00 71.12 380 PRO A N 1
ATOM 2948 C CA . PRO A 1 380 ? 8.160 -7.048 19.744 1.00 71.12 380 PRO A CA 1
ATOM 2949 C C . PRO A 1 380 ? 8.445 -8.507 19.346 1.00 71.12 380 PRO A C 1
ATOM 2951 O O . PRO A 1 380 ? 7.514 -9.248 19.036 1.00 71.12 380 PRO A O 1
ATOM 2954 N N . ASN A 1 381 ? 9.719 -8.908 19.403 1.00 68.00 381 ASN A N 1
ATOM 2955 C CA . ASN A 1 381 ? 10.262 -10.223 19.018 1.00 68.00 381 ASN A CA 1
ATOM 2956 C C . ASN A 1 381 ? 10.439 -10.495 17.510 1.00 68.00 381 ASN A C 1
ATOM 2958 O O . ASN A 1 381 ? 10.942 -11.567 17.172 1.00 68.00 381 ASN A O 1
ATOM 2962 N N . ASP A 1 382 ? 10.086 -9.565 16.616 1.00 71.19 382 ASP A N 1
ATOM 2963 C CA . ASP A 1 382 ? 10.360 -9.729 15.176 1.00 71.19 382 ASP A CA 1
ATOM 2964 C C . ASP A 1 382 ? 11.841 -9.478 14.836 1.00 71.19 382 ASP A C 1
ATOM 2966 O O . ASP A 1 382 ? 12.370 -10.083 13.902 1.00 71.19 382 ASP A O 1
ATOM 2970 N N . ALA A 1 383 ? 12.504 -8.605 15.599 1.00 65.12 383 ALA A N 1
ATOM 2971 C CA . ALA A 1 383 ? 13.917 -8.261 15.464 1.00 65.12 383 ALA A CA 1
ATOM 2972 C C . ALA A 1 383 ? 14.535 -7.920 16.838 1.00 65.12 383 ALA A C 1
ATOM 2974 O O . ALA A 1 383 ? 13.797 -7.552 17.764 1.00 65.12 383 ALA A O 1
ATOM 2975 N N . PRO A 1 384 ? 15.868 -8.043 16.996 1.00 65.69 384 PRO A N 1
ATOM 2976 C CA . PRO A 1 384 ? 16.592 -7.439 18.112 1.00 65.69 384 PRO A CA 1
ATOM 2977 C C . PRO A 1 384 ? 16.285 -5.938 18.217 1.00 65.69 384 PRO A C 1
ATOM 2979 O O . PRO A 1 384 ? 16.137 -5.259 17.204 1.00 65.69 384 PRO A O 1
ATOM 2982 N N . ILE A 1 385 ? 16.162 -5.414 19.441 1.00 62.25 385 ILE A N 1
ATOM 2983 C CA . ILE A 1 385 ? 15.734 -4.021 19.689 1.00 62.25 385 ILE A CA 1
ATOM 2984 C C . ILE A 1 385 ? 16.690 -3.011 19.034 1.00 62.25 385 ILE A C 1
ATOM 2986 O O . ILE A 1 385 ? 16.256 -1.966 18.563 1.00 62.25 385 ILE A O 1
ATOM 2990 N N . ASP A 1 386 ? 17.975 -3.341 18.985 1.00 63.72 386 ASP A N 1
ATOM 2991 C CA . ASP A 1 386 ? 19.057 -2.572 18.370 1.00 63.72 386 ASP A CA 1
ATOM 2992 C C . ASP A 1 386 ? 19.043 -2.582 16.832 1.00 63.72 386 ASP A C 1
ATOM 2994 O O . ASP A 1 386 ? 19.691 -1.740 16.213 1.00 63.72 386 ASP A O 1
ATOM 2998 N N . GLU A 1 387 ? 18.270 -3.477 16.213 1.00 67.81 387 GLU A N 1
ATOM 2999 C CA . GLU A 1 387 ? 18.083 -3.559 14.757 1.00 67.81 387 GLU A CA 1
ATOM 3000 C C . GLU A 1 387 ? 16.728 -2.989 14.295 1.00 67.81 387 GLU A C 1
ATOM 3002 O O . GLU A 1 387 ? 16.448 -2.929 13.095 1.00 67.81 387 GLU A O 1
ATOM 3007 N N . CYS A 1 388 ? 15.875 -2.563 15.232 1.00 73.19 388 CYS A N 1
ATOM 3008 C CA . CYS A 1 388 ? 14.557 -2.015 14.937 1.00 73.19 388 CYS A CA 1
ATOM 3009 C C . CYS A 1 388 ? 14.646 -0.668 14.206 1.00 73.19 388 CYS A C 1
ATOM 3011 O O . CYS A 1 388 ? 15.317 0.269 14.642 1.00 73.19 388 CYS A O 1
ATOM 3013 N N . GLN A 1 389 ? 13.889 -0.534 13.119 1.00 82.06 389 GLN A N 1
ATOM 3014 C CA . GLN A 1 389 ? 13.818 0.696 12.345 1.00 82.06 389 GLN A CA 1
ATOM 3015 C C . GLN A 1 389 ? 12.736 1.620 12.915 1.00 82.06 389 GLN A C 1
ATOM 3017 O O . GLN A 1 389 ? 11.575 1.227 13.058 1.00 82.06 389 GLN A O 1
ATOM 3022 N N . THR A 1 390 ? 13.079 2.882 13.174 1.00 88.50 390 THR A N 1
ATOM 3023 C CA . THR A 1 390 ? 12.108 3.913 13.560 1.00 88.50 390 THR A CA 1
ATOM 3024 C C . THR A 1 390 ? 11.622 4.700 12.343 1.00 88.50 390 THR A C 1
ATOM 3026 O O . THR A 1 390 ? 12.375 5.041 11.430 1.00 88.50 390 THR A O 1
ATOM 3029 N N . LEU A 1 391 ? 10.318 4.973 12.309 1.00 92.19 391 LEU A N 1
ATOM 3030 C CA . LEU A 1 391 ? 9.634 5.668 11.222 1.00 92.19 391 LEU A CA 1
ATOM 3031 C C . LEU A 1 391 ? 9.063 6.989 11.737 1.00 92.19 391 LEU A C 1
ATOM 3033 O O . LEU A 1 391 ? 8.469 7.035 12.816 1.00 92.19 391 LEU A O 1
ATOM 3037 N N . THR A 1 392 ? 9.212 8.056 10.950 1.00 94.56 392 THR A N 1
ATOM 3038 C CA . THR A 1 392 ? 8.687 9.384 11.288 1.00 94.56 392 THR A CA 1
ATOM 3039 C C . THR A 1 392 ? 7.997 10.047 10.094 1.00 94.56 392 THR A C 1
ATOM 3041 O O . THR A 1 392 ? 8.592 10.197 9.028 1.00 94.56 392 THR A O 1
ATOM 3044 N N . GLY A 1 393 ? 6.761 10.487 10.309 1.00 94.62 393 GLY A N 1
ATOM 3045 C CA . GLY A 1 393 ? 5.974 11.380 9.466 1.00 94.62 393 GLY A CA 1
ATOM 3046 C C . GLY A 1 393 ? 4.474 11.082 9.517 1.00 94.62 393 GLY A C 1
ATOM 3047 O O . GLY A 1 393 ? 4.023 10.034 9.991 1.00 94.62 393 GLY A O 1
ATOM 3048 N N . SER A 1 394 ? 3.673 12.005 8.992 1.00 96.69 394 SER A N 1
ATOM 3049 C CA . SER A 1 394 ? 2.213 11.884 8.903 1.00 96.69 394 SER A CA 1
ATOM 3050 C C . SER A 1 394 ? 1.775 10.739 7.981 1.00 96.69 394 SER A C 1
ATOM 3052 O O . SER A 1 394 ? 0.679 10.199 8.140 1.00 96.69 394 SER A O 1
ATOM 3054 N N . TRP A 1 395 ? 2.644 10.289 7.072 1.00 95.38 395 TRP A N 1
ATOM 3055 C CA . TRP A 1 395 ? 2.461 9.067 6.279 1.00 95.38 395 TRP A CA 1
ATOM 3056 C C . TRP A 1 395 ? 2.351 7.811 7.167 1.00 95.38 395 TRP A C 1
ATOM 3058 O O . TRP A 1 395 ? 1.432 7.010 6.981 1.00 95.38 395 TRP A O 1
ATOM 3068 N N . VAL A 1 396 ? 3.186 7.698 8.210 1.00 97.44 396 VAL A N 1
ATOM 3069 C CA . VAL A 1 396 ? 3.137 6.617 9.219 1.00 97.44 396 VAL A CA 1
ATOM 3070 C C . VAL A 1 396 ? 1.803 6.644 9.965 1.00 97.44 396 VAL A C 1
ATOM 3072 O O . VAL A 1 396 ? 1.090 5.639 10.029 1.00 97.44 396 VAL A O 1
ATOM 3075 N N . ALA A 1 397 ? 1.434 7.824 10.470 1.00 98.00 397 ALA A N 1
ATOM 3076 C CA . ALA A 1 397 ? 0.186 8.042 11.193 1.00 98.00 397 ALA A CA 1
ATOM 3077 C C . ALA A 1 397 ? -1.042 7.704 10.329 1.00 98.00 397 ALA A C 1
ATOM 3079 O O . ALA A 1 397 ? -1.995 7.095 10.812 1.00 98.00 397 ALA A O 1
ATOM 3080 N N . THR A 1 398 ? -1.000 8.025 9.033 1.00 98.56 398 THR A N 1
ATOM 3081 C CA . THR A 1 398 ? -2.072 7.730 8.067 1.00 98.56 398 THR A CA 1
ATOM 3082 C C . THR A 1 398 ? -2.266 6.230 7.859 1.00 98.56 398 THR A C 1
ATOM 3084 O O . THR A 1 398 ? -3.407 5.753 7.854 1.00 98.56 398 THR A O 1
ATOM 3087 N N . ALA A 1 399 ? -1.182 5.461 7.718 1.00 98.25 399 ALA A N 1
ATOM 3088 C CA . ALA A 1 399 ? -1.266 4.005 7.601 1.00 98.25 399 ALA A CA 1
ATOM 3089 C C . ALA A 1 399 ? -1.817 3.367 8.883 1.00 98.25 399 ALA A C 1
ATOM 3091 O O . ALA A 1 399 ? -2.696 2.504 8.816 1.00 98.25 399 ALA A O 1
ATOM 3092 N N . ILE A 1 400 ? -1.375 3.842 10.050 1.00 98.25 400 ILE A N 1
ATOM 3093 C CA . ILE A 1 400 ? -1.896 3.399 11.349 1.00 98.25 400 ILE A CA 1
ATOM 3094 C C . ILE A 1 400 ? -3.386 3.724 11.483 1.00 98.25 400 ILE A C 1
ATOM 3096 O O . ILE A 1 400 ? -4.162 2.842 11.844 1.00 98.25 400 ILE A O 1
ATOM 3100 N N . ALA A 1 401 ? -3.811 4.941 11.137 1.00 98.44 401 ALA A N 1
ATOM 3101 C CA . ALA A 1 401 ? -5.216 5.346 11.160 1.00 98.44 401 ALA A CA 1
ATOM 3102 C C . ALA A 1 401 ? -6.078 4.482 10.225 1.00 98.44 401 ALA A C 1
ATOM 3104 O O . ALA A 1 401 ? -7.163 4.039 10.601 1.00 98.44 401 ALA A O 1
ATOM 3105 N N . SER A 1 402 ? -5.562 4.175 9.032 1.00 98.50 402 SER A N 1
ATOM 3106 C CA . SER A 1 402 ? -6.238 3.320 8.049 1.00 98.50 402 SER A CA 1
ATOM 3107 C C . SER A 1 402 ? -6.384 1.880 8.557 1.00 98.50 402 SER A C 1
ATOM 3109 O O . SER A 1 402 ? -7.462 1.290 8.462 1.00 98.50 402 SER A O 1
ATOM 3111 N N . GLY A 1 403 ? -5.322 1.318 9.144 1.00 98.06 403 GLY A N 1
ATOM 3112 C CA . GLY A 1 403 ? -5.358 0.003 9.787 1.00 98.06 403 GLY A CA 1
ATOM 3113 C C . GLY A 1 403 ? -6.284 -0.031 11.003 1.00 98.06 403 GLY A C 1
ATOM 3114 O O . GLY A 1 403 ? -7.013 -1.000 11.202 1.00 98.06 403 GLY A O 1
ATOM 3115 N N . PHE A 1 404 ? -6.324 1.049 11.781 1.00 97.94 404 PHE A N 1
ATOM 3116 C CA . PHE A 1 404 ? -7.214 1.189 12.928 1.00 97.94 404 PHE A CA 1
ATOM 3117 C C . PHE A 1 404 ? -8.691 1.244 12.517 1.00 97.94 404 PHE A C 1
ATOM 3119 O O . PHE A 1 404 ? -9.518 0.533 13.088 1.00 97.94 404 PHE A O 1
ATOM 3126 N N . ALA A 1 405 ? -9.029 2.004 11.474 1.00 97.38 405 ALA A N 1
ATOM 3127 C CA . ALA A 1 405 ? -10.373 2.007 10.903 1.00 97.38 405 ALA A CA 1
ATOM 3128 C C . ALA A 1 405 ? -10.770 0.619 10.371 1.00 97.38 405 ALA A C 1
ATOM 3130 O O . ALA A 1 405 ? -11.883 0.153 10.622 1.00 97.38 405 ALA A O 1
ATOM 3131 N N . ALA A 1 406 ? -9.847 -0.085 9.704 1.00 97.19 406 ALA A N 1
ATOM 3132 C CA . ALA A 1 406 ? -10.080 -1.454 9.245 1.00 97.19 406 ALA A CA 1
ATOM 3133 C C . ALA A 1 406 ? -10.341 -2.420 10.414 1.00 97.19 406 ALA A C 1
ATOM 3135 O O . ALA A 1 406 ? -11.241 -3.257 10.338 1.00 97.19 406 ALA A O 1
ATOM 3136 N N . LEU A 1 407 ? -9.604 -2.272 11.517 1.00 96.25 407 LEU A N 1
ATOM 3137 C CA . LEU A 1 407 ? -9.796 -3.049 12.740 1.00 96.25 407 LEU A CA 1
ATOM 3138 C C . LEU A 1 407 ? -11.163 -2.783 13.384 1.00 96.25 407 LEU A C 1
ATOM 3140 O O . LEU A 1 407 ? -11.827 -3.730 13.805 1.00 96.25 407 LEU A O 1
ATOM 3144 N N . ILE A 1 408 ? -11.609 -1.525 13.435 1.00 95.25 408 ILE A N 1
ATOM 3145 C CA . ILE A 1 408 ? -12.943 -1.159 13.935 1.00 95.25 408 ILE A CA 1
ATOM 3146 C C . ILE A 1 408 ? -14.036 -1.823 13.093 1.00 95.25 408 ILE A C 1
ATOM 3148 O O . ILE A 1 408 ? -14.927 -2.469 13.653 1.00 95.25 408 ILE A O 1
ATOM 3152 N N . LEU A 1 409 ? -13.946 -1.722 11.760 1.00 93.75 409 LEU A N 1
ATOM 3153 C CA . LEU A 1 409 ? -14.883 -2.393 10.855 1.00 93.75 409 LEU A CA 1
ATOM 3154 C C . LEU A 1 409 ? -14.886 -3.904 11.100 1.00 93.75 409 LEU A C 1
ATOM 3156 O O . LEU A 1 409 ? -15.954 -4.503 11.212 1.00 93.75 409 LEU A O 1
ATOM 3160 N N . HIS A 1 410 ? -13.709 -4.510 11.262 1.00 92.94 410 HIS A N 1
ATOM 3161 C CA . HIS A 1 410 ? -13.584 -5.937 11.535 1.00 92.94 410 HIS A CA 1
ATOM 3162 C C . HIS A 1 410 ? -14.217 -6.346 12.876 1.00 92.94 410 HIS A C 1
ATOM 3164 O O . HIS A 1 410 ? -14.943 -7.335 12.925 1.00 92.94 410 HIS A O 1
ATOM 3170 N N . CYS A 1 411 ? -14.033 -5.568 13.950 1.00 92.12 411 CYS A N 1
ATOM 3171 C CA . CYS A 1 411 ? -14.671 -5.834 15.247 1.00 92.12 411 CYS A CA 1
ATOM 3172 C C . CYS A 1 411 ? -16.203 -5.812 15.146 1.00 92.12 411 CYS A C 1
ATOM 3174 O O . CYS A 1 411 ? -16.885 -6.672 15.706 1.00 92.12 411 CYS A O 1
ATOM 3176 N N . VAL A 1 412 ? -16.758 -4.852 14.400 1.00 89.38 412 VAL A N 1
ATOM 3177 C CA . VAL A 1 412 ? -18.207 -4.772 14.161 1.00 89.38 412 VAL A CA 1
ATOM 3178 C C . VAL A 1 412 ? -18.694 -5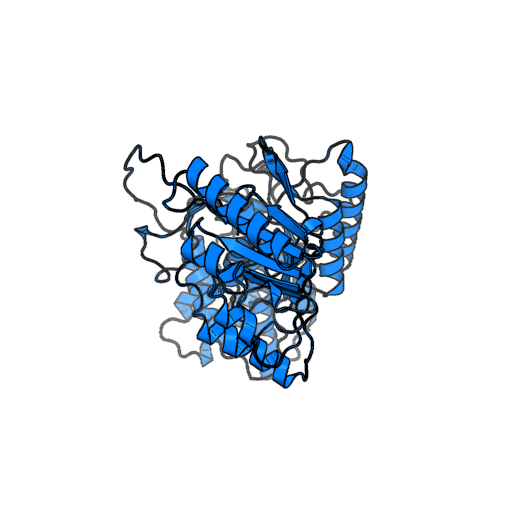.933 13.294 1.00 89.38 412 VAL A C 1
ATOM 3180 O O . VAL A 1 412 ? -19.754 -6.496 13.569 1.00 89.38 412 VAL A O 1
ATOM 3183 N N . GLN A 1 413 ? -17.906 -6.348 12.302 1.00 87.56 413 GLN A N 1
ATOM 3184 C CA . GLN A 1 413 ? -18.206 -7.503 11.458 1.00 87.56 413 GLN A CA 1
ATOM 3185 C C . GLN A 1 413 ? -18.223 -8.816 12.263 1.00 87.56 413 GLN A C 1
ATOM 3187 O O . GLN A 1 413 ? -19.155 -9.610 12.126 1.00 87.56 413 GLN A O 1
ATOM 3192 N N . LEU A 1 414 ? -17.240 -9.017 13.152 1.00 86.38 414 LEU A N 1
ATOM 3193 C CA . LEU A 1 414 ? -17.187 -10.140 14.100 1.00 86.38 414 LEU A CA 1
ATOM 3194 C C . LEU A 1 414 ? -18.412 -10.161 15.012 1.00 86.38 414 LEU A C 1
ATOM 3196 O O . LEU A 1 414 ? -19.054 -11.202 15.157 1.00 86.38 414 LEU A O 1
ATOM 3200 N N . SER A 1 415 ? -18.777 -9.004 15.562 1.00 84.06 415 SER A N 1
ATOM 3201 C CA . SER A 1 415 ? -19.959 -8.870 16.412 1.00 84.06 415 SER A CA 1
ATOM 3202 C C . SER A 1 415 ? -21.255 -9.242 15.683 1.00 84.06 415 SER A C 1
ATOM 3204 O O . SER A 1 415 ? -22.118 -9.942 16.221 1.00 84.06 415 SER A O 1
ATOM 3206 N N . PHE A 1 416 ? -21.381 -8.825 14.424 1.00 79.12 416 PHE A N 1
ATOM 3207 C CA . PHE A 1 416 ? -22.546 -9.112 13.595 1.00 79.12 416 PHE A CA 1
ATOM 3208 C C . PHE A 1 416 ? -22.702 -10.608 13.287 1.00 79.12 416 PHE A C 1
ATOM 3210 O O . PHE A 1 416 ? -23.785 -11.161 13.479 1.00 79.12 416 PHE A O 1
ATOM 3217 N N . VAL A 1 417 ? -21.626 -11.280 12.864 1.00 76.56 417 VAL A N 1
ATOM 3218 C CA . VAL A 1 417 ? -21.660 -12.724 12.558 1.00 76.56 417 VAL A CA 1
ATOM 3219 C C . VAL A 1 417 ? -22.005 -13.552 13.795 1.00 76.56 417 VAL A C 1
ATOM 3221 O O . VAL A 1 417 ? -22.780 -14.502 13.708 1.00 76.56 417 VAL A O 1
ATOM 3224 N N . GLN A 1 418 ? -21.499 -13.160 14.964 1.00 72.50 418 GLN A N 1
ATOM 3225 C CA . GLN A 1 418 ? -21.822 -13.829 16.225 1.00 72.50 418 GLN A CA 1
ATOM 3226 C C . GLN A 1 418 ? -23.284 -13.629 16.632 1.00 72.50 418 GLN A C 1
ATOM 3228 O O . GLN A 1 418 ? -23.937 -14.579 17.052 1.00 72.50 418 GLN A O 1
ATOM 3233 N N . THR A 1 419 ? -23.823 -12.419 16.463 1.00 70.31 419 THR A N 1
ATOM 3234 C CA . THR A 1 419 ? -25.229 -12.125 16.790 1.00 70.31 419 THR A CA 1
ATOM 3235 C C . THR A 1 419 ? -26.191 -12.897 15.878 1.00 70.31 419 THR A C 1
ATOM 3237 O O . THR A 1 419 ? -27.192 -13.434 16.355 1.00 70.31 419 THR A O 1
ATOM 3240 N N . GLN A 1 420 ? -25.862 -13.031 14.587 1.00 65.94 420 GLN A N 1
ATOM 3241 C CA . GLN A 1 420 ? -26.633 -13.860 13.655 1.00 65.94 420 GLN A CA 1
ATOM 3242 C C . GLN A 1 420 ? -26.611 -15.347 14.025 1.00 65.94 420 GLN A C 1
ATOM 3244 O O . GLN A 1 420 ? -27.654 -15.996 13.983 1.00 65.94 420 GLN A O 1
ATOM 3249 N N . ALA A 1 421 ? -25.456 -15.883 14.434 1.00 59.00 421 ALA A N 1
ATOM 3250 C CA . ALA A 1 421 ? -25.342 -17.276 14.870 1.00 59.00 421 ALA A CA 1
ATOM 3251 C C . ALA A 1 421 ? -26.195 -17.594 16.119 1.00 59.00 421 ALA A C 1
ATOM 3253 O O . ALA A 1 421 ? -26.533 -18.752 16.348 1.00 59.00 421 ALA A O 1
ATOM 3254 N N . ILE A 1 422 ? -26.567 -16.576 16.907 1.00 59.53 422 ILE A N 1
ATOM 3255 C CA . ILE A 1 422 ? -27.327 -16.693 18.165 1.00 59.53 422 ILE A CA 1
ATOM 3256 C C . ILE A 1 422 ? -28.843 -16.409 17.958 1.00 59.53 422 ILE A C 1
ATOM 3258 O O . ILE A 1 422 ? -29.595 -16.279 18.919 1.00 59.53 422 ILE A O 1
ATOM 3262 N N . ASN A 1 423 ? -29.349 -16.391 16.713 1.00 51.34 423 ASN A N 1
ATOM 3263 C CA . ASN A 1 423 ? -30.778 -16.199 16.383 1.00 51.34 423 ASN A CA 1
ATOM 3264 C C . ASN A 1 423 ? -31.385 -14.858 16.855 1.00 51.34 423 ASN A C 1
ATOM 3266 O O . ASN A 1 423 ? -32.549 -14.799 17.254 1.00 51.34 423 ASN A O 1
ATOM 3270 N N . GLN A 1 424 ? -30.640 -13.754 16.764 1.00 48.62 424 GLN A N 1
ATOM 3271 C CA . GLN A 1 424 ? -31.242 -12.417 16.766 1.00 48.62 424 GLN A CA 1
ATOM 3272 C C . GLN A 1 424 ? -30.977 -11.745 15.414 1.00 48.62 424 GLN A C 1
ATOM 3274 O O . GLN A 1 424 ? -29.812 -11.532 15.073 1.00 48.62 424 GLN A O 1
ATOM 3279 N N . PRO A 1 425 ? -32.013 -11.401 14.621 1.00 44.47 425 PRO A N 1
ATOM 3280 C CA . PRO A 1 425 ? -31.835 -10.642 13.389 1.00 44.47 425 PRO A CA 1
ATOM 3281 C C . PRO A 1 425 ? -31.455 -9.194 13.738 1.00 44.47 425 PRO A C 1
ATOM 3283 O O . PRO A 1 425 ? -32.287 -8.292 13.752 1.00 44.47 425 PRO A O 1
ATOM 3286 N N . GLY A 1 426 ? -30.186 -8.971 14.078 1.00 49.53 426 GLY A N 1
ATOM 3287 C CA . GLY A 1 426 ? -29.600 -7.638 14.148 1.00 49.53 426 GLY A CA 1
ATOM 3288 C C . GLY A 1 426 ? -29.438 -7.080 12.735 1.00 49.53 426 GLY A C 1
ATOM 3289 O O . GLY A 1 426 ? -29.019 -7.798 11.832 1.00 49.53 426 GLY A O 1
ATOM 3290 N N . GLN A 1 427 ? -29.788 -5.812 12.522 1.00 47.53 427 GLN A N 1
ATOM 3291 C CA . GLN A 1 427 ? -29.723 -5.173 11.206 1.00 47.53 427 GLN A CA 1
ATOM 3292 C C . GLN A 1 427 ? -28.276 -5.033 10.699 1.00 47.53 427 GLN A C 1
ATOM 3294 O O . GLN A 1 427 ? -27.406 -4.492 11.383 1.00 47.53 427 GLN A O 1
ATOM 3299 N N . MET A 1 428 ? -28.058 -5.441 9.445 1.00 52.53 428 MET A N 1
ATOM 3300 C CA . MET A 1 428 ? -26.845 -5.211 8.635 1.00 52.53 428 MET A CA 1
ATOM 3301 C C . MET A 1 428 ? -26.488 -3.706 8.497 1.00 52.53 428 MET A C 1
ATOM 3303 O O . MET A 1 428 ? -25.348 -3.353 8.201 1.00 52.53 428 MET A O 1
ATOM 3307 N N . ASP A 1 429 ? -27.448 -2.825 8.813 1.00 56.34 429 ASP A N 1
ATOM 3308 C CA . ASP A 1 429 ? -27.397 -1.355 8.754 1.00 56.34 429 ASP A CA 1
ATOM 3309 C C . ASP A 1 429 ? -26.267 -0.730 9.602 1.00 56.34 429 ASP A C 1
ATOM 3311 O O . ASP A 1 429 ? -25.729 0.328 9.276 1.00 56.34 429 ASP A O 1
ATOM 3315 N N . HIS A 1 430 ? -25.822 -1.391 10.676 1.00 63.84 430 HIS A N 1
ATOM 3316 C CA . HIS A 1 430 ? -24.744 -0.848 11.512 1.00 63.84 430 HIS A CA 1
ATOM 3317 C C . HIS A 1 430 ? -23.355 -0.928 10.862 1.00 63.84 430 HIS A C 1
ATOM 3319 O O . HIS A 1 430 ? -22.542 -0.031 11.086 1.00 63.84 430 HIS A O 1
ATOM 3325 N N . PHE A 1 431 ? -23.077 -1.972 10.073 1.00 68.75 431 PHE A N 1
ATOM 3326 C CA . PHE A 1 431 ? -21.789 -2.130 9.390 1.00 68.75 431 PHE A CA 1
ATOM 3327 C C . PHE A 1 431 ? -21.691 -1.188 8.186 1.00 68.75 431 PHE A C 1
ATOM 3329 O O . PHE A 1 431 ? -20.737 -0.419 8.092 1.00 68.75 431 PHE A O 1
ATOM 3336 N N . GLU A 1 432 ? -22.715 -1.174 7.328 1.00 70.12 432 GLU A N 1
ATOM 3337 C CA . GLU A 1 432 ? -22.812 -0.240 6.195 1.00 70.12 432 GLU A CA 1
ATOM 3338 C C . GLU A 1 432 ? -22.861 1.217 6.671 1.00 70.12 432 GLU A C 1
ATOM 3340 O O . GLU A 1 432 ? -22.234 2.102 6.088 1.00 70.12 432 GLU A O 1
ATOM 3345 N N . GLY A 1 433 ? -23.538 1.473 7.794 1.00 71.44 433 GLY A N 1
ATOM 3346 C CA . GLY A 1 433 ? -23.526 2.772 8.446 1.00 71.44 433 GLY A CA 1
ATOM 3347 C C . GLY A 1 433 ? -22.118 3.209 8.851 1.00 71.44 433 GLY A C 1
ATOM 3348 O O . GLY A 1 433 ? -21.753 4.348 8.582 1.00 71.44 433 GLY A O 1
ATOM 3349 N N . LEU A 1 434 ? -21.319 2.327 9.460 1.00 79.38 434 LEU A N 1
ATOM 3350 C CA . LEU A 1 434 ? -19.972 2.651 9.952 1.00 79.38 434 LEU A CA 1
ATOM 3351 C C . LEU A 1 434 ? -18.933 2.852 8.837 1.00 79.38 434 LEU A C 1
ATOM 3353 O O . LEU A 1 434 ? -17.911 3.495 9.065 1.00 79.38 434 LEU A O 1
ATOM 3357 N N . GLN A 1 435 ? -19.200 2.355 7.627 1.00 79.75 435 GLN A N 1
ATOM 3358 C CA . GLN A 1 435 ? -18.376 2.658 6.451 1.00 79.75 435 GLN A CA 1
ATOM 3359 C C . GLN A 1 435 ? -18.442 4.142 6.059 1.00 79.75 435 GLN A C 1
ATOM 3361 O O . GLN A 1 435 ? -17.510 4.659 5.445 1.00 79.75 435 GLN A O 1
ATOM 3366 N N . ARG A 1 436 ? -19.503 4.860 6.456 1.00 84.31 436 ARG A N 1
ATOM 3367 C CA . ARG A 1 436 ? -19.628 6.298 6.198 1.00 84.31 436 ARG A CA 1
ATOM 3368 C C . ARG A 1 436 ? -18.645 7.097 7.054 1.00 84.31 436 ARG A C 1
ATOM 3370 O O . ARG A 1 436 ? -18.507 6.863 8.254 1.00 84.31 436 ARG A O 1
ATOM 3377 N N . HIS A 1 437 ? -18.034 8.109 6.440 1.00 88.69 437 HIS A N 1
ATOM 3378 C CA . HIS A 1 437 ? -17.043 8.994 7.060 1.00 88.69 437 HIS A CA 1
ATOM 3379 C C . HIS A 1 437 ? -17.499 9.575 8.415 1.00 88.69 437 HIS A C 1
ATOM 3381 O O . HIS A 1 437 ? -16.789 9.448 9.408 1.00 88.69 437 HIS A O 1
ATOM 3387 N N . GLU A 1 438 ? -18.707 10.137 8.497 1.00 88.56 438 GLU A N 1
ATOM 3388 C CA . GLU A 1 438 ? -19.242 10.718 9.741 1.00 88.56 438 GLU A CA 1
ATOM 3389 C C . GLU A 1 438 ? -19.363 9.688 10.871 1.00 88.56 438 GLU A C 1
ATOM 3391 O O . GLU A 1 438 ? -19.010 9.957 12.016 1.00 88.56 438 GLU A O 1
ATOM 3396 N N . ARG A 1 439 ? -19.793 8.468 10.545 1.00 89.31 439 ARG A N 1
ATOM 3397 C CA . ARG A 1 439 ? -20.022 7.406 11.530 1.00 89.31 439 ARG A CA 1
ATOM 3398 C C . ARG A 1 439 ? -18.706 6.849 12.064 1.00 89.31 439 ARG A C 1
ATOM 3400 O O . ARG A 1 439 ? -18.612 6.549 13.250 1.00 89.31 439 ARG A O 1
ATOM 3407 N N . MET A 1 440 ? -17.670 6.768 11.229 1.00 93.12 440 MET A N 1
ATOM 3408 C CA . MET A 1 440 ? -16.326 6.437 11.712 1.00 93.12 440 MET A CA 1
ATOM 3409 C C . MET A 1 440 ? -15.737 7.557 12.579 1.00 93.12 440 MET A C 1
ATOM 3411 O O . MET A 1 440 ? -15.104 7.270 13.593 1.00 93.12 440 MET A O 1
ATOM 3415 N N . ARG A 1 441 ? -15.995 8.830 12.242 1.00 92.94 441 ARG A N 1
ATOM 3416 C CA . ARG A 1 441 ? -15.606 9.972 13.087 1.00 92.94 441 ARG A CA 1
ATOM 3417 C C . ARG A 1 441 ? -16.251 9.878 14.472 1.00 92.94 441 ARG A C 1
ATOM 3419 O O . ARG A 1 441 ? -15.554 10.017 15.473 1.00 92.94 441 ARG A O 1
ATOM 3426 N N . GLU A 1 442 ? -17.551 9.589 14.540 1.00 91.00 442 GLU A N 1
ATOM 3427 C CA . GLU A 1 442 ? -18.257 9.331 15.804 1.00 91.00 442 GLU A CA 1
ATOM 3428 C C . GLU A 1 442 ? -17.608 8.180 16.588 1.00 91.00 442 GLU A C 1
ATOM 3430 O O . GLU A 1 442 ? -17.379 8.313 17.790 1.00 91.00 442 GLU A O 1
ATOM 3435 N N . ALA A 1 443 ? -17.260 7.075 15.917 1.00 91.69 443 ALA A N 1
ATOM 3436 C CA . ALA A 1 443 ? -16.616 5.927 16.553 1.00 91.69 443 ALA A CA 1
ATOM 3437 C C . ALA A 1 443 ? -15.240 6.279 17.145 1.00 91.69 443 ALA A C 1
ATOM 3439 O O . ALA A 1 443 ? -14.949 5.899 18.282 1.00 91.69 443 ALA A O 1
ATOM 3440 N N . PHE A 1 444 ? -14.420 7.057 16.430 1.00 92.88 444 PHE A N 1
ATOM 3441 C CA . PHE A 1 444 ? -13.153 7.586 16.948 1.00 92.88 444 PHE A CA 1
ATOM 3442 C C . PHE A 1 444 ? -13.363 8.441 18.208 1.00 92.88 444 PHE A C 1
ATOM 3444 O O . PHE A 1 444 ? -12.696 8.226 19.221 1.00 92.88 444 PHE A O 1
ATOM 3451 N N . LEU A 1 445 ? -14.350 9.341 18.202 1.00 91.00 445 LEU A N 1
ATOM 3452 C CA . LEU A 1 445 ? -14.684 10.189 19.356 1.00 91.00 445 LEU A CA 1
ATOM 3453 C C . LEU A 1 445 ? -15.318 9.412 20.531 1.00 91.00 445 LEU A C 1
ATOM 3455 O O . LEU A 1 445 ? -15.236 9.840 21.692 1.00 91.00 445 LEU A O 1
ATOM 3459 N N . ALA A 1 446 ? -15.968 8.279 20.256 1.00 88.06 446 ALA A N 1
ATOM 3460 C CA . ALA A 1 446 ? -16.569 7.398 21.260 1.00 88.06 446 ALA A CA 1
ATOM 3461 C C . ALA A 1 446 ? -15.528 6.562 22.027 1.00 88.06 446 ALA A C 1
ATOM 3463 O O . ALA A 1 446 ? -15.768 6.186 23.180 1.00 88.06 446 ALA A O 1
ATOM 3464 N N . ILE A 1 447 ? -14.366 6.293 21.422 1.00 90.31 447 ILE A N 1
ATOM 3465 C CA . ILE A 1 447 ? -13.241 5.619 22.091 1.00 90.31 447 ILE A CA 1
ATOM 3466 C C . ILE A 1 447 ? -12.685 6.498 23.218 1.00 90.31 447 ILE A C 1
ATOM 3468 O O . ILE A 1 447 ? -12.483 6.008 24.333 1.00 90.31 447 ILE A O 1
ATOM 3472 N N . GLY A 1 448 ? -12.534 7.794 22.939 1.00 87.75 448 GLY A N 1
ATOM 3473 C CA . GLY A 1 448 ? -11.975 8.796 23.842 1.00 87.75 448 GLY A CA 1
ATOM 3474 C C . GLY A 1 448 ? -10.798 9.523 23.198 1.00 87.75 448 GLY A C 1
ATOM 3475 O O . GLY A 1 448 ? -10.019 8.920 22.462 1.00 87.75 448 GLY A O 1
ATOM 3476 N N . THR A 1 449 ? -10.680 10.822 23.468 1.00 88.81 449 THR A N 1
ATOM 3477 C CA . THR A 1 449 ? -9.641 11.689 22.904 1.00 88.81 449 THR A CA 1
ATOM 3478 C C . THR A 1 449 ? -9.035 12.591 23.970 1.00 88.81 449 THR A C 1
ATOM 3480 O O . THR A 1 449 ? -9.720 12.955 24.927 1.00 88.81 449 THR A O 1
ATOM 3483 N N . THR A 1 450 ? -7.777 13.005 23.798 1.00 85.38 450 THR A N 1
ATOM 3484 C CA . THR A 1 450 ? -7.137 13.938 24.740 1.00 85.38 450 THR A CA 1
ATOM 3485 C C . THR A 1 450 ? -7.579 15.380 24.490 1.00 85.38 450 THR A C 1
ATOM 3487 O O . THR A 1 450 ? -7.486 15.894 23.375 1.00 85.38 450 THR A O 1
ATOM 3490 N N . GLN A 1 451 ? -7.990 16.086 25.545 1.00 83.19 451 GLN A N 1
ATOM 3491 C CA . GLN A 1 451 ? -8.326 17.513 25.445 1.00 83.19 451 GLN A CA 1
ATOM 3492 C C . GLN A 1 451 ? -7.105 18.374 25.086 1.00 83.19 451 GLN A C 1
ATOM 3494 O O . GLN A 1 451 ? -7.236 19.343 24.345 1.00 83.19 451 GLN A O 1
ATOM 3499 N N . SER A 1 452 ? -5.910 17.990 25.548 1.00 83.25 452 SER A N 1
ATOM 3500 C CA . SER A 1 452 ? -4.649 18.692 25.262 1.00 83.25 452 SER A CA 1
ATOM 3501 C C . SER A 1 452 ? -4.273 18.707 23.777 1.00 83.25 452 SER A C 1
ATOM 3503 O O . SER A 1 452 ? -3.557 19.605 23.348 1.00 83.25 452 SER A O 1
ATOM 3505 N N . SER A 1 453 ? -4.777 17.756 22.983 1.00 82.06 453 SER A N 1
ATOM 3506 C CA . SER A 1 453 ? -4.610 17.734 21.523 1.00 82.06 453 SER A CA 1
ATOM 3507 C C . SER A 1 453 ? -5.756 18.420 20.768 1.00 82.06 453 SER A C 1
ATOM 3509 O O . SER A 1 453 ? -5.823 18.329 19.544 1.00 82.06 453 SER A O 1
ATOM 3511 N N . GLY A 1 454 ? -6.695 19.062 21.474 1.00 83.94 454 GLY A N 1
ATOM 3512 C CA . GLY A 1 454 ? -7.933 19.565 20.879 1.00 83.94 454 GLY A CA 1
ATOM 3513 C C . GLY A 1 454 ? -8.892 18.444 20.465 1.00 83.94 454 GLY A C 1
ATOM 3514 O O . GLY A 1 454 ? -9.589 18.586 19.465 1.00 83.94 454 GLY A O 1
ATOM 3515 N N . ASN A 1 455 ? -8.915 17.331 21.211 1.00 89.31 455 ASN A N 1
ATOM 3516 C CA . ASN A 1 455 ? -9.700 16.122 20.925 1.00 89.31 455 ASN A CA 1
ATOM 3517 C C . ASN A 1 455 ? -9.310 15.403 19.619 1.00 89.31 455 ASN A C 1
ATOM 3519 O O . ASN A 1 455 ? -10.158 14.795 18.969 1.00 89.31 455 ASN A O 1
ATOM 3523 N N . LYS A 1 456 ? -8.025 15.446 19.247 1.00 92.94 456 LYS A N 1
ATOM 3524 C CA . LYS A 1 456 ? -7.520 14.863 17.990 1.00 92.94 456 LYS A CA 1
ATOM 3525 C C . LYS A 1 456 ? -6.741 13.567 18.174 1.00 92.94 456 LYS A C 1
ATOM 3527 O O . LYS A 1 456 ? -6.722 12.741 17.267 1.00 92.94 456 LYS A O 1
ATOM 3532 N N . TYR A 1 457 ? -6.090 13.375 19.318 1.00 94.81 457 TYR A N 1
ATOM 3533 C CA . TYR A 1 457 ? -5.374 12.140 19.634 1.00 94.81 457 TYR A CA 1
ATOM 3534 C C . TYR A 1 457 ? -6.312 11.129 20.289 1.00 94.81 457 TYR A C 1
ATOM 3536 O O . TYR A 1 457 ? -6.955 11.453 21.289 1.00 94.81 457 TYR A O 1
ATOM 3544 N N . ILE A 1 458 ? -6.377 9.910 19.748 1.00 93.44 458 ILE A N 1
ATOM 3545 C CA . ILE A 1 458 ? -7.299 8.858 20.203 1.00 93.44 458 ILE A CA 1
ATOM 3546 C C . ILE A 1 458 ? -6.664 8.006 21.309 1.00 93.44 458 ILE A C 1
ATOM 3548 O O . ILE A 1 458 ? -5.654 7.331 21.100 1.00 93.44 458 ILE A O 1
ATOM 3552 N N . GLU A 1 459 ? -7.313 7.963 22.472 1.00 91.56 459 GLU A N 1
ATOM 3553 C CA . GLU A 1 459 ? -6.883 7.206 23.651 1.00 91.56 459 GLU A CA 1
ATOM 3554 C C . GLU A 1 459 ? -7.400 5.760 23.630 1.00 91.56 459 GLU A C 1
ATOM 3556 O O . GLU A 1 459 ? -8.426 5.411 24.222 1.00 91.56 459 GLU A O 1
ATOM 3561 N N . VAL A 1 460 ? -6.667 4.878 22.953 1.00 93.69 460 VAL A N 1
ATOM 3562 C CA . VAL A 1 460 ? -7.090 3.483 22.727 1.00 93.69 460 VAL A CA 1
ATOM 3563 C C . VAL A 1 460 ? -7.172 2.623 23.997 1.00 93.69 460 VAL A C 1
ATOM 3565 O O . VAL A 1 460 ? -7.973 1.687 24.061 1.00 93.69 460 VAL A O 1
ATOM 3568 N N . TRP A 1 461 ? -6.410 2.939 25.045 1.00 92.44 461 TRP A N 1
ATOM 3569 C CA . TRP A 1 461 ? -6.321 2.120 26.265 1.00 92.44 461 TRP A CA 1
ATOM 3570 C C . TRP A 1 461 ? -7.658 1.952 26.997 1.00 92.44 461 TRP A C 1
ATOM 3572 O O . TRP A 1 461 ? -7.965 0.890 27.536 1.00 92.44 461 TRP A O 1
ATOM 3582 N N . ASN A 1 462 ? -8.523 2.963 26.963 1.00 88.94 462 ASN A N 1
ATOM 3583 C CA . ASN A 1 462 ? -9.806 2.907 27.666 1.00 88.94 462 ASN A CA 1
ATOM 3584 C C . ASN A 1 462 ? -10.794 1.885 27.082 1.00 88.94 462 ASN A C 1
ATOM 3586 O O . ASN A 1 462 ? -11.797 1.569 27.729 1.00 88.94 462 ASN A O 1
ATOM 3590 N N . VAL A 1 463 ? -10.540 1.397 25.867 1.00 93.44 463 VAL A N 1
ATOM 3591 C CA . VAL A 1 463 ? -11.383 0.422 25.166 1.00 93.44 463 VAL A CA 1
ATOM 3592 C C . VAL A 1 463 ? -10.616 -0.869 24.921 1.00 93.44 463 VAL A C 1
ATOM 3594 O O . VAL A 1 463 ? -11.057 -1.933 25.350 1.00 93.44 463 VAL A O 1
ATOM 3597 N N . PHE A 1 464 ? -9.470 -0.772 24.252 1.00 95.06 464 PHE A N 1
ATOM 3598 C CA . PHE A 1 464 ? -8.758 -1.925 23.714 1.00 95.06 464 PHE A CA 1
ATOM 3599 C C . PHE A 1 464 ? -7.875 -2.600 24.769 1.00 95.06 464 PHE A C 1
ATOM 3601 O O . PHE A 1 464 ? -7.921 -3.821 24.887 1.00 95.06 464 PHE A O 1
ATOM 3608 N N . GLU A 1 465 ? -7.161 -1.837 25.604 1.00 93.19 465 GLU A N 1
ATOM 3609 C CA . GLU A 1 465 ? -6.364 -2.403 26.710 1.00 93.19 465 GLU A CA 1
ATOM 3610 C C . GLU A 1 465 ? -7.273 -3.137 27.706 1.00 93.19 465 GLU A C 1
ATOM 3612 O O . GLU A 1 465 ? -7.050 -4.311 27.991 1.00 93.19 465 GLU A O 1
ATOM 3617 N N . LYS A 1 466 ? -8.395 -2.518 28.105 1.00 93.00 466 LYS A N 1
ATOM 3618 C CA . LYS A 1 466 ? -9.407 -3.162 28.965 1.00 93.00 466 LYS A CA 1
ATOM 3619 C C . LYS A 1 466 ? -10.004 -4.436 28.362 1.00 93.00 466 LYS A C 1
ATOM 3621 O O . LYS A 1 466 ? -10.342 -5.363 29.096 1.00 93.00 466 LYS A O 1
ATOM 3626 N N . ALA A 1 467 ? -10.181 -4.489 27.041 1.00 93.12 467 ALA A N 1
ATOM 3627 C CA . ALA A 1 467 ? -10.666 -5.691 26.364 1.00 93.12 467 ALA A CA 1
ATOM 3628 C C . ALA A 1 467 ? -9.630 -6.825 26.428 1.00 93.12 467 ALA A C 1
ATOM 3630 O O . ALA A 1 467 ? -9.991 -7.961 26.738 1.00 93.12 467 ALA A O 1
ATOM 3631 N N . VAL A 1 468 ? -8.346 -6.510 26.217 1.00 93.69 468 VAL A N 1
ATOM 3632 C CA . VAL A 1 468 ? -7.248 -7.478 26.371 1.00 93.69 468 VAL A CA 1
ATOM 3633 C C . VAL A 1 468 ? -7.151 -7.960 27.818 1.00 93.69 468 VAL A C 1
ATOM 3635 O O . VAL A 1 468 ? -7.107 -9.166 28.045 1.00 93.69 468 VAL A O 1
ATOM 3638 N N . GLU A 1 469 ? -7.187 -7.065 28.806 1.00 93.44 469 GLU A N 1
ATOM 3639 C CA . GLU A 1 469 ? -7.187 -7.424 30.234 1.00 93.44 469 GLU A CA 1
ATOM 3640 C C . GLU A 1 469 ? -8.341 -8.372 30.581 1.00 93.44 469 GLU A C 1
ATOM 3642 O O . GLU A 1 469 ? -8.131 -9.410 31.204 1.00 93.44 469 GLU A O 1
ATOM 3647 N N . LYS A 1 470 ? -9.557 -8.086 30.095 1.00 92.38 470 LYS A N 1
ATOM 3648 C CA . LYS A 1 470 ? -10.732 -8.953 30.280 1.00 92.38 470 LYS A CA 1
ATOM 3649 C C . LYS A 1 470 ? -10.581 -10.342 29.666 1.00 92.38 470 LYS A C 1
ATOM 3651 O O . LYS A 1 470 ? -11.348 -11.222 30.061 1.00 92.38 470 LYS A O 1
ATOM 3656 N N . SER A 1 471 ? -9.694 -10.519 28.687 1.00 90.62 471 SER A N 1
ATOM 3657 C CA . SER A 1 471 ? -9.433 -11.803 28.025 1.00 90.62 471 SER A CA 1
ATOM 3658 C C . SER A 1 471 ? -8.398 -12.659 28.762 1.00 90.62 471 SER A C 1
ATOM 3660 O O . SER A 1 471 ? -8.351 -13.870 28.553 1.00 90.62 471 SER A O 1
ATOM 3662 N N . GLN A 1 472 ? -7.592 -12.067 29.651 1.00 90.00 472 GLN A N 1
ATOM 3663 C CA . GLN A 1 472 ? -6.544 -12.790 30.370 1.00 90.00 472 GLN A CA 1
ATOM 3664 C C . GLN A 1 472 ? -7.144 -13.889 31.255 1.00 90.00 472 GLN A C 1
ATOM 3666 O O . GLN A 1 472 ? -8.082 -13.660 32.017 1.00 90.00 472 GLN A O 1
ATOM 3671 N N . GLY A 1 473 ? -6.607 -15.104 31.132 1.00 85.50 473 GLY A N 1
ATOM 3672 C CA . GLY A 1 473 ? -7.087 -16.278 31.865 1.00 85.50 473 GLY A CA 1
ATOM 3673 C C . GLY A 1 473 ? -8.420 -16.851 31.367 1.00 85.50 473 GLY A C 1
ATOM 3674 O O . GLY A 1 473 ? -8.919 -17.797 31.975 1.00 85.50 473 GLY A O 1
ATOM 3675 N N . LYS A 1 474 ? -8.995 -16.321 30.277 1.00 87.69 474 LYS A N 1
ATOM 3676 C CA . LYS A 1 474 ? -10.213 -16.863 29.664 1.00 87.69 474 LYS A CA 1
ATOM 3677 C C . LYS A 1 474 ? -9.900 -17.735 28.448 1.00 87.69 474 LYS A C 1
ATOM 3679 O O . LYS A 1 474 ? -8.961 -17.437 27.709 1.00 87.69 474 LYS A O 1
ATOM 3684 N N . PRO A 1 475 ? -10.695 -18.788 28.210 1.00 85.75 475 PRO A N 1
ATOM 3685 C CA . PRO A 1 475 ? -10.561 -19.597 27.010 1.00 85.75 475 PRO A CA 1
ATOM 3686 C C . PRO A 1 475 ? -11.072 -18.843 25.752 1.00 85.75 475 PRO A C 1
ATOM 3688 O O . PRO A 1 475 ? -11.904 -17.933 25.873 1.00 85.75 475 PRO A O 1
ATOM 3691 N N . PRO A 1 476 ? -10.568 -19.173 24.539 1.00 83.19 476 PRO A N 1
ATOM 3692 C CA . PRO A 1 476 ? -10.858 -18.423 23.304 1.00 83.19 476 PRO A CA 1
ATOM 3693 C C . PRO A 1 476 ? -12.339 -18.335 22.900 1.00 83.19 476 PRO A C 1
ATOM 3695 O O . PRO A 1 476 ? -12.736 -17.411 22.192 1.00 83.19 476 PRO A O 1
ATOM 3698 N N . ASP A 1 477 ? -13.173 -19.265 23.357 1.00 82.94 477 ASP A N 1
ATOM 3699 C CA . ASP A 1 477 ? -14.630 -19.283 23.173 1.00 82.94 477 ASP A CA 1
ATOM 3700 C C . ASP A 1 477 ? -15.340 -18.092 23.841 1.00 82.94 477 ASP A C 1
ATOM 3702 O O . ASP A 1 477 ? -16.430 -17.709 23.415 1.00 82.94 477 ASP A O 1
ATOM 3706 N N . GLN A 1 478 ? -14.715 -17.447 24.832 1.00 84.62 478 GLN A N 1
ATOM 3707 C CA . GLN A 1 478 ? -15.265 -16.261 25.502 1.00 84.62 478 GLN A CA 1
ATOM 3708 C C . GLN A 1 478 ? -14.844 -14.931 24.856 1.00 84.62 478 GLN A C 1
ATOM 3710 O O . GLN A 1 478 ? -15.431 -13.886 25.149 1.00 84.62 478 GLN A O 1
ATOM 3715 N N . PHE A 1 479 ? -13.849 -14.937 23.964 1.00 88.25 479 PHE A N 1
ATOM 3716 C CA . PHE A 1 479 ? -13.361 -13.729 23.286 1.00 88.25 479 PHE A CA 1
ATOM 3717 C C . PHE A 1 479 ? -14.426 -13.043 22.407 1.00 88.25 479 PHE A C 1
ATOM 3719 O O . PHE A 1 479 ? -14.508 -11.811 22.449 1.00 88.25 479 PHE A O 1
ATOM 3726 N N . PRO A 1 480 ? -15.298 -13.780 21.686 1.00 86.25 480 PRO A N 1
ATOM 3727 C CA . PRO A 1 480 ? -16.484 -13.236 21.025 1.00 86.25 480 PRO A CA 1
ATOM 3728 C C . PRO A 1 480 ? -17.295 -12.225 21.846 1.00 86.25 480 PRO A C 1
ATOM 3730 O O . PRO A 1 480 ? -17.575 -11.117 21.385 1.00 86.25 480 PRO A O 1
ATOM 3733 N N . ALA A 1 481 ? -17.635 -12.562 23.092 1.00 86.44 481 ALA A N 1
ATOM 3734 C CA . ALA A 1 481 ? -18.435 -11.692 23.954 1.00 86.44 481 ALA A CA 1
ATOM 3735 C C . ALA A 1 481 ? -17.720 -10.364 24.259 1.00 86.44 481 ALA A C 1
ATOM 3737 O O . ALA A 1 481 ? -18.341 -9.304 24.233 1.00 86.44 481 ALA A O 1
ATOM 3738 N N . ILE A 1 482 ? -16.402 -10.410 24.464 1.00 90.06 482 ILE A N 1
ATOM 3739 C CA . ILE A 1 482 ? -15.576 -9.219 24.706 1.00 90.06 482 ILE A CA 1
ATOM 3740 C C . ILE A 1 482 ? -15.560 -8.318 23.462 1.00 90.06 482 ILE A C 1
ATOM 3742 O O . ILE A 1 482 ? -15.717 -7.102 23.575 1.00 90.06 482 ILE A O 1
ATOM 3746 N N . VAL A 1 483 ? -15.432 -8.896 22.263 1.00 89.69 483 VAL A N 1
ATOM 3747 C CA . VAL A 1 483 ? -15.490 -8.126 21.009 1.00 89.69 483 VAL A CA 1
ATOM 3748 C C . VAL A 1 483 ? -16.863 -7.499 20.791 1.00 89.69 483 VAL A C 1
ATOM 3750 O O . VAL A 1 483 ? -16.934 -6.365 20.321 1.00 89.69 483 VAL A O 1
ATOM 3753 N N . ASN A 1 484 ? -17.950 -8.169 21.182 1.00 87.81 484 ASN A N 1
ATOM 3754 C CA . ASN A 1 484 ? -19.292 -7.583 21.133 1.00 87.81 484 ASN A CA 1
ATOM 3755 C C . ASN A 1 484 ? -19.414 -6.325 22.003 1.00 87.81 484 ASN A C 1
ATOM 3757 O O . ASN A 1 484 ? -20.009 -5.341 21.564 1.00 87.81 484 ASN A O 1
ATOM 3761 N N . GLU A 1 485 ? -18.829 -6.314 23.204 1.00 89.56 485 GLU A N 1
ATOM 3762 C CA . GLU A 1 485 ? -18.799 -5.113 24.052 1.00 89.56 485 GLU A CA 1
ATOM 3763 C C . GLU A 1 485 ? -18.049 -3.960 23.374 1.00 89.56 485 GLU A C 1
ATOM 3765 O O . GLU A 1 485 ? -18.545 -2.829 23.339 1.00 89.56 485 GLU A O 1
ATOM 3770 N N . VAL A 1 486 ? -16.884 -4.253 22.784 1.00 91.50 486 VAL A N 1
ATOM 3771 C CA . VAL A 1 486 ? -16.093 -3.273 22.023 1.00 91.50 486 VAL A CA 1
ATOM 3772 C C . VAL A 1 486 ? -16.905 -2.739 20.841 1.00 91.50 486 VAL A C 1
ATOM 3774 O O . VAL A 1 486 ? -17.071 -1.529 20.704 1.00 91.50 486 VAL A O 1
ATOM 3777 N N . ALA A 1 487 ? -17.488 -3.620 20.027 1.00 89.38 487 ALA A N 1
ATOM 3778 C CA . ALA A 1 487 ? -18.298 -3.246 18.873 1.00 89.38 487 ALA A CA 1
ATOM 3779 C C . ALA A 1 487 ? -19.526 -2.412 19.263 1.00 89.38 487 ALA A C 1
ATOM 3781 O O . ALA A 1 487 ? -19.855 -1.444 18.581 1.00 89.38 487 ALA A O 1
ATOM 3782 N N . ASN A 1 488 ? -20.206 -2.745 20.361 1.00 86.56 488 ASN A N 1
ATOM 3783 C CA . ASN A 1 488 ? -21.348 -1.972 20.853 1.00 86.56 488 ASN A CA 1
ATOM 3784 C C . ASN A 1 488 ? -20.943 -0.556 21.265 1.00 86.56 488 ASN A C 1
ATOM 3786 O O . ASN A 1 488 ? -21.651 0.393 20.928 1.00 86.56 488 ASN A O 1
ATOM 3790 N N . LYS A 1 489 ? -19.781 -0.397 21.907 1.00 87.88 489 LYS A N 1
ATOM 3791 C CA . LYS A 1 489 ? -19.233 0.927 22.216 1.00 87.88 489 LYS A CA 1
ATOM 3792 C C . LYS A 1 489 ? -18.884 1.715 20.949 1.00 87.88 489 LYS A C 1
ATOM 3794 O O . LYS A 1 489 ? -19.191 2.898 20.881 1.00 87.88 489 LYS A O 1
ATOM 3799 N N . LEU A 1 490 ? -18.309 1.062 19.937 1.00 87.44 490 LEU A N 1
ATOM 3800 C CA . LEU A 1 490 ? -17.953 1.691 18.655 1.00 87.44 490 LEU A CA 1
ATOM 3801 C C . LEU A 1 490 ? -19.179 2.083 17.811 1.00 87.44 490 LEU A C 1
ATOM 3803 O O . LEU A 1 490 ? -19.105 3.012 17.016 1.00 87.44 490 LEU A O 1
ATOM 3807 N N . LYS A 1 491 ? -20.317 1.399 17.989 1.00 83.31 491 LYS A N 1
ATOM 3808 C CA . LYS A 1 491 ? -21.596 1.725 17.331 1.00 83.31 491 LYS A CA 1
ATOM 3809 C C . LYS A 1 491 ? -22.368 2.858 18.023 1.00 83.31 491 LYS A C 1
ATOM 3811 O O . LYS A 1 491 ? -23.319 3.381 17.432 1.00 83.31 491 LYS A O 1
ATOM 3816 N N . ALA A 1 492 ? -22.019 3.197 19.267 1.00 76.25 492 ALA A N 1
ATOM 3817 C CA . ALA A 1 492 ? -22.751 4.171 20.067 1.00 76.25 492 ALA A CA 1
ATOM 3818 C C . ALA A 1 492 ? -22.642 5.579 19.461 1.00 76.25 492 ALA A C 1
ATOM 3820 O O . ALA A 1 492 ? -21.552 6.050 19.144 1.00 76.25 492 ALA A O 1
ATOM 3821 N N . ARG A 1 493 ? -23.781 6.265 19.311 1.00 66.44 493 ARG A N 1
ATOM 3822 C CA . ARG A 1 493 ? -23.814 7.654 18.837 1.00 66.44 493 ARG A CA 1
ATOM 3823 C C . ARG A 1 493 ? -23.364 8.581 19.960 1.00 66.44 493 ARG A C 1
ATOM 3825 O O . ARG A 1 493 ? -24.037 8.665 20.985 1.00 66.44 493 ARG A O 1
ATOM 3832 N N . LYS A 1 494 ? -22.274 9.314 19.748 1.00 58.69 494 LYS A N 1
ATOM 3833 C CA . LYS A 1 494 ? -22.054 10.592 20.431 1.00 58.69 494 LYS A CA 1
ATOM 3834 C C . LYS A 1 494 ? -22.657 11.667 19.533 1.00 58.69 494 LYS A C 1
ATOM 3836 O O . LYS A 1 494 ? -22.161 11.871 18.431 1.00 58.69 494 LYS A O 1
ATOM 3841 N N . MET A 1 495 ? -23.738 12.306 19.975 1.00 42.91 495 MET A N 1
ATOM 3842 C CA . MET A 1 495 ? -24.188 13.547 19.342 1.00 42.91 495 MET A CA 1
ATOM 3843 C C . MET A 1 495 ? -23.064 14.567 19.557 1.00 42.91 495 MET A C 1
ATOM 3845 O O . MET A 1 495 ? -22.623 14.744 20.693 1.00 42.91 495 MET A O 1
ATOM 3849 N N . LEU A 1 496 ? -22.538 15.146 18.477 1.00 43.62 496 LEU A N 1
ATOM 3850 C CA . LEU A 1 496 ? -21.679 16.325 18.569 1.00 43.62 496 LEU A CA 1
ATOM 3851 C C . LEU A 1 496 ? -22.553 17.454 19.131 1.00 43.62 496 LEU A C 1
ATOM 3853 O O . LEU A 1 496 ? -23.516 17.846 18.472 1.00 43.62 496 LEU A O 1
ATOM 3857 N N . GLU A 1 497 ? -22.276 17.878 20.365 1.00 31.78 497 GLU A N 1
ATOM 3858 C CA . GLU A 1 497 ? -22.824 19.119 20.933 1.00 31.78 497 GLU A CA 1
ATOM 3859 C C . GLU A 1 497 ? -22.183 20.346 20.284 1.00 31.78 497 GLU A C 1
ATOM 3861 O O . GLU A 1 497 ? -20.952 20.306 20.034 1.00 31.78 497 GLU A O 1
#

Foldseek 3Di:
DLVVLVVCVVVVAQEAAEDAAQQPDPPGDDLVSLLSSQPRHAYAAYHYNDELRAQVSCVNRHLNYAEEEYEYLLPLVSLCRQLDPNHPLNNPNYQEYEYEYDPHPDDPVSSVVSVVVSVVSNCVSPVRHHYHYDYPPPPPPPPVPDDDDDDPDDPPDDALPQLVLLLLLQVLVVLFDDDPDDDDFQEEEEEEQAAQQVPPLCPPQEPEEEEPEDAPPVVRHGPDNNDGPNCLSHLLSSLLCSNPVRHHYYYYHFYWDQDPPPGIATQLQRLLVSLVVCVVVLHLEYFALDWHDDDPVRPVSVVSSLVSVLVCLVSLHAYEYEAAQQFAAATCTPPCVRPSDNRYAYEFADDSVLAGDGRGYNLVSGQAYAHAFQHFSDDVPPDDPVPTDGGHTSSSRRSNVNSNLSNLLVLLSLLCSVCVVVPDPDDPCLSSVCSHSVLVSQLQVLQPADVNSVRRYGDNCSQSVVLSVVCPPPDSVCSSVSSNVSNVSSSDGDDDD

Secondary structure (DSSP, 8-state):
-HHHHHHHHHTT--EEEEEEEE--SSSPPPHHHHHHHHTT-EEEEEEEEEET--HHHHHHH-TT-SEEEEEE-S-HHHHHHHTSTTTGGG-TT--EEEEEE---SS-HHHHHHHHHHHHHHHHHH-TTPEEEEEE-------------------------HHHHHHHHHHHHHHT----SS-----EEEEEES---TT-GGGTTTEEEEEE-SPPBTTTTB---TTS-SSSHHHHHHHHHHHH-TT-EEEEEEPPEEEETTTEEEE-HHHHHHHHHHHHHTT-SEEEE---B---TTTHHHHHHHHHHHHHHHHTT-EEEEEPP-S-SS----BTTT-SS---EEEEEEE-TTSPBPTT-TTTTT-SEEEE-SSEESSPTTTS-GGGPPEE-SHHHHHHHHHHHHHHHHHHHHHHHHHHHHTT----THHHHHHHSHHHHHHHHHHH-B-GGGTS-BB-GGGTHHHHHHHHTT--GGGHHHHHHHHHHHHH------

pLDDT: mean 85.03, std 16.08, range [25.67, 98.69]